Protein AF-A0A6P5AXP7-F1 (afdb_monomer)

pLDDT: mean 95.98, std 3.87, range [69.38, 98.94]

Nearest PDB structures (foldseek):
  4qwt-assembly1_A  TM=9.795E-01  e=2.209E-34  Plexaura homomalla
  3fg3-assembly1_A  TM=9.781E-01  e=2.470E-33  Plexaura homomalla
  4qwt-assembly2_B  TM=9.763E-01  e=3.264E-33  Plexaura homomalla
  3fg4-assembly5_A  TM=9.676E-01  e=2.975E-33  Plexaura homomalla
  3fg4-assembly5_D  TM=9.665E-01  e=1.658E-32  Plexaura homomalla

Solvent-accessible surface area (backbone atoms only — not comparable to full-atom values): 22171 Å² total; per-residue (Å²): 137,56,64,87,79,44,98,52,97,63,48,74,67,57,38,46,76,71,53,31,54,47,78,50,76,40,54,84,49,56,90,53,43,54,14,58,82,84,49,65,31,26,74,47,14,26,38,36,36,30,36,43,48,98,88,44,50,82,40,80,47,36,38,25,50,47,80,67,79,45,84,63,32,49,77,42,29,84,87,49,55,73,55,52,34,49,51,52,50,41,44,46,28,24,37,48,41,52,45,43,54,54,40,65,32,41,38,70,25,57,60,65,46,45,33,54,47,52,21,40,72,74,38,37,54,87,84,37,68,68,33,48,66,46,51,65,32,42,44,48,30,72,61,40,54,50,47,41,47,74,46,33,66,38,89,89,16,58,44,54,67,34,33,11,55,12,68,67,20,49,54,50,45,49,53,54,51,61,73,70,42,41,55,58,65,61,32,63,74,55,36,30,51,79,68,72,63,65,50,58,86,58,49,43,86,51,57,69,60,62,53,44,52,56,52,47,56,50,45,40,48,43,44,44,58,55,49,50,78,78,40,89,46,40,67,64,51,59,68,32,64,44,62,36,46,24,40,28,40,26,26,52,68,49,73,27,64,87,76,67,62,87,33,74,65,52,62,57,64,71,39,62,66,61,48,33,55,53,52,30,32,50,48,41,32,26,10,54,50,38,21,58,64,35,57,47,28,42,80,47,29,52,52,41,83,67,28,28,48,29,23,51,45,73,80,73,41,57,82,87,76,68,50,72,69,51,51,61,58,23,42,56,54,72,70,40,43,50,52,44,32,49,50,17,46,56,54,54,54,76,62,97,82,67,51,33,52,74,61,68,86,74,72,69,69,79,52,68,68,55,45,51,49,48,54,51,41,36,52,52,47,50,53,50,28,53,52,51,55,58,57,35,74,76,55,96,74,58,79,60,40,76,29,39,88,66,13,35,27,23,43,57,102

Structure (mmCIF, N/CA/C/O backbone):
data_AF-A0A6P5AXP7-F1
#
_entry.id   AF-A0A6P5AXP7-F1
#
loop_
_atom_site.group_PDB
_atom_site.id
_atom_site.type_symbol
_atom_site.label_atom_id
_atom_site.label_alt_id
_atom_site.label_comp_id
_atom_site.label_asym_id
_atom_site.label_entity_id
_atom_site.label_seq_id
_atom_site.pdbx_PDB_ins_code
_atom_site.Cartn_x
_atom_site.Cartn_y
_atom_site.Cartn_z
_atom_site.occupancy
_atom_site.B_iso_or_equiv
_atom_site.auth_seq_id
_atom_site.auth_comp_id
_atom_site.auth_asym_id
_atom_site.auth_atom_id
_atom_site.pdbx_PDB_model_num
ATOM 1 N N . MET A 1 1 ? 6.077 -14.816 -28.317 1.00 88.88 1 MET A N 1
ATOM 2 C CA . MET A 1 1 ? 6.860 -13.802 -27.579 1.00 88.88 1 MET A CA 1
ATOM 3 C C . MET A 1 1 ? 7.396 -14.375 -26.279 1.00 88.88 1 MET A C 1
ATOM 5 O O . MET A 1 1 ? 8.588 -14.282 -26.082 1.00 88.88 1 MET A O 1
ATOM 9 N N . VAL A 1 2 ? 6.566 -15.031 -25.459 1.00 92.12 2 VAL A N 1
ATOM 10 C CA . VAL A 1 2 ? 6.967 -15.541 -24.129 1.00 92.12 2 VAL A CA 1
ATOM 11 C C . VAL A 1 2 ? 7.060 -17.072 -24.021 1.00 92.12 2 VAL A C 1
ATOM 13 O O . VAL A 1 2 ? 7.139 -17.607 -22.929 1.00 92.12 2 VAL A O 1
ATOM 16 N N . GLN A 1 3 ? 7.053 -17.804 -25.143 1.00 89.19 3 GLN A N 1
ATOM 17 C CA . GLN A 1 3 ? 7.060 -19.279 -25.124 1.00 89.19 3 GLN A CA 1
ATOM 18 C C . GLN A 1 3 ? 8.307 -19.866 -24.442 1.00 89.19 3 GLN A C 1
ATOM 20 O O . GLN A 1 3 ? 8.223 -20.943 -23.865 1.00 89.19 3 GLN A O 1
ATOM 25 N N . GLY A 1 4 ? 9.448 -19.168 -24.510 1.00 86.12 4 GLY A N 1
ATOM 26 C CA . GLY A 1 4 ? 10.685 -19.574 -23.833 1.00 86.12 4 GLY A CA 1
ATOM 27 C C . GLY A 1 4 ? 10.617 -19.479 -22.305 1.00 86.12 4 GLY A C 1
ATOM 28 O O . GLY A 1 4 ? 11.467 -20.048 -21.632 1.00 86.12 4 GLY A O 1
ATOM 29 N N . CYS A 1 5 ? 9.600 -18.807 -21.754 1.00 86.25 5 CYS A N 1
ATOM 30 C CA . CYS A 1 5 ? 9.407 -18.634 -20.313 1.00 86.25 5 CYS A CA 1
ATOM 31 C C . CYS A 1 5 ? 8.592 -19.766 -19.656 1.00 86.25 5 CYS A C 1
ATOM 33 O O . CYS A 1 5 ? 8.348 -19.702 -18.451 1.00 86.25 5 CYS A O 1
ATOM 35 N N . PHE A 1 6 ? 8.128 -20.757 -20.427 1.00 88.50 6 PHE A N 1
ATOM 36 C CA . PHE A 1 6 ? 7.289 -21.854 -19.940 1.00 88.50 6 PHE A CA 1
ATOM 37 C C . PHE A 1 6 ? 8.064 -23.178 -19.937 1.00 88.50 6 PHE A C 1
ATOM 39 O O . PHE A 1 6 ? 8.685 -23.549 -20.934 1.00 88.50 6 PHE A O 1
ATOM 46 N N . ASP A 1 7 ? 8.017 -23.890 -18.808 1.00 73.31 7 ASP A N 1
ATOM 47 C CA . ASP A 1 7 ? 8.736 -25.159 -18.597 1.00 73.31 7 ASP A CA 1
ATOM 48 C C . ASP A 1 7 ? 8.114 -26.331 -19.379 1.00 73.31 7 ASP A C 1
ATOM 50 O O . ASP A 1 7 ? 8.777 -27.330 -19.672 1.00 73.31 7 ASP A O 1
ATOM 54 N N . ASP A 1 8 ? 6.832 -26.212 -19.720 1.00 69.38 8 ASP A N 1
ATOM 55 C CA . ASP A 1 8 ? 6.100 -27.132 -20.576 1.00 69.38 8 ASP A CA 1
ATOM 56 C C . ASP A 1 8 ? 5.851 -26.501 -21.935 1.00 69.38 8 ASP A C 1
ATOM 58 O O . ASP A 1 8 ? 5.846 -25.286 -22.097 1.00 69.38 8 ASP A O 1
ATOM 62 N N . LYS A 1 9 ? 5.519 -27.320 -22.932 1.00 74.50 9 LYS A N 1
ATOM 63 C CA . LYS A 1 9 ? 4.948 -26.820 -24.192 1.00 74.50 9 LYS A CA 1
ATOM 64 C C . LYS A 1 9 ? 3.533 -26.233 -24.006 1.00 74.50 9 LYS A C 1
ATOM 66 O O . LYS A 1 9 ? 2.737 -26.318 -24.938 1.00 74.50 9 LYS A O 1
ATOM 71 N N . THR A 1 10 ? 3.204 -25.713 -22.825 1.00 89.50 10 THR A N 1
ATOM 72 C CA . THR A 1 10 ? 1.992 -24.944 -22.578 1.00 89.50 10 THR A CA 1
ATOM 73 C C . THR A 1 10 ? 2.079 -23.623 -23.325 1.00 89.50 10 THR A C 1
ATOM 75 O O . THR A 1 10 ? 3.148 -23.076 -23.612 1.00 89.50 10 THR A O 1
ATOM 78 N N . THR A 1 11 ? 0.920 -23.133 -23.716 1.00 93.44 11 THR A N 1
ATOM 79 C CA . THR A 1 11 ? 0.740 -21.846 -24.366 1.00 93.44 11 THR A CA 1
ATOM 80 C C . THR A 1 11 ? 0.396 -20.788 -23.322 1.00 93.44 11 THR A C 1
ATOM 82 O O . THR A 1 11 ? -0.123 -21.094 -22.252 1.00 93.44 11 THR A O 1
ATOM 85 N N . LEU A 1 12 ? 0.610 -19.511 -23.657 1.00 95.25 12 LEU A N 1
ATOM 86 C CA . LEU A 1 12 ? 0.205 -18.402 -22.784 1.00 95.25 12 LEU A CA 1
ATOM 87 C C . LEU A 1 12 ? -1.290 -18.472 -22.423 1.00 95.25 12 LEU A C 1
ATOM 89 O O . LEU A 1 12 ? -1.658 -18.159 -21.300 1.00 95.25 12 LEU A O 1
ATOM 93 N N . SER A 1 13 ? -2.145 -18.888 -23.362 1.00 96.31 13 SER A N 1
ATOM 94 C CA . SER A 1 13 ? -3.582 -19.046 -23.114 1.00 96.31 13 SER A CA 1
ATOM 95 C C . SER A 1 13 ? -3.876 -20.124 -22.072 1.00 96.31 13 SER A C 1
ATOM 97 O O . SER A 1 13 ? -4.690 -19.885 -21.189 1.00 96.31 13 SER A O 1
ATOM 99 N N . GLU A 1 14 ? -3.184 -21.263 -22.133 1.00 95.81 14 GLU A N 1
ATOM 100 C CA . GLU A 1 14 ? -3.339 -22.338 -21.145 1.00 95.81 14 GLU A CA 1
ATOM 101 C C . GLU A 1 14 ? -2.863 -21.896 -19.751 1.00 95.81 14 GLU A C 1
ATOM 103 O O . GLU A 1 14 ? -3.548 -22.171 -18.771 1.00 95.81 14 GLU A O 1
ATOM 108 N N . GLU A 1 15 ? -1.755 -21.151 -19.645 1.00 96.12 15 GLU A N 1
ATOM 109 C CA . GLU A 1 15 ? -1.275 -20.631 -18.349 1.00 96.12 15 GLU A CA 1
ATOM 110 C C . GLU A 1 15 ? -2.182 -19.529 -17.768 1.00 96.12 15 GLU A C 1
ATOM 112 O O . GLU A 1 15 ? -2.338 -19.429 -16.548 1.00 96.12 15 GLU A O 1
ATOM 117 N N . ILE A 1 16 ? -2.816 -18.710 -18.620 1.00 96.81 16 ILE A N 1
ATOM 118 C CA . ILE A 1 16 ? -3.848 -17.749 -18.191 1.00 96.81 16 ILE A CA 1
ATOM 119 C C . ILE A 1 16 ? -5.065 -18.499 -17.643 1.00 96.81 16 ILE A C 1
ATOM 121 O O . ILE A 1 16 ? -5.538 -18.175 -16.556 1.00 96.81 16 ILE A O 1
ATOM 125 N N . GLU A 1 17 ? -5.566 -19.503 -18.369 1.00 96.75 17 GLU A N 1
ATOM 126 C CA . GLU A 1 17 ? -6.715 -20.312 -17.939 1.00 96.75 17 GLU A CA 1
ATOM 127 C C . GLU A 1 17 ? -6.425 -21.096 -16.651 1.00 96.75 17 GLU A C 1
ATOM 129 O O . GLU A 1 17 ? -7.320 -21.273 -15.825 1.00 96.75 17 GLU A O 1
ATOM 134 N N . ALA A 1 18 ? -5.175 -21.521 -16.453 1.00 95.44 18 ALA A N 1
ATOM 135 C CA . ALA A 1 18 ? -4.718 -22.190 -15.238 1.00 95.44 18 ALA A CA 1
ATOM 136 C C . ALA A 1 18 ? -4.515 -21.243 -14.038 1.00 95.44 18 ALA A C 1
ATOM 138 O O . ALA A 1 18 ? -4.397 -21.720 -12.910 1.00 95.44 18 ALA A O 1
ATOM 139 N N . GLY A 1 19 ? -4.499 -19.921 -14.248 1.00 96.50 19 GLY A N 1
ATOM 140 C CA . GLY A 1 19 ? -4.312 -18.930 -13.182 1.00 96.50 19 GLY A CA 1
ATOM 141 C C . GLY A 1 19 ? -2.854 -18.704 -12.763 1.00 96.50 19 GLY A C 1
ATOM 142 O O . GLY A 1 19 ? -2.606 -18.262 -11.643 1.00 96.50 19 GLY A O 1
ATOM 143 N N . HIS A 1 20 ? -1.883 -18.997 -13.634 1.00 96.44 20 HIS A N 1
ATOM 144 C CA . HIS A 1 20 ? -0.452 -18.796 -13.352 1.00 96.44 20 HIS A CA 1
ATOM 145 C C . HIS A 1 20 ? 0.113 -17.484 -13.917 1.00 96.44 20 HIS A C 1
ATOM 147 O O . HIS A 1 20 ? 1.284 -17.172 -13.690 1.00 96.44 20 HIS A O 1
ATOM 153 N N . ILE A 1 21 ? -0.695 -16.711 -14.651 1.00 97.94 21 ILE A N 1
ATOM 154 C CA . ILE A 1 21 ? -0.296 -15.431 -15.246 1.00 97.94 21 ILE A CA 1
ATOM 155 C C . ILE A 1 21 ? -0.911 -14.266 -14.475 1.00 97.94 21 ILE A C 1
ATOM 157 O O . ILE A 1 21 ? -2.122 -14.202 -14.282 1.00 97.94 21 ILE A O 1
ATOM 161 N N . TYR A 1 22 ? -0.064 -13.311 -14.101 1.00 98.56 22 TYR A N 1
ATOM 162 C CA . TYR A 1 22 ? -0.431 -12.110 -13.355 1.00 98.56 22 TYR A CA 1
ATOM 163 C C . TYR A 1 22 ? -0.030 -10.863 -14.137 1.00 98.56 22 TYR A C 1
ATOM 165 O O . TYR A 1 22 ? 0.878 -10.898 -14.970 1.00 98.56 22 TYR A O 1
ATOM 173 N N . ILE A 1 23 ? -0.699 -9.745 -13.860 1.00 98.50 23 ILE A N 1
ATOM 174 C CA . ILE A 1 23 ? -0.463 -8.475 -14.544 1.00 98.50 23 ILE A CA 1
ATOM 175 C C . ILE A 1 23 ? -0.340 -7.324 -13.549 1.00 98.50 23 ILE A C 1
ATOM 177 O O . ILE A 1 23 ? -1.087 -7.241 -12.576 1.00 98.50 23 ILE A O 1
ATOM 181 N N . VAL A 1 24 ? 0.588 -6.414 -13.837 1.00 98.50 24 VAL A N 1
ATOM 182 C CA . VAL A 1 24 ? 0.613 -5.060 -13.278 1.00 98.50 24 VAL A CA 1
ATOM 183 C C . VAL A 1 24 ? 0.359 -4.086 -14.421 1.00 98.50 24 VAL A C 1
ATOM 185 O O . VAL A 1 24 ? 1.079 -4.108 -15.420 1.00 98.50 24 VAL A O 1
ATOM 188 N N . ASP A 1 25 ? -0.662 -3.245 -14.271 1.00 98.56 25 ASP A N 1
ATOM 189 C CA . ASP A 1 25 ? -1.003 -2.183 -15.216 1.00 98.56 25 ASP A CA 1
ATOM 190 C C . ASP A 1 25 ? -0.856 -0.817 -14.536 1.00 98.56 25 ASP A C 1
ATOM 192 O O . ASP A 1 25 ? -1.640 -0.437 -13.665 1.00 98.56 25 ASP A O 1
ATOM 196 N N . CYS A 1 26 ? 0.169 -0.070 -14.941 1.00 98.56 26 CYS A N 1
ATOM 197 C CA . CYS A 1 26 ? 0.448 1.276 -14.455 1.00 98.56 26 CYS A CA 1
ATOM 198 C C . CYS A 1 26 ? -0.230 2.360 -15.313 1.00 98.56 26 CYS A C 1
ATOM 200 O O . CYS A 1 26 ? 0.212 3.510 -15.311 1.00 98.56 26 CYS A O 1
ATOM 202 N N . GLY A 1 27 ? -1.297 2.029 -16.049 1.00 98.19 27 GLY A N 1
ATOM 203 C CA . GLY A 1 27 ? -2.007 2.942 -16.950 1.00 98.19 27 GLY A CA 1
ATOM 204 C C . GLY A 1 27 ? -2.574 4.197 -16.291 1.00 98.19 27 GLY A C 1
ATOM 205 O O . GLY A 1 27 ? -2.758 5.206 -16.966 1.00 98.19 27 GLY A O 1
ATOM 206 N N . ILE A 1 28 ? -2.757 4.199 -14.966 1.00 98.25 28 ILE A N 1
ATOM 207 C CA . ILE A 1 28 ? -3.146 5.398 -14.206 1.00 98.25 28 ILE A CA 1
ATOM 208 C C . ILE A 1 28 ? -2.114 6.539 -14.307 1.00 98.25 28 ILE A C 1
ATOM 210 O O . ILE A 1 28 ? -2.463 7.703 -14.105 1.00 98.25 28 ILE A O 1
ATOM 214 N N . LEU A 1 29 ? -0.860 6.211 -14.647 1.00 98.56 29 LEU A N 1
ATOM 215 C CA . LEU A 1 29 ? 0.209 7.179 -14.884 1.00 98.56 29 LEU A CA 1
ATOM 216 C C . LEU A 1 29 ? 0.144 7.817 -16.281 1.00 98.56 29 LEU A C 1
ATOM 218 O O . LEU A 1 29 ? 0.789 8.840 -16.507 1.00 98.56 29 LEU A O 1
ATOM 222 N N . ASP A 1 30 ? -0.607 7.241 -17.225 1.00 98.00 30 ASP A N 1
ATOM 223 C CA . ASP A 1 30 ? -0.655 7.739 -18.600 1.00 98.00 30 ASP A CA 1
ATOM 224 C C . ASP A 1 30 ? -1.220 9.166 -18.661 1.00 98.00 30 ASP A C 1
ATOM 226 O O . ASP A 1 30 ? -2.230 9.507 -18.033 1.00 98.00 30 ASP A O 1
ATOM 230 N N . GLY A 1 31 ? -0.532 10.017 -19.419 1.00 97.00 31 GLY A N 1
ATOM 231 C CA . GLY A 1 31 ? -0.867 11.431 -19.574 1.00 97.00 31 GLY A CA 1
ATOM 232 C C . GLY A 1 31 ? -0.590 12.326 -18.360 1.00 97.00 31 GLY A C 1
ATOM 233 O O . GLY A 1 31 ? -0.911 13.510 -18.438 1.00 97.00 31 GLY A O 1
ATOM 234 N N . LEU A 1 32 ? -0.008 11.815 -17.268 1.00 98.19 32 LEU A N 1
ATOM 235 C CA . LEU A 1 32 ? 0.385 12.654 -16.131 1.00 98.19 32 LEU A CA 1
ATOM 236 C C . LEU A 1 32 ? 1.614 13.518 -16.448 1.00 98.19 32 LEU A C 1
ATOM 238 O O . LEU A 1 32 ? 2.430 13.196 -17.313 1.00 98.19 32 LEU A O 1
ATOM 242 N N . GLU A 1 33 ? 1.756 14.628 -15.724 1.00 97.44 33 GLU A N 1
ATOM 243 C CA . GLU A 1 33 ? 2.831 15.589 -15.965 1.00 97.44 33 GLU A CA 1
ATOM 244 C C . GLU A 1 33 ? 4.182 15.116 -15.381 1.00 97.44 33 GLU A C 1
ATOM 246 O O . GLU A 1 33 ? 4.273 14.841 -14.175 1.00 97.44 33 GLU A O 1
ATOM 251 N N . PRO A 1 34 ? 5.251 15.033 -16.200 1.00 97.44 34 PRO A N 1
ATOM 252 C CA . PRO A 1 34 ? 6.596 14.742 -15.719 1.00 97.44 34 PRO A CA 1
ATOM 253 C C . PRO A 1 34 ? 7.196 15.921 -14.963 1.00 97.44 34 PRO A C 1
ATOM 255 O O . PRO A 1 34 ? 6.826 17.077 -15.143 1.00 97.44 34 PRO A O 1
ATOM 258 N N . ASN A 1 35 ? 8.163 15.616 -14.112 1.00 96.81 35 ASN A N 1
ATOM 259 C CA . ASN A 1 35 ? 8.857 16.617 -13.334 1.00 96.81 35 ASN A CA 1
ATOM 260 C C . ASN A 1 35 ? 9.891 17.363 -14.189 1.00 96.81 35 ASN A C 1
ATOM 262 O O . ASN A 1 35 ? 10.757 16.749 -14.815 1.00 96.81 35 ASN A O 1
ATOM 266 N N . SER A 1 36 ? 9.803 18.694 -14.188 1.00 94.19 36 SER A N 1
ATOM 267 C CA . SER A 1 36 ? 10.740 19.592 -14.865 1.00 94.19 36 SER A CA 1
ATOM 268 C C . SER A 1 36 ? 11.423 20.598 -13.924 1.00 94.19 36 SER A C 1
ATOM 270 O O . SER A 1 36 ? 12.064 21.534 -14.404 1.00 94.19 36 SER A O 1
ATOM 272 N N . THR A 1 37 ? 11.284 20.461 -12.598 1.00 87.56 37 THR A N 1
ATOM 273 C CA . THR A 1 37 ? 11.777 21.447 -11.610 1.00 87.56 37 THR A CA 1
ATOM 274 C C . THR A 1 37 ? 13.308 21.515 -11.558 1.00 87.56 37 THR A C 1
ATOM 276 O O . THR A 1 37 ? 13.876 22.606 -11.507 1.00 87.56 37 THR A O 1
ATOM 279 N N . LYS A 1 38 ? 13.991 20.362 -11.633 1.00 78.88 38 LYS A N 1
ATOM 280 C CA . LYS A 1 38 ? 15.462 20.221 -11.643 1.00 78.88 38 LYS A CA 1
ATOM 281 C C . LYS A 1 38 ? 15.983 19.598 -12.943 1.00 78.88 38 LYS A C 1
ATOM 283 O O . LYS A 1 38 ? 16.925 18.804 -12.962 1.00 78.88 38 LYS A O 1
ATOM 288 N N . GLY A 1 39 ? 15.378 20.010 -14.055 1.00 85.38 39 GLY A N 1
ATOM 289 C CA . GLY A 1 39 ? 15.600 19.440 -15.383 1.00 85.38 39 GLY A CA 1
ATOM 290 C C . GLY A 1 39 ? 14.539 18.401 -15.734 1.00 85.38 39 GLY A C 1
ATOM 291 O O . GLY A 1 39 ? 13.652 18.125 -14.938 1.00 85.38 39 GLY A O 1
ATOM 292 N N . ASN A 1 40 ? 14.613 17.847 -16.943 1.00 93.62 40 ASN A N 1
ATOM 293 C CA . ASN A 1 40 ? 13.578 16.941 -17.435 1.00 93.62 40 ASN A CA 1
ATOM 294 C C . ASN A 1 40 ? 13.765 15.544 -16.841 1.00 93.62 40 ASN A C 1
ATOM 296 O O . ASN A 1 40 ? 14.712 14.837 -17.207 1.00 93.62 40 ASN A O 1
ATOM 300 N N . PHE A 1 41 ? 12.853 15.147 -15.960 1.00 97.56 41 PHE A N 1
ATOM 301 C CA . PHE A 1 41 ? 12.662 13.754 -15.596 1.00 97.56 41 PHE A CA 1
ATOM 302 C C . PHE A 1 41 ? 11.601 13.102 -16.483 1.00 97.56 41 PHE A C 1
ATOM 304 O O . PHE A 1 41 ? 10.795 13.762 -17.135 1.00 97.56 41 PHE A O 1
ATOM 311 N N . TYR A 1 42 ? 11.644 11.779 -16.535 1.00 98.31 42 TYR A N 1
ATOM 312 C CA . TYR A 1 42 ? 10.808 10.950 -17.385 1.00 98.31 42 TYR A CA 1
ATOM 313 C C . TYR A 1 42 ? 10.295 9.772 -16.569 1.00 98.31 42 TYR A C 1
ATOM 315 O O . TYR A 1 42 ? 10.980 9.258 -15.688 1.00 98.31 42 TYR A O 1
ATOM 323 N N . PHE A 1 43 ? 9.099 9.314 -16.887 1.00 98.06 43 PHE A N 1
ATOM 324 C CA . PHE A 1 43 ? 8.557 8.045 -16.420 1.00 98.06 43 PHE A CA 1
ATOM 325 C C . PHE A 1 43 ? 7.796 7.401 -17.581 1.00 98.06 43 PHE A C 1
ATOM 327 O O . PHE A 1 43 ? 7.733 7.960 -18.679 1.00 98.06 43 PHE A O 1
ATOM 334 N N . ALA A 1 44 ? 7.251 6.215 -17.345 1.00 98.25 44 ALA A N 1
ATOM 335 C CA . ALA A 1 44 ? 6.411 5.510 -18.299 1.00 98.25 44 ALA A CA 1
ATOM 336 C C . ALA A 1 44 ? 5.140 4.995 -17.603 1.00 98.25 44 ALA A C 1
ATOM 338 O O . ALA A 1 44 ? 5.065 4.997 -16.372 1.00 98.25 44 ALA A O 1
ATOM 339 N N . ALA A 1 45 ? 4.161 4.531 -18.380 1.00 98.56 45 ALA A N 1
ATOM 340 C CA . ALA A 1 45 ? 2.931 3.908 -17.880 1.00 98.56 45 ALA A CA 1
ATOM 341 C C . ALA A 1 45 ? 2.872 2.431 -18.321 1.00 98.56 45 ALA A C 1
ATOM 343 O O . ALA A 1 45 ? 2.105 2.092 -19.232 1.00 98.56 45 ALA A O 1
ATOM 344 N N . PRO A 1 46 ? 3.727 1.564 -17.746 1.00 98.62 46 PRO A N 1
ATOM 345 C CA . PRO A 1 46 ? 3.960 0.227 -18.268 1.00 98.62 46 PRO A CA 1
ATOM 346 C C . PRO A 1 46 ? 2.825 -0.760 -17.992 1.00 98.62 46 PRO A C 1
ATOM 348 O O . PRO A 1 46 ? 2.094 -0.633 -17.012 1.00 98.62 46 PRO A O 1
ATOM 351 N N . LEU A 1 47 ? 2.761 -1.799 -18.825 1.00 98.69 47 LEU A N 1
ATOM 352 C CA . LEU A 1 47 ? 2.105 -3.068 -18.516 1.00 98.69 47 LEU A CA 1
ATOM 353 C C . LEU A 1 47 ? 3.179 -4.146 -18.377 1.00 98.69 47 LEU A C 1
ATOM 355 O O . LEU A 1 47 ? 4.049 -4.266 -19.244 1.00 98.69 47 LEU A O 1
ATOM 359 N N . ALA A 1 48 ? 3.107 -4.945 -17.318 1.00 98.75 48 ALA A N 1
ATOM 360 C CA . ALA A 1 48 ? 4.029 -6.047 -17.080 1.00 98.75 48 ALA A CA 1
ATOM 361 C C . ALA A 1 48 ? 3.272 -7.346 -16.806 1.00 98.75 48 ALA A C 1
ATOM 363 O O . ALA A 1 48 ? 2.390 -7.383 -15.949 1.00 98.75 48 ALA A O 1
ATOM 364 N N . LEU A 1 49 ? 3.639 -8.406 -17.526 1.00 98.50 49 LEU A N 1
ATOM 365 C CA . LEU A 1 49 ? 3.146 -9.759 -17.286 1.00 98.50 49 LEU A CA 1
ATOM 366 C C . LEU A 1 49 ? 4.156 -10.552 -16.470 1.00 98.50 49 LEU A C 1
ATOM 368 O O . LEU A 1 49 ? 5.363 -10.501 -16.728 1.00 98.50 49 LEU A O 1
ATOM 372 N N . PHE A 1 50 ? 3.626 -11.339 -15.546 1.00 98.44 50 PHE A N 1
ATOM 373 C CA . PHE A 1 50 ? 4.375 -12.224 -14.672 1.00 98.44 50 PHE A CA 1
ATOM 374 C C . PHE A 1 50 ? 3.829 -13.644 -14.759 1.00 98.44 50 PHE A C 1
ATOM 376 O O . PHE A 1 50 ? 2.643 -13.843 -15.014 1.00 98.44 50 PHE A O 1
ATOM 383 N N . HIS A 1 51 ? 4.700 -14.618 -14.532 1.00 97.38 51 HIS A N 1
ATOM 384 C CA . HIS A 1 51 ? 4.380 -16.039 -14.524 1.00 97.38 51 HIS A CA 1
ATOM 385 C C . HIS A 1 51 ? 4.845 -16.663 -13.211 1.00 97.38 51 HIS A C 1
ATOM 387 O O . HIS A 1 51 ? 5.974 -16.411 -12.783 1.00 97.38 51 HIS A O 1
ATOM 393 N N . VAL A 1 52 ? 3.986 -17.474 -12.594 1.00 96.75 52 VAL A N 1
ATOM 394 C CA . VAL A 1 52 ? 4.369 -18.382 -11.510 1.00 96.75 52 VAL A CA 1
ATOM 395 C C . VAL A 1 52 ? 4.829 -19.693 -12.134 1.00 96.75 52 VAL A C 1
ATOM 397 O O . VAL A 1 52 ? 4.011 -20.449 -12.650 1.00 96.75 52 VAL A O 1
ATOM 400 N N . ASN A 1 53 ? 6.134 -19.962 -12.108 1.00 92.62 53 ASN A N 1
ATOM 401 C CA . ASN A 1 53 ? 6.669 -21.209 -12.659 1.00 92.62 53 ASN A CA 1
ATOM 402 C C . ASN A 1 53 ? 6.350 -22.417 -11.751 1.00 92.62 53 ASN A C 1
ATOM 404 O O . ASN A 1 53 ? 5.821 -22.289 -10.645 1.00 92.62 53 ASN A O 1
ATOM 408 N N . ARG A 1 54 ? 6.743 -23.620 -12.177 1.00 90.38 54 ARG A N 1
ATOM 409 C CA . ARG A 1 54 ? 6.509 -24.862 -11.414 1.00 90.38 54 ARG A CA 1
ATOM 410 C C . ARG A 1 54 ? 7.239 -24.946 -10.076 1.00 90.38 54 ARG A C 1
ATOM 412 O O . ARG A 1 54 ? 6.856 -25.748 -9.227 1.00 90.38 54 ARG A O 1
ATOM 419 N N . LEU A 1 55 ? 8.307 -24.171 -9.909 1.00 91.38 55 LEU A N 1
ATOM 420 C CA . LEU A 1 55 ? 9.032 -24.053 -8.645 1.00 91.38 55 LEU A CA 1
ATOM 421 C C . LEU A 1 55 ? 8.330 -23.083 -7.680 1.00 91.38 55 LEU A C 1
ATOM 423 O O . LEU A 1 55 ? 8.652 -23.070 -6.494 1.00 91.38 55 LEU A O 1
ATOM 427 N N . GLY A 1 56 ? 7.342 -22.328 -8.168 1.00 92.06 56 GLY A N 1
ATOM 428 C CA . GLY A 1 56 ? 6.636 -21.291 -7.427 1.00 92.06 56 GLY A CA 1
ATOM 429 C C . GLY A 1 56 ? 7.284 -19.909 -7.529 1.00 92.06 56 GLY A C 1
ATOM 430 O O . GLY A 1 56 ? 6.887 -19.013 -6.786 1.00 92.06 56 GLY A O 1
ATOM 431 N N . ASP A 1 57 ? 8.261 -19.713 -8.419 1.00 93.06 57 ASP A N 1
ATOM 432 C CA . ASP A 1 57 ? 8.905 -18.413 -8.618 1.00 93.06 57 ASP A CA 1
ATOM 433 C C . ASP A 1 57 ? 7.998 -17.476 -9.416 1.00 93.06 57 ASP A C 1
ATOM 435 O O . ASP A 1 57 ? 7.465 -17.853 -10.460 1.00 93.06 57 ASP A O 1
ATOM 439 N N . PHE A 1 58 ? 7.889 -16.227 -8.964 1.00 95.75 58 PHE A N 1
ATOM 440 C CA . PHE A 1 58 ? 7.139 -15.168 -9.636 1.00 95.75 58 PHE A CA 1
ATOM 441 C C . PHE A 1 58 ? 8.066 -14.339 -10.535 1.00 95.75 58 PHE A C 1
ATOM 443 O O . PHE A 1 58 ? 8.848 -13.517 -10.051 1.00 95.75 58 PHE A O 1
ATOM 450 N N . LEU A 1 59 ? 8.004 -14.562 -11.849 1.00 96.19 59 LEU A N 1
ATOM 451 C CA . LEU A 1 59 ? 8.985 -14.038 -12.804 1.00 96.19 59 LEU A CA 1
ATOM 452 C C . LEU A 1 59 ? 8.350 -13.083 -13.824 1.00 96.19 59 LEU A C 1
ATOM 454 O O . LEU A 1 59 ? 7.316 -13.425 -14.398 1.00 96.19 59 LEU A O 1
ATOM 458 N N . PRO A 1 60 ? 8.956 -11.913 -14.116 1.00 97.75 60 PRO A N 1
ATOM 459 C CA . PRO A 1 60 ? 8.501 -11.050 -15.203 1.00 97.75 60 PRO A CA 1
ATOM 460 C C . PRO A 1 60 ? 8.810 -11.699 -16.558 1.00 97.75 60 PRO A C 1
ATOM 462 O O . PRO A 1 60 ? 9.956 -12.061 -16.823 1.00 97.75 60 PRO A O 1
ATOM 465 N N . ILE A 1 61 ? 7.808 -11.798 -17.432 1.00 97.88 61 ILE A N 1
ATOM 466 C CA . ILE A 1 61 ? 7.936 -12.442 -18.752 1.00 97.88 61 ILE A CA 1
ATOM 467 C C . ILE A 1 61 ? 7.791 -11.461 -19.921 1.00 97.88 61 ILE A C 1
ATOM 469 O O . ILE A 1 61 ? 8.315 -11.710 -21.006 1.00 97.88 61 ILE A O 1
ATOM 473 N N . ALA A 1 62 ? 7.099 -10.337 -19.719 1.00 98.56 62 ALA A N 1
ATOM 474 C CA . ALA A 1 62 ? 6.931 -9.308 -20.739 1.00 98.56 62 ALA A CA 1
ATOM 475 C C . ALA A 1 62 ? 6.690 -7.933 -20.111 1.00 98.56 62 ALA A C 1
ATOM 477 O O . ALA A 1 62 ? 5.980 -7.831 -19.113 1.00 98.56 62 ALA A O 1
ATOM 478 N N . ILE A 1 63 ? 7.247 -6.883 -20.715 1.00 98.81 63 ILE A N 1
ATOM 479 C CA . ILE A 1 63 ? 7.045 -5.487 -20.309 1.00 98.81 63 ILE A CA 1
ATOM 480 C C . ILE A 1 63 ? 6.795 -4.636 -21.557 1.00 98.81 63 ILE A C 1
ATOM 482 O O . ILE A 1 63 ? 7.620 -4.613 -22.468 1.00 98.81 63 ILE A O 1
ATOM 486 N N . GLN A 1 64 ? 5.688 -3.900 -21.588 1.00 98.69 64 GLN A N 1
ATOM 487 C CA . GLN A 1 64 ? 5.431 -2.825 -22.550 1.00 98.69 64 GLN A CA 1
ATOM 488 C C . GLN A 1 64 ? 5.502 -1.497 -21.799 1.00 98.69 64 GLN A C 1
ATOM 490 O O . GLN A 1 64 ? 4.830 -1.354 -20.784 1.00 98.69 64 GLN A O 1
ATOM 495 N N . LEU A 1 65 ? 6.315 -0.538 -22.250 1.00 98.50 65 LEU A N 1
ATOM 496 C CA . LEU A 1 65 ? 6.625 0.647 -21.436 1.00 98.50 65 LEU A CA 1
ATOM 497 C C . LEU A 1 65 ? 5.508 1.689 -21.403 1.00 98.50 65 LEU A C 1
ATOM 499 O O . LEU A 1 65 ? 5.334 2.351 -20.386 1.00 98.50 65 LEU A O 1
ATOM 503 N N . ASN A 1 66 ? 4.729 1.813 -22.473 1.00 98.00 66 ASN A N 1
ATOM 504 C CA . ASN A 1 66 ? 3.569 2.704 -22.516 1.00 98.00 66 ASN A CA 1
ATOM 505 C C . ASN A 1 66 ? 2.287 1.947 -22.884 1.00 98.00 66 ASN A C 1
ATOM 507 O O . ASN A 1 66 ? 2.333 0.821 -23.379 1.00 98.00 66 ASN A O 1
ATOM 511 N N . GLN A 1 67 ? 1.134 2.582 -22.690 1.00 97.94 67 GLN A N 1
ATOM 512 C CA . GLN A 1 67 ? -0.178 1.943 -22.840 1.00 97.94 67 GLN A CA 1
ATOM 513 C C . GLN A 1 67 ? -0.529 1.556 -24.284 1.00 97.94 67 GLN A C 1
ATOM 515 O O . GLN A 1 67 ? -1.127 0.510 -24.532 1.00 97.94 67 GLN A O 1
ATOM 520 N N . ARG A 1 68 ? -0.152 2.382 -25.268 1.00 97.12 68 ARG A N 1
ATOM 521 C CA . ARG A 1 68 ? -0.518 2.162 -26.677 1.00 97.12 68 ARG A CA 1
ATOM 522 C C . ARG A 1 68 ? 0.528 1.298 -27.386 1.00 97.12 68 ARG A C 1
ATOM 524 O O . ARG A 1 68 ? 1.654 1.770 -27.534 1.00 97.12 68 ARG A O 1
ATOM 531 N N . PRO A 1 69 ? 0.198 0.081 -27.853 1.00 96.06 69 PRO A N 1
ATOM 532 C CA . PRO A 1 69 ? 1.152 -0.751 -28.579 1.00 96.06 69 PRO A CA 1
ATOM 533 C C . PRO A 1 69 ? 1.512 -0.111 -29.926 1.00 96.06 69 PRO A C 1
ATOM 535 O O . PRO A 1 69 ? 0.657 0.477 -30.593 1.00 96.06 69 PRO A O 1
ATOM 538 N N . GLY A 1 70 ? 2.765 -0.253 -30.351 1.00 92.44 70 GLY A N 1
ATOM 539 C CA . GLY A 1 70 ? 3.242 0.327 -31.604 1.00 92.44 70 GLY A CA 1
ATOM 540 C C . GLY A 1 70 ? 4.675 -0.074 -31.927 1.00 92.44 70 GLY A C 1
ATOM 541 O O . GLY A 1 70 ? 5.372 -0.657 -31.099 1.00 92.44 70 GLY A O 1
ATOM 542 N N . ASN A 1 71 ? 5.130 0.251 -33.140 1.00 89.88 71 ASN A N 1
ATOM 543 C CA . ASN A 1 71 ? 6.526 0.016 -33.530 1.00 89.88 71 ASN A CA 1
ATOM 544 C C . ASN A 1 71 ? 7.505 0.811 -32.651 1.00 89.88 71 ASN A C 1
ATOM 546 O O . ASN A 1 71 ? 8.625 0.361 -32.453 1.00 89.88 71 ASN A O 1
ATOM 550 N N . ASP A 1 72 ? 7.066 1.965 -32.145 1.00 94.25 72 ASP A N 1
ATOM 551 C CA . ASP A 1 72 ? 7.761 2.886 -31.241 1.00 94.25 72 ASP A CA 1
ATOM 552 C C . ASP A 1 72 ? 7.505 2.601 -29.745 1.00 94.25 72 ASP A C 1
ATOM 554 O O . ASP A 1 72 ? 7.947 3.354 -28.879 1.00 94.25 72 ASP A O 1
ATOM 558 N N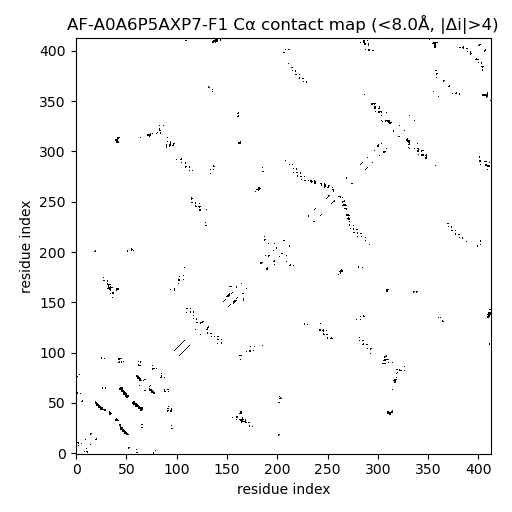 . ASN A 1 73 ? 6.787 1.519 -29.431 1.00 97.06 73 ASN A N 1
ATOM 559 C CA . ASN A 1 73 ? 6.549 1.035 -28.073 1.00 97.06 73 ASN A CA 1
ATOM 560 C C . ASN A 1 73 ? 6.486 -0.505 -28.076 1.00 97.06 73 ASN A C 1
ATOM 562 O O . ASN A 1 73 ? 5.400 -1.091 -27.975 1.00 97.06 73 ASN A O 1
ATOM 566 N N . PRO A 1 74 ? 7.635 -1.176 -28.270 1.00 96.88 74 PRO A N 1
ATOM 567 C CA . PRO A 1 74 ? 7.688 -2.624 -28.366 1.00 96.88 74 PRO A CA 1
ATOM 568 C C . PRO A 1 74 ? 7.458 -3.294 -27.005 1.00 96.88 74 PRO A C 1
ATOM 570 O O . PRO A 1 74 ? 7.678 -2.711 -25.944 1.00 96.88 74 PRO A O 1
ATOM 573 N N . VAL A 1 75 ? 7.084 -4.573 -27.042 1.00 98.19 75 VAL A N 1
ATOM 574 C CA . VAL A 1 75 ? 7.070 -5.437 -25.855 1.00 98.19 75 VAL A CA 1
ATOM 575 C C . VAL A 1 75 ? 8.457 -6.049 -25.672 1.00 98.19 75 VAL A C 1
ATOM 577 O O . VAL A 1 75 ? 8.931 -6.789 -26.540 1.00 98.19 75 VAL A O 1
ATOM 580 N N . PHE A 1 76 ? 9.093 -5.748 -24.548 1.00 98.06 76 PHE A N 1
ATOM 581 C CA . PHE A 1 76 ? 10.373 -6.299 -24.113 1.00 98.06 76 PHE A CA 1
ATOM 582 C C . PHE A 1 76 ? 10.164 -7.616 -23.359 1.00 98.06 76 PHE A C 1
ATOM 584 O O . PHE A 1 76 ? 9.173 -7.773 -22.647 1.00 98.06 76 PHE A O 1
ATOM 591 N N . THR A 1 77 ? 11.088 -8.559 -23.514 1.00 97.56 77 THR A N 1
ATOM 592 C CA . THR A 1 77 ? 11.072 -9.888 -22.880 1.00 97.56 77 THR A CA 1
ATOM 593 C C . THR A 1 77 ? 12.488 -10.300 -22.476 1.00 97.56 77 THR A C 1
ATOM 595 O O . THR A 1 77 ? 13.459 -9.683 -22.912 1.00 97.56 77 THR A O 1
ATOM 598 N N . SER A 1 78 ? 12.625 -11.378 -21.704 1.00 94.25 78 SER A N 1
ATOM 599 C CA . SER A 1 78 ? 13.932 -11.947 -21.343 1.00 94.25 78 SER A CA 1
ATOM 600 C C . SER A 1 78 ? 14.733 -12.517 -22.524 1.00 94.25 78 SER A C 1
ATOM 602 O O . SER A 1 78 ? 15.909 -12.804 -22.352 1.00 94.25 78 SER A O 1
ATOM 604 N N . GLU A 1 79 ? 14.117 -12.690 -23.698 1.00 93.50 79 GLU A N 1
ATOM 605 C CA . GLU A 1 79 ? 14.779 -13.150 -24.933 1.00 93.50 79 GLU A CA 1
ATOM 606 C C . GLU A 1 79 ? 15.444 -12.006 -25.723 1.00 93.50 79 GLU A C 1
ATOM 608 O O . GLU A 1 79 ? 16.135 -12.242 -26.715 1.00 93.50 79 GLU A O 1
ATOM 613 N N . ASP A 1 80 ? 15.201 -10.753 -25.327 1.00 95.88 80 ASP A N 1
ATOM 614 C CA . ASP A 1 80 ? 15.886 -9.595 -25.902 1.00 95.88 80 ASP A CA 1
ATOM 615 C C . ASP A 1 80 ? 17.309 -9.459 -25.335 1.00 95.88 80 ASP A C 1
ATOM 617 O O . ASP A 1 80 ? 17.744 -10.243 -24.494 1.00 95.88 80 ASP A O 1
ATOM 621 N N . SER A 1 81 ? 18.067 -8.451 -25.785 1.00 96.81 81 SER A N 1
ATOM 622 C CA . SER A 1 81 ? 19.389 -8.205 -25.202 1.00 96.81 81 SER A CA 1
ATOM 623 C C . SER A 1 81 ? 19.282 -7.913 -23.699 1.00 96.81 81 SER A C 1
ATOM 625 O O . SER A 1 81 ? 18.358 -7.220 -23.263 1.00 96.81 81 SER A O 1
ATOM 627 N N . ASP A 1 82 ? 20.265 -8.366 -22.912 1.00 97.44 82 ASP A N 1
ATOM 628 C CA . ASP A 1 82 ? 20.304 -8.131 -21.458 1.00 97.44 82 ASP A CA 1
ATOM 629 C C . ASP A 1 82 ? 20.128 -6.646 -21.099 1.00 97.44 82 ASP A C 1
ATOM 631 O O . ASP A 1 82 ? 19.524 -6.304 -20.083 1.00 97.44 82 ASP A O 1
ATOM 635 N N . ILE A 1 83 ? 20.638 -5.754 -21.953 1.00 98.12 83 ILE A N 1
ATOM 636 C CA . ILE A 1 83 ? 20.566 -4.301 -21.786 1.00 98.12 83 ILE A CA 1
ATOM 637 C C . ILE A 1 83 ? 19.154 -3.772 -22.059 1.00 98.12 83 ILE A C 1
ATOM 639 O O . ILE A 1 83 ? 18.654 -2.975 -21.264 1.00 98.12 83 ILE A O 1
ATOM 643 N N . ASP A 1 84 ? 18.493 -4.216 -23.133 1.00 98.06 84 ASP A N 1
ATOM 644 C CA . ASP A 1 84 ? 17.105 -3.831 -23.423 1.00 98.06 84 ASP A CA 1
ATOM 645 C C . ASP A 1 84 ? 16.169 -4.308 -22.305 1.00 98.06 84 ASP A C 1
ATOM 647 O O . ASP A 1 84 ? 15.342 -3.541 -21.805 1.00 98.06 84 ASP A O 1
ATOM 651 N N . TRP A 1 85 ? 16.332 -5.560 -21.864 1.00 98.12 85 TRP A N 1
ATOM 652 C CA . TRP A 1 85 ? 15.509 -6.132 -20.801 1.00 98.12 85 TRP A CA 1
ATOM 653 C C . TRP A 1 85 ? 15.743 -5.448 -19.451 1.00 98.12 85 TRP A C 1
ATOM 655 O O . TRP A 1 85 ? 14.794 -5.164 -18.715 1.00 98.12 85 TRP A O 1
ATOM 665 N N . LEU A 1 86 ? 16.997 -5.124 -19.123 1.00 98.50 86 LEU A N 1
ATOM 666 C CA . LEU A 1 86 ? 17.324 -4.351 -17.927 1.00 98.50 86 LEU A CA 1
ATOM 667 C C . LEU A 1 86 ? 16.713 -2.945 -17.976 1.00 98.50 86 LEU A C 1
ATOM 669 O O . LEU A 1 86 ? 16.109 -2.524 -16.992 1.00 98.50 86 LEU A O 1
ATOM 673 N N . MET A 1 87 ? 16.814 -2.245 -19.110 1.00 98.56 87 MET A N 1
ATOM 674 C CA . MET A 1 87 ? 16.196 -0.928 -19.287 1.00 98.56 87 MET A CA 1
ATOM 675 C C . MET A 1 87 ? 14.675 -0.997 -19.088 1.00 98.56 87 MET A C 1
ATOM 677 O O . MET A 1 87 ? 14.116 -0.179 -18.359 1.00 98.56 87 MET A O 1
ATOM 681 N N . ALA A 1 88 ? 14.005 -1.998 -19.668 1.00 98.62 88 ALA A N 1
ATOM 682 C CA . ALA A 1 88 ? 12.563 -2.166 -19.512 1.00 98.62 88 ALA A CA 1
ATOM 683 C C . ALA A 1 88 ? 12.154 -2.382 -18.044 1.00 98.62 88 ALA A C 1
ATOM 685 O O . ALA A 1 88 ? 11.221 -1.743 -17.552 1.00 98.62 88 ALA A O 1
ATOM 686 N N . LYS A 1 89 ? 12.903 -3.219 -17.311 1.00 98.81 89 LYS A N 1
ATOM 687 C CA . LYS A 1 89 ? 12.703 -3.418 -15.868 1.00 98.81 89 LYS A CA 1
ATOM 688 C C . LYS A 1 89 ? 12.942 -2.140 -15.063 1.00 98.81 89 LYS A C 1
ATOM 690 O O . LYS A 1 89 ? 12.183 -1.884 -14.138 1.00 98.81 89 LYS A O 1
ATOM 695 N N . ILE A 1 90 ? 13.937 -1.322 -15.410 1.00 98.81 90 ILE A N 1
ATOM 696 C CA . ILE A 1 90 ? 14.198 -0.037 -14.735 1.00 98.81 90 ILE A CA 1
ATOM 697 C C . ILE A 1 90 ? 12.997 0.910 -14.864 1.00 98.81 90 ILE A C 1
ATOM 699 O O . ILE A 1 90 ? 12.580 1.496 -13.867 1.00 98.81 90 ILE A O 1
ATOM 703 N N . PHE A 1 91 ? 12.398 1.026 -16.053 1.00 98.81 91 PHE A N 1
ATOM 704 C CA . PHE A 1 91 ? 11.186 1.834 -16.237 1.00 98.81 91 PHE A CA 1
ATOM 705 C C . PHE A 1 91 ? 9.980 1.266 -15.480 1.00 98.81 91 PHE A C 1
ATOM 707 O O . PHE A 1 91 ? 9.238 2.036 -14.871 1.00 98.81 91 PHE A O 1
ATOM 714 N N . LEU A 1 92 ? 9.809 -0.061 -15.455 1.00 98.88 92 LEU A N 1
ATOM 715 C CA . LEU A 1 92 ? 8.777 -0.704 -14.637 1.00 98.88 92 LEU A CA 1
ATOM 716 C C . LEU A 1 92 ? 8.961 -0.398 -13.145 1.00 98.88 92 LEU A C 1
ATOM 718 O O . LEU A 1 92 ? 8.011 -0.006 -12.475 1.00 98.88 92 LEU A O 1
ATOM 722 N N . ARG A 1 93 ? 10.187 -0.532 -12.631 1.00 98.75 93 ARG A N 1
ATOM 723 C CA . ARG A 1 93 ? 10.514 -0.241 -11.230 1.00 98.75 93 ARG A CA 1
ATOM 724 C C . ARG A 1 93 ? 10.378 1.243 -10.888 1.00 98.75 93 ARG A C 1
ATOM 726 O O . ARG A 1 93 ? 9.978 1.558 -9.774 1.00 98.75 93 ARG A O 1
ATOM 733 N N . ASN A 1 94 ? 10.661 2.151 -11.824 1.00 98.81 94 ASN A N 1
ATOM 734 C CA . ASN A 1 94 ? 10.394 3.579 -11.641 1.00 98.81 94 ASN A CA 1
ATOM 735 C C . ASN A 1 94 ? 8.892 3.861 -11.521 1.00 98.81 94 ASN A C 1
ATOM 737 O O . ASN A 1 94 ? 8.494 4.560 -10.593 1.00 98.81 94 ASN A O 1
ATOM 741 N N . ALA A 1 95 ? 8.070 3.307 -12.418 1.00 98.81 95 ALA A N 1
ATOM 742 C CA . ALA A 1 95 ? 6.616 3.462 -12.380 1.00 98.81 95 ALA A CA 1
ATOM 743 C C . ALA A 1 95 ? 6.012 2.902 -11.081 1.00 98.81 95 ALA A C 1
ATOM 745 O O . ALA A 1 95 ? 5.229 3.590 -10.426 1.00 98.81 95 ALA A O 1
ATOM 746 N N . ASP A 1 96 ? 6.442 1.703 -10.673 1.00 98.62 96 ASP A N 1
ATOM 747 C CA . ASP A 1 96 ? 6.085 1.099 -9.385 1.00 98.62 96 ASP A CA 1
ATOM 748 C C . ASP A 1 96 ? 6.453 2.022 -8.218 1.00 98.62 96 ASP A C 1
ATOM 750 O O . ASP A 1 96 ? 5.605 2.319 -7.388 1.00 98.62 96 ASP A O 1
ATOM 754 N N . ALA A 1 97 ? 7.666 2.585 -8.203 1.00 98.38 97 ALA A N 1
ATOM 755 C CA . ALA A 1 97 ? 8.088 3.520 -7.163 1.00 98.38 97 ALA A CA 1
ATOM 756 C C . ALA A 1 97 ? 7.231 4.800 -7.101 1.00 98.38 97 ALA A C 1
ATOM 758 O O . ALA A 1 97 ? 6.982 5.321 -6.012 1.00 98.38 97 ALA A O 1
ATOM 759 N N . GLN A 1 98 ? 6.750 5.309 -8.245 1.00 98.44 98 GLN A N 1
ATOM 760 C CA . GLN A 1 98 ? 5.845 6.464 -8.243 1.00 98.44 98 GLN A CA 1
ATOM 761 C C . GLN A 1 98 ? 4.505 6.120 -7.583 1.00 98.44 98 GLN A C 1
ATOM 763 O O . GLN A 1 98 ? 4.011 6.882 -6.751 1.00 98.44 98 GLN A O 1
ATOM 768 N N . LEU A 1 99 ? 3.921 4.976 -7.953 1.00 98.50 99 LEU A N 1
ATOM 769 C CA . LEU A 1 99 ? 2.647 4.506 -7.406 1.00 98.50 99 LEU A CA 1
ATOM 770 C C . LEU A 1 99 ? 2.777 4.121 -5.935 1.00 98.50 99 LEU A C 1
ATOM 772 O O . LEU A 1 99 ? 1.917 4.474 -5.134 1.00 98.50 99 LEU A O 1
ATOM 776 N N . GLN A 1 100 ? 3.865 3.453 -5.568 1.00 97.44 100 GLN A N 1
ATOM 777 C CA . GLN A 1 100 ? 4.117 3.014 -4.206 1.00 97.44 100 GLN A CA 1
ATOM 778 C C . GLN A 1 100 ? 4.184 4.213 -3.259 1.00 97.44 100 GLN A C 1
ATOM 780 O O . GLN A 1 100 ? 3.450 4.234 -2.276 1.00 97.44 100 GLN A O 1
ATOM 785 N N . LEU A 1 101 ? 4.992 5.234 -3.570 1.00 96.31 101 LEU A N 1
ATOM 786 C CA . LEU A 1 101 ? 5.141 6.391 -2.685 1.00 96.31 101 LEU A CA 1
ATOM 787 C C . LEU A 1 101 ? 3.885 7.267 -2.641 1.00 96.31 101 LEU A C 1
ATOM 789 O O . LEU A 1 101 ? 3.474 7.689 -1.562 1.00 96.31 101 LEU A O 1
ATOM 793 N N . VAL A 1 102 ? 3.280 7.566 -3.796 1.00 97.81 102 VAL A N 1
ATOM 794 C CA . VAL A 1 102 ? 2.171 8.536 -3.874 1.00 97.81 102 VAL A CA 1
ATOM 795 C C . VAL A 1 102 ? 0.825 7.905 -3.526 1.00 97.81 102 VAL A C 1
ATOM 797 O O . VAL A 1 102 ? -0.020 8.567 -2.930 1.00 97.81 102 VAL A O 1
ATOM 800 N N . VAL A 1 103 ? 0.607 6.644 -3.898 1.00 98.06 103 VAL A N 1
ATOM 801 C CA . VAL A 1 103 ? -0.687 5.971 -3.739 1.00 98.06 103 VAL A CA 1
ATOM 802 C C . VAL A 1 103 ? -0.628 5.000 -2.568 1.00 98.06 103 VAL A C 1
ATOM 804 O O . VAL A 1 103 ? -1.196 5.298 -1.525 1.00 98.06 103 VAL A O 1
ATOM 807 N N . SER A 1 104 ? 0.108 3.894 -2.692 1.00 97.81 104 SER A N 1
ATOM 808 C CA . SER A 1 104 ? 0.060 2.802 -1.706 1.00 97.81 104 SER A CA 1
ATOM 809 C C . SER A 1 104 ? 0.575 3.185 -0.319 1.00 97.81 104 SER A C 1
ATOM 811 O O . SER A 1 104 ? 0.164 2.583 0.670 1.00 97.81 104 SER A O 1
ATOM 813 N N . HIS A 1 105 ? 1.488 4.154 -0.247 1.00 97.69 105 HIS A N 1
ATOM 814 C CA . HIS A 1 105 ? 1.987 4.720 0.996 1.00 97.69 105 HIS A CA 1
ATOM 815 C C . HIS A 1 105 ? 1.196 5.975 1.372 1.00 97.69 105 HIS A C 1
ATOM 817 O O . HIS A 1 105 ? 0.378 5.946 2.280 1.00 97.69 105 HIS A O 1
ATOM 823 N N . LEU A 1 106 ? 1.384 7.083 0.655 1.00 97.56 106 LEU A N 1
ATOM 824 C CA . LEU A 1 106 ? 0.802 8.358 1.063 1.00 97.56 106 LEU A CA 1
ATOM 825 C C . LEU A 1 106 ? -0.738 8.357 1.068 1.00 97.56 106 LEU A C 1
ATOM 827 O O . LEU A 1 106 ? -1.341 8.715 2.079 1.00 97.56 106 LEU A O 1
ATOM 831 N N . LEU A 1 107 ? -1.392 8.009 -0.045 1.00 98.00 107 LEU A N 1
ATOM 832 C CA . LEU A 1 107 ? -2.854 8.062 -0.112 1.00 98.00 107 LEU A CA 1
ATOM 833 C C . LEU A 1 107 ? -3.486 6.981 0.765 1.00 98.00 107 LEU A C 1
ATOM 835 O O . LEU A 1 107 ? -4.249 7.318 1.666 1.00 98.00 107 LEU A O 1
ATOM 839 N N . ASP A 1 108 ? -3.147 5.718 0.507 1.00 98.25 108 ASP A N 1
ATOM 840 C CA . ASP A 1 108 ? -3.832 4.535 1.037 1.00 98.25 108 ASP A CA 1
ATOM 841 C C . ASP A 1 108 ? -3.516 4.248 2.514 1.00 98.25 108 ASP A C 1
ATOM 843 O O . ASP A 1 108 ? -4.172 3.401 3.120 1.00 98.25 108 ASP A O 1
ATOM 847 N N . THR A 1 109 ? -2.558 4.962 3.122 1.00 98.50 109 THR A N 1
ATOM 848 C CA . THR A 1 109 ? -2.352 4.940 4.578 1.00 98.50 109 THR A CA 1
ATOM 849 C C . THR A 1 109 ? -2.548 6.323 5.196 1.00 98.50 109 THR A C 1
ATOM 851 O O . THR A 1 109 ? -3.561 6.552 5.855 1.00 98.50 109 THR A O 1
ATOM 854 N N . HIS A 1 110 ? -1.636 7.272 4.969 1.00 98.19 110 HIS A N 1
ATOM 855 C CA . HIS A 1 110 ? -1.633 8.559 5.670 1.00 98.19 110 HIS A CA 1
ATOM 856 C C . HIS A 1 110 ? -2.922 9.351 5.444 1.00 98.19 110 HIS A C 1
ATOM 858 O O . HIS A 1 110 ? -3.578 9.756 6.406 1.00 98.19 110 HIS A O 1
ATOM 864 N N . LEU A 1 111 ? -3.267 9.614 4.181 1.00 97.19 111 LEU A N 1
ATOM 865 C CA . LEU A 1 111 ? -4.308 10.587 3.850 1.00 97.19 111 LEU A CA 1
ATOM 866 C C . LEU A 1 111 ? -5.718 10.036 4.062 1.00 97.19 111 LEU A C 1
ATOM 868 O O . LEU A 1 111 ? -6.591 10.786 4.488 1.00 97.19 111 LEU A O 1
ATOM 872 N N . VAL A 1 112 ? -5.955 8.748 3.804 1.00 97.44 112 VAL A N 1
ATOM 873 C CA . VAL A 1 112 ? -7.269 8.126 4.046 1.00 97.44 112 VAL A CA 1
ATOM 874 C C . VAL A 1 112 ? -7.527 7.840 5.526 1.00 97.44 112 VAL A C 1
ATOM 876 O O . VAL A 1 112 ? -8.686 7.802 5.935 1.00 97.44 112 VAL A O 1
ATOM 879 N N . MET A 1 113 ? -6.491 7.683 6.358 1.00 98.62 113 MET A N 1
ATOM 880 C CA . MET A 1 113 ? -6.675 7.488 7.803 1.00 98.62 113 MET A CA 1
ATOM 881 C C . MET A 1 113 ? -6.805 8.802 8.586 1.00 98.62 113 MET A C 1
ATOM 883 O O . MET A 1 113 ? -7.474 8.831 9.622 1.00 98.62 113 MET A O 1
ATOM 887 N N . GLU A 1 114 ? -6.246 9.911 8.088 1.00 98.50 114 GLU A N 1
ATOM 888 C CA . GLU A 1 114 ? -6.315 11.220 8.758 1.00 98.50 114 GLU A CA 1
ATOM 889 C C . GLU A 1 114 ? -7.755 11.691 9.060 1.00 98.50 114 GLU A C 1
ATOM 891 O O . GLU A 1 114 ? -7.994 12.138 10.186 1.00 98.50 114 GLU A O 1
ATOM 896 N N . PRO A 1 115 ? -8.754 11.544 8.160 1.00 98.31 115 PRO A N 1
ATOM 897 C CA . PRO A 1 115 ? -10.144 11.872 8.472 1.00 98.31 115 PRO A CA 1
ATOM 898 C C . PRO A 1 115 ? -10.716 11.099 9.664 1.00 98.31 115 PRO A C 1
ATOM 900 O O . PRO A 1 115 ? -11.427 11.684 10.483 1.00 98.31 115 PRO A O 1
ATOM 903 N N . PHE A 1 116 ? -10.384 9.811 9.807 1.00 98.81 116 PHE A N 1
ATOM 904 C CA . PHE A 1 116 ? -10.815 9.012 10.956 1.00 98.81 116 PHE A CA 1
ATOM 905 C C . PHE A 1 116 ? -10.170 9.508 12.252 1.00 98.81 116 PHE A C 1
ATOM 907 O O . PHE A 1 116 ? -10.855 9.616 13.273 1.00 98.81 116 PHE A O 1
ATOM 914 N N . ALA A 1 117 ? -8.884 9.869 12.218 1.00 98.69 117 ALA A N 1
ATOM 915 C CA . ALA A 1 117 ? -8.197 10.457 13.365 1.00 98.69 117 ALA A CA 1
ATOM 916 C C . ALA A 1 117 ? -8.838 11.792 13.779 1.00 98.69 117 ALA A C 1
ATOM 918 O O . ALA A 1 117 ? -9.185 11.990 14.945 1.00 98.69 117 ALA A O 1
ATOM 919 N N . VAL A 1 118 ? -9.066 12.688 12.816 1.00 98.75 118 VAL A N 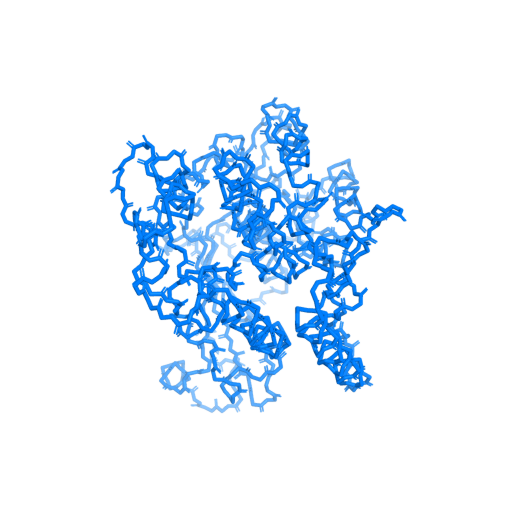1
ATOM 920 C CA . VAL A 1 118 ? -9.695 13.996 13.046 1.00 98.75 118 VAL A CA 1
ATOM 921 C C . VAL A 1 118 ? -11.108 13.842 13.618 1.00 98.75 118 VAL A C 1
ATOM 923 O O . VAL A 1 118 ? -11.420 14.469 14.633 1.00 98.75 118 VAL A O 1
ATOM 926 N N . ALA A 1 119 ? -11.948 12.983 13.035 1.00 98.75 119 ALA A N 1
ATOM 927 C CA . ALA A 1 119 ? -13.298 12.723 13.536 1.00 98.75 119 ALA A CA 1
ATOM 928 C C . ALA A 1 119 ? -13.287 12.112 14.946 1.00 98.75 119 ALA A C 1
ATOM 930 O O . ALA A 1 119 ? -14.116 12.475 15.782 1.00 98.75 119 ALA A O 1
ATOM 931 N N . THR A 1 120 ? -12.325 11.233 15.246 1.00 98.81 120 THR A N 1
ATOM 932 C 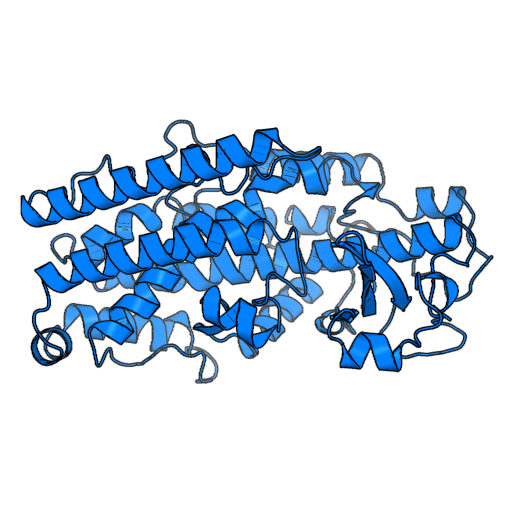CA . THR A 1 120 ? -12.156 10.635 16.583 1.00 98.81 120 THR A CA 1
ATOM 933 C C . THR A 1 120 ? -11.936 11.713 17.639 1.00 98.81 120 THR A C 1
ATOM 935 O O . THR A 1 120 ? -12.647 11.731 18.640 1.00 98.81 120 THR A O 1
ATOM 938 N N . TYR A 1 121 ? -11.035 12.669 17.389 1.00 98.56 121 TYR A N 1
ATOM 939 C CA . TYR A 1 121 ? -10.803 13.788 18.310 1.00 98.56 121 TYR A CA 1
ATOM 940 C C . TYR A 1 121 ? -11.964 14.788 18.384 1.00 98.56 121 TYR A C 1
ATOM 942 O O . TYR A 1 121 ? -12.130 15.453 19.406 1.00 98.56 121 TYR A O 1
ATOM 950 N N . ARG A 1 122 ? -12.753 14.935 17.314 1.00 98.62 122 ARG A N 1
ATOM 951 C CA . ARG A 1 122 ? -13.866 15.896 17.257 1.00 98.62 122 ARG A CA 1
ATOM 952 C C . ARG A 1 122 ? -15.142 15.387 17.916 1.00 98.62 122 ARG A C 1
ATOM 954 O O . ARG A 1 122 ? -15.863 16.191 18.502 1.00 98.62 122 ARG A O 1
ATOM 961 N N . GLN A 1 123 ? -15.435 14.094 17.776 1.00 98.81 123 GLN A N 1
ATOM 962 C CA . GLN A 1 123 ? -16.763 13.544 18.066 1.00 98.81 123 GLN A CA 1
ATOM 963 C C . GLN A 1 123 ? -16.797 12.575 19.248 1.00 98.81 123 GLN A C 1
ATOM 965 O O . GLN A 1 123 ? -17.857 12.424 19.851 1.00 98.81 123 GLN A O 1
ATOM 970 N N . LEU A 1 124 ? -15.675 11.936 19.599 1.00 98.81 124 LEU A N 1
ATOM 971 C CA . LEU A 1 124 ? -15.638 10.938 20.668 1.00 98.81 124 LEU A CA 1
ATOM 972 C C . LEU A 1 124 ? -14.930 11.504 21.911 1.00 98.81 124 LEU A C 1
ATOM 974 O O . LEU A 1 124 ? -13.750 11.854 21.837 1.00 98.81 124 LEU A O 1
ATOM 978 N N . PRO A 1 125 ? -15.599 11.601 23.074 1.00 98.31 125 PRO A N 1
ATOM 979 C CA . PRO A 1 125 ? -14.946 12.032 24.304 1.00 98.31 125 PRO A CA 1
ATOM 980 C C . PRO A 1 125 ? -13.958 10.972 24.803 1.00 98.31 125 PRO A C 1
ATOM 982 O O . PRO A 1 125 ? -14.121 9.780 24.559 1.00 98.31 125 PRO A O 1
ATOM 985 N N . GLY A 1 126 ? -12.978 11.387 25.613 1.00 97.75 126 GLY A N 1
ATOM 986 C CA . GLY A 1 126 ? -11.923 10.495 26.119 1.00 97.75 126 GLY A CA 1
ATOM 987 C C . GLY A 1 126 ? -12.400 9.286 26.942 1.00 97.75 126 GLY A C 1
ATOM 988 O O . GLY A 1 126 ? -11.637 8.348 27.163 1.00 97.75 126 GLY A O 1
ATOM 989 N N . VAL A 1 127 ? -13.654 9.302 27.406 1.00 97.88 127 VAL A N 1
ATOM 990 C CA . VAL A 1 127 ? -14.291 8.185 28.121 1.00 97.88 127 VAL A CA 1
ATOM 991 C C . VAL A 1 127 ? -14.916 7.149 27.177 1.00 97.88 127 VAL A C 1
ATOM 993 O O . VAL A 1 127 ? -15.116 6.009 27.592 1.00 97.88 127 VAL A O 1
ATOM 996 N N . HIS A 1 128 ? -15.202 7.517 25.925 1.00 98.62 128 HIS A N 1
ATOM 997 C CA . HIS A 1 128 ? -15.885 6.661 24.961 1.00 98.62 128 HIS A CA 1
ATOM 998 C C . HIS A 1 128 ? -15.017 5.441 24.603 1.00 98.62 128 HIS A C 1
ATOM 1000 O O . HIS A 1 128 ? -13.833 5.608 24.296 1.00 98.62 128 HIS A O 1
ATOM 1006 N N . PRO A 1 129 ? -15.564 4.211 24.586 1.00 98.19 129 PRO A N 1
ATOM 1007 C CA . PRO A 1 129 ? -14.773 3.003 24.340 1.00 98.19 129 PRO A CA 1
ATOM 1008 C C . PRO A 1 129 ? -14.071 3.017 22.977 1.00 98.19 129 PRO A C 1
ATOM 1010 O O . PRO A 1 129 ? -12.896 2.675 22.893 1.00 98.19 129 PRO A O 1
ATOM 1013 N N . LEU A 1 130 ? -14.737 3.503 21.924 1.00 98.69 130 LEU A N 1
ATOM 1014 C CA . LEU A 1 130 ? -14.108 3.643 20.606 1.00 98.69 130 LEU A CA 1
ATOM 1015 C C . LEU A 1 130 ? -12.953 4.664 20.590 1.00 98.69 130 LEU A C 1
ATOM 1017 O O . LEU A 1 130 ? -11.957 4.428 19.914 1.00 98.69 130 LEU A O 1
ATOM 1021 N N . TYR A 1 131 ? -13.026 5.751 21.373 1.00 98.75 131 TYR A N 1
ATOM 1022 C CA . TYR A 1 131 ? -11.896 6.678 21.518 1.00 98.75 131 TYR A CA 1
ATOM 1023 C C . TYR A 1 131 ? -10.703 5.963 22.155 1.00 98.75 131 TYR A C 1
ATOM 1025 O O . TYR A 1 131 ? -9.595 6.009 21.627 1.00 98.75 131 TYR A O 1
ATOM 1033 N N . LYS A 1 132 ? -10.943 5.267 23.275 1.00 98.62 132 LYS A N 1
ATOM 1034 C CA . LYS A 1 132 ? -9.913 4.511 24.001 1.00 98.62 132 LYS A CA 1
ATOM 1035 C C . LYS A 1 132 ? -9.250 3.450 23.115 1.00 98.62 132 LYS A C 1
ATOM 1037 O O . LYS A 1 132 ? -8.049 3.238 23.238 1.00 98.62 132 LYS A O 1
ATOM 1042 N N . LEU A 1 133 ? -10.031 2.806 22.243 1.00 98.69 133 LEU A N 1
ATOM 1043 C CA . LEU A 1 133 ? -9.563 1.785 21.307 1.00 98.69 133 LEU A CA 1
ATOM 1044 C C . LEU A 1 133 ? -8.729 2.377 20.163 1.00 98.69 133 LEU A C 1
ATOM 1046 O O . LEU A 1 133 ? -7.693 1.820 19.827 1.00 98.69 133 LEU A O 1
ATOM 1050 N N . LEU A 1 134 ? -9.157 3.496 19.570 1.00 98.75 134 LEU A N 1
ATOM 1051 C CA . LEU A 1 134 ? -8.522 4.050 18.370 1.00 98.75 134 LEU A CA 1
ATOM 1052 C C . LEU A 1 134 ? -7.351 4.995 18.652 1.00 98.75 134 LEU A C 1
ATOM 1054 O O . LEU A 1 134 ? -6.437 5.083 17.836 1.00 98.75 134 LEU A O 1
ATOM 1058 N N . VAL A 1 135 ? -7.353 5.716 19.777 1.00 98.31 135 VAL A N 1
ATOM 1059 C CA . VAL A 1 135 ? -6.347 6.761 20.028 1.00 98.31 135 VAL A CA 1
ATOM 1060 C C . VAL A 1 135 ? -4.888 6.261 20.005 1.00 98.31 135 VAL A C 1
ATOM 1062 O O . VAL A 1 135 ? -4.052 6.997 19.472 1.00 98.31 135 VAL A O 1
ATOM 1065 N N . PRO A 1 136 ? -4.542 5.026 20.445 1.00 98.06 136 PRO A N 1
ATOM 1066 C CA . PRO A 1 136 ? -3.179 4.509 20.297 1.00 98.06 136 PRO A CA 1
ATOM 1067 C C . PRO A 1 136 ? -2.747 4.357 18.831 1.00 98.06 136 PRO A C 1
ATOM 1069 O O . PRO A 1 136 ? -1.565 4.480 18.528 1.00 98.06 136 PRO A O 1
ATOM 1072 N N . HIS A 1 137 ? -3.698 4.145 17.916 1.00 98.56 137 HIS A N 1
ATOM 1073 C CA . HIS A 1 137 ? -3.454 3.939 16.484 1.00 98.56 137 HIS A CA 1
ATOM 1074 C C . HIS A 1 137 ? -3.389 5.242 15.673 1.00 98.56 137 HIS A C 1
ATOM 1076 O O . HIS A 1 137 ? -3.047 5.225 14.492 1.00 98.56 137 HIS A O 1
ATOM 1082 N N . PHE A 1 138 ? -3.652 6.389 16.305 1.00 98.31 138 PHE A N 1
ATOM 1083 C CA . PHE A 1 138 ? -3.535 7.716 15.689 1.00 98.31 138 PHE A CA 1
ATOM 1084 C C . PHE A 1 138 ? -2.381 8.555 16.249 1.00 98.31 138 PHE A C 1
ATOM 1086 O O . PHE A 1 138 ? -2.210 9.716 15.863 1.00 98.31 138 PHE A O 1
ATOM 1093 N N . ARG A 1 139 ? -1.566 7.990 17.148 1.00 96.06 139 ARG A N 1
ATOM 1094 C CA . ARG A 1 139 ? -0.426 8.687 17.749 1.00 96.06 139 ARG A CA 1
ATOM 1095 C C . ARG A 1 139 ? 0.565 9.139 16.666 1.00 96.06 139 ARG A C 1
ATOM 1097 O O . ARG A 1 139 ? 1.026 8.353 15.849 1.00 96.06 139 ARG A O 1
ATOM 1104 N N . GLY A 1 140 ? 0.883 10.433 16.648 1.00 94.44 140 GLY A N 1
ATOM 1105 C CA . GLY A 1 140 ? 1.822 11.035 15.690 1.00 94.44 140 GLY A CA 1
ATOM 1106 C C . GLY A 1 140 ? 1.238 11.374 14.310 1.00 94.44 140 GLY A C 1
ATOM 1107 O O . GLY A 1 140 ? 1.701 12.342 13.708 1.00 94.44 140 GLY A O 1
ATOM 1108 N N . MET A 1 141 ? 0.178 10.689 13.864 1.00 96.62 141 MET A N 1
ATOM 1109 C CA . MET A 1 141 ? -0.386 10.792 12.505 1.00 96.62 141 MET A CA 1
ATOM 1110 C C . MET A 1 141 ? -0.643 12.228 12.036 1.00 96.62 141 MET A C 1
ATOM 1112 O O . MET A 1 141 ? -0.181 12.633 10.973 1.00 96.62 141 MET A O 1
ATOM 1116 N N . LEU A 1 142 ? -1.352 13.033 12.833 1.00 97.31 142 LEU A N 1
ATOM 1117 C CA . LEU A 1 142 ? -1.669 14.411 12.437 1.00 97.31 142 LEU A CA 1
ATOM 1118 C C . LEU A 1 142 ? -0.401 15.267 12.283 1.00 97.31 142 LEU A C 1
ATOM 1120 O O . LEU A 1 142 ? -0.320 16.110 11.393 1.00 97.31 142 LEU A O 1
ATOM 1124 N N . GLY A 1 143 ? 0.596 15.044 13.142 1.00 96.56 143 GLY A N 1
ATOM 1125 C CA . GLY A 1 143 ? 1.867 15.762 13.098 1.00 96.56 143 GLY A CA 1
ATOM 1126 C C . GLY A 1 143 ? 2.681 15.403 11.859 1.00 96.56 143 GLY A C 1
ATOM 1127 O O . GLY A 1 143 ? 3.122 16.302 11.139 1.00 96.56 143 GLY A O 1
ATOM 1128 N N . ILE A 1 144 ? 2.832 14.105 11.577 1.00 95.81 144 ILE A N 1
ATOM 1129 C CA . ILE A 1 144 ? 3.579 13.651 10.402 1.00 95.81 144 ILE A CA 1
ATOM 1130 C C . ILE A 1 144 ? 2.877 14.059 9.105 1.00 95.81 144 ILE A C 1
ATOM 1132 O O . ILE A 1 144 ? 3.534 14.562 8.201 1.00 95.81 144 ILE A O 1
ATOM 1136 N N . ASN A 1 145 ? 1.546 13.991 9.022 1.00 97.69 145 ASN A N 1
ATOM 1137 C CA . ASN A 1 145 ? 0.832 14.406 7.814 1.00 97.69 145 ASN A CA 1
ATOM 1138 C C . ASN A 1 145 ? 0.961 15.914 7.541 1.00 97.69 145 ASN A C 1
ATOM 1140 O O . ASN A 1 145 ? 1.073 16.324 6.383 1.00 97.69 145 ASN A O 1
ATOM 1144 N N . VAL A 1 146 ? 1.006 16.754 8.584 1.00 97.19 146 VAL A N 1
ATOM 1145 C CA . VAL A 1 146 ? 1.349 18.178 8.429 1.00 97.19 146 VAL A CA 1
ATOM 1146 C C . VAL A 1 146 ? 2.776 18.335 7.903 1.00 97.19 146 VAL A C 1
ATOM 1148 O O . VAL A 1 146 ? 2.981 19.079 6.947 1.00 97.19 146 VAL A O 1
ATOM 1151 N N . PHE A 1 147 ? 3.751 17.616 8.466 1.00 95.00 147 PHE A N 1
ATOM 1152 C CA . PHE A 1 147 ? 5.133 17.648 7.977 1.00 95.00 147 PHE A CA 1
ATOM 1153 C C . PHE A 1 147 ? 5.235 17.220 6.506 1.00 95.00 147 PHE A C 1
ATOM 1155 O O . PHE A 1 147 ? 5.859 17.916 5.709 1.00 95.00 147 PHE A O 1
ATOM 1162 N N . VAL A 1 148 ? 4.574 16.129 6.117 1.00 94.19 148 VAL A N 1
ATOM 1163 C CA . VAL A 1 148 ? 4.550 15.631 4.737 1.00 94.19 148 VAL A CA 1
ATOM 1164 C C . VAL A 1 148 ? 4.007 16.697 3.782 1.00 94.19 148 VAL A C 1
ATOM 1166 O O . VAL A 1 148 ? 4.630 16.969 2.754 1.00 94.19 148 VAL A O 1
ATOM 1169 N N . ARG A 1 149 ? 2.896 17.362 4.127 1.00 95.12 149 ARG A N 1
ATOM 1170 C CA . ARG A 1 149 ? 2.351 18.468 3.321 1.00 95.12 149 ARG A CA 1
ATOM 1171 C C . ARG A 1 149 ? 3.341 19.626 3.191 1.00 95.12 149 ARG A C 1
ATOM 1173 O O . ARG A 1 149 ? 3.593 20.093 2.084 1.00 95.12 149 ARG A O 1
ATOM 1180 N N . GLU A 1 150 ? 3.928 20.052 4.305 1.00 94.88 150 GLU A N 1
ATOM 1181 C CA . GLU A 1 150 ? 4.737 21.272 4.384 1.00 94.88 150 GLU A CA 1
ATOM 1182 C C . GLU A 1 150 ? 6.201 21.103 3.963 1.00 94.88 150 GLU A C 1
ATOM 1184 O O . GLU A 1 150 ? 6.863 22.097 3.669 1.00 94.88 150 GLU A O 1
ATOM 1189 N N . ALA A 1 151 ? 6.745 19.889 3.948 1.00 91.94 151 ALA A N 1
ATOM 1190 C CA . ALA A 1 151 ? 8.153 19.637 3.633 1.00 91.94 151 ALA A CA 1
ATOM 1191 C C . ALA A 1 151 ? 8.341 18.775 2.380 1.00 91.94 151 ALA A C 1
ATOM 1193 O O . ALA A 1 151 ? 9.273 19.019 1.610 1.00 91.94 151 ALA A O 1
ATOM 1194 N N . LEU A 1 152 ? 7.468 17.787 2.158 1.00 92.12 152 LEU A N 1
ATOM 1195 C CA . LEU A 1 152 ? 7.645 16.801 1.091 1.00 92.12 152 LEU A CA 1
ATOM 1196 C C . LEU A 1 152 ? 6.809 17.130 -0.150 1.00 92.12 152 LEU A C 1
ATOM 1198 O O . LEU A 1 152 ? 7.359 17.171 -1.248 1.00 92.12 152 LEU A O 1
ATOM 1202 N N . LEU A 1 153 ? 5.503 17.364 0.018 1.00 91.50 153 LEU A N 1
ATOM 1203 C CA . LEU A 1 153 ? 4.545 17.462 -1.091 1.00 91.50 153 LEU A CA 1
ATOM 1204 C C . LEU A 1 153 ? 4.386 18.851 -1.694 1.00 91.50 153 LEU A C 1
ATOM 1206 O O . LEU A 1 153 ? 4.063 18.934 -2.883 1.00 91.50 153 LEU A O 1
ATOM 1210 N N . LYS A 1 154 ? 4.541 19.915 -0.893 1.00 92.12 154 LYS A N 1
ATOM 1211 C CA . LYS A 1 154 ? 4.393 21.287 -1.390 1.00 92.12 154 LY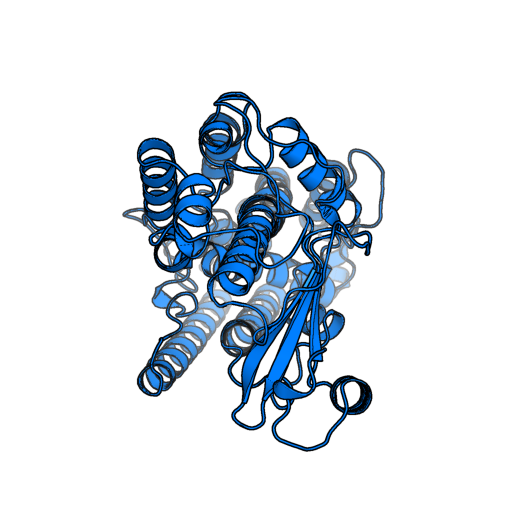S A CA 1
ATOM 1212 C C . LYS A 1 154 ? 5.304 21.538 -2.590 1.00 92.12 154 LYS A C 1
ATOM 1214 O O . LYS A 1 154 ? 6.355 20.917 -2.719 1.00 92.12 154 LYS A O 1
ATOM 1219 N N . GLU A 1 155 ? 4.925 22.494 -3.427 1.00 89.69 155 GLU A N 1
ATOM 1220 C CA . GLU A 1 155 ? 5.768 22.936 -4.536 1.00 89.69 155 GLU A CA 1
ATOM 1221 C C . GLU A 1 155 ? 7.133 23.430 -4.021 1.00 89.69 155 GLU A C 1
ATOM 1223 O O . GLU A 1 155 ? 7.212 24.220 -3.074 1.00 89.69 155 GLU A O 1
ATOM 1228 N N . GLY A 1 156 ? 8.212 22.916 -4.615 1.00 90.19 156 GLY A N 1
ATOM 1229 C CA . GLY A 1 156 ? 9.586 23.117 -4.148 1.00 90.19 156 GLY A CA 1
ATOM 1230 C C . GLY A 1 156 ? 9.960 22.289 -2.912 1.00 90.19 156 GLY A C 1
ATOM 1231 O O . GLY A 1 156 ? 10.994 22.547 -2.295 1.00 90.19 156 GLY A O 1
ATOM 1232 N N . GLY A 1 157 ? 9.114 21.336 -2.515 1.00 92.56 157 GLY A N 1
ATOM 1233 C CA . GLY A 1 157 ? 9.384 20.353 -1.471 1.00 92.56 157 GLY A CA 1
ATOM 1234 C C . GLY A 1 157 ? 10.321 19.241 -1.941 1.00 92.56 157 GLY A C 1
ATOM 1235 O O . GLY A 1 157 ? 10.669 19.135 -3.115 1.00 92.56 157 GLY A O 1
ATOM 1236 N N . VAL A 1 158 ? 10.719 18.371 -1.012 1.00 93.00 158 VAL A N 1
ATOM 1237 C CA . VAL A 1 158 ? 11.747 17.343 -1.265 1.00 93.00 158 VAL A CA 1
ATOM 1238 C C . VAL A 1 158 ? 11.364 16.381 -2.400 1.00 93.00 158 VAL A C 1
ATOM 1240 O O . VAL A 1 158 ? 12.237 15.953 -3.150 1.00 93.00 158 VAL A O 1
ATOM 1243 N N . LEU A 1 159 ? 10.077 16.054 -2.581 1.00 94.25 159 LEU A N 1
ATOM 1244 C CA . LEU A 1 159 ? 9.664 15.122 -3.640 1.00 94.25 159 LEU A CA 1
ATOM 1245 C C . LEU A 1 159 ? 9.854 15.694 -5.051 1.00 94.25 159 LEU A C 1
ATOM 1247 O O . LEU A 1 159 ? 10.079 14.926 -5.987 1.00 94.25 159 LEU A O 1
ATOM 1251 N N . ASP A 1 160 ? 9.841 17.021 -5.204 1.00 94.75 160 ASP A N 1
ATOM 1252 C CA . ASP A 1 160 ? 10.163 17.672 -6.479 1.00 94.75 160 ASP A CA 1
ATOM 1253 C C . ASP A 1 160 ? 11.623 17.486 -6.882 1.00 94.75 160 ASP A C 1
ATOM 1255 O O . ASP A 1 160 ? 11.944 17.617 -8.060 1.00 94.75 160 ASP A O 1
ATOM 1259 N N . ASP A 1 161 ? 12.502 17.149 -5.944 1.00 94.19 161 ASP A N 1
ATOM 1260 C CA . ASP A 1 161 ? 13.920 16.966 -6.226 1.00 94.19 161 ASP A CA 1
ATOM 1261 C C . ASP A 1 161 ? 14.266 15.541 -6.664 1.00 94.19 161 ASP A C 1
ATOM 1263 O O . ASP A 1 161 ? 15.324 15.332 -7.257 1.00 94.19 161 ASP A O 1
ATOM 1267 N N . VAL A 1 162 ? 13.398 14.562 -6.381 1.00 95.12 162 VAL A N 1
ATOM 1268 C CA . VAL A 1 162 ? 13.735 13.135 -6.519 1.00 95.12 162 VAL A CA 1
ATOM 1269 C C . VAL A 1 162 ? 12.754 12.314 -7.349 1.00 95.12 162 VAL A C 1
ATOM 1271 O O . VAL A 1 162 ? 13.135 11.236 -7.791 1.00 95.12 162 VAL A O 1
ATOM 1274 N N . MET A 1 163 ? 11.516 12.767 -7.574 1.00 97.25 163 MET A N 1
ATOM 1275 C CA . MET A 1 163 ? 10.493 11.966 -8.264 1.00 97.25 163 MET A CA 1
ATOM 1276 C C . MET A 1 163 ? 10.330 12.339 -9.738 1.00 97.25 163 MET A C 1
ATOM 1278 O O . MET A 1 163 ? 10.303 13.520 -10.080 1.00 97.25 163 MET A O 1
ATOM 1282 N N . SER A 1 164 ? 10.137 11.338 -10.605 1.00 98.19 164 SER A N 1
ATOM 1283 C CA . SER A 1 164 ? 9.808 11.544 -12.021 1.00 98.19 164 SER A CA 1
ATOM 1284 C C . SER A 1 164 ? 8.452 12.205 -12.245 1.00 98.19 164 SER A C 1
ATOM 1286 O O . SER A 1 164 ? 8.319 12.961 -13.206 1.00 98.19 164 SER A O 1
ATOM 1288 N N . LEU A 1 165 ? 7.442 11.921 -11.414 1.00 97.00 165 LEU A N 1
ATOM 1289 C CA . LEU A 1 165 ? 6.174 12.646 -11.472 1.00 97.00 165 LEU A CA 1
ATOM 1290 C C . LEU A 1 165 ? 6.367 14.062 -10.929 1.00 97.00 165 LEU A C 1
ATOM 1292 O O . LEU A 1 165 ? 6.825 14.245 -9.798 1.00 97.00 165 LEU A O 1
ATOM 1296 N N . GLY A 1 166 ? 5.971 15.059 -11.720 1.00 96.12 166 GLY A N 1
ATOM 1297 C CA . GLY A 1 166 ? 6.026 16.462 -11.318 1.00 96.12 166 GLY A CA 1
ATOM 1298 C C . GLY A 1 166 ? 4.982 16.807 -10.255 1.00 96.12 166 GLY A C 1
ATOM 1299 O O . GLY A 1 166 ? 4.072 16.009 -10.008 1.00 96.12 166 GLY A O 1
ATOM 1300 N N . PRO A 1 167 ? 5.064 18.005 -9.647 1.00 95.31 167 PRO A N 1
ATOM 1301 C CA . PRO A 1 167 ? 4.112 18.437 -8.629 1.00 95.31 167 PRO A CA 1
ATOM 1302 C C . PRO A 1 167 ? 2.663 18.264 -9.086 1.00 95.31 167 PRO A C 1
ATOM 1304 O O . PRO A 1 167 ? 1.876 17.613 -8.400 1.00 95.31 167 PRO A O 1
ATOM 1307 N N . GLN A 1 168 ? 2.315 18.763 -10.274 1.00 95.81 168 GLN A N 1
ATOM 1308 C CA . GLN A 1 168 ? 0.956 18.648 -10.811 1.00 95.81 168 GLN A CA 1
ATOM 1309 C C . GLN A 1 168 ? 0.575 17.202 -11.139 1.00 95.81 168 GLN A C 1
ATOM 1311 O O . GLN A 1 168 ? -0.525 16.773 -10.793 1.00 95.81 168 GLN A O 1
ATOM 1316 N N . GLY A 1 169 ? 1.501 16.419 -11.704 1.00 97.00 169 GLY A N 1
ATOM 1317 C CA . GLY A 1 169 ? 1.295 14.994 -11.965 1.00 97.00 169 GLY A CA 1
ATOM 1318 C C . GLY A 1 169 ? 0.944 14.215 -10.696 1.00 97.00 169 GLY A C 1
ATOM 1319 O O . GLY A 1 169 ? -0.000 13.427 -10.705 1.00 97.00 169 GLY A O 1
ATOM 1320 N N . ARG A 1 170 ? 1.639 14.467 -9.574 1.00 96.81 170 ARG A N 1
ATOM 1321 C CA . ARG A 1 170 ? 1.339 13.818 -8.282 1.00 96.81 170 ARG A CA 1
ATOM 1322 C C . ARG A 1 170 ? -0.029 14.232 -7.739 1.00 96.81 170 ARG A C 1
ATOM 1324 O O . ARG A 1 170 ? -0.779 13.375 -7.280 1.00 96.81 170 ARG A O 1
ATOM 1331 N N . HIS A 1 171 ? -0.389 15.514 -7.831 1.00 95.88 171 HIS A N 1
ATOM 1332 C CA . HIS A 1 171 ? -1.718 15.986 -7.422 1.00 95.88 171 HIS A CA 1
ATOM 1333 C C . HIS A 1 171 ? -2.837 15.381 -8.282 1.00 95.88 171 HIS A C 1
ATOM 1335 O O . HIS A 1 171 ? -3.893 15.018 -7.762 1.00 95.88 171 HIS A O 1
ATOM 1341 N N . GLU A 1 172 ? -2.625 15.254 -9.593 1.00 97.75 172 GLU A N 1
ATOM 1342 C CA . GLU A 1 172 ? -3.582 14.610 -10.489 1.00 97.75 172 GLU A CA 1
ATOM 1343 C C . GLU A 1 172 ? -3.704 13.108 -10.204 1.00 97.75 172 GLU A C 1
ATOM 1345 O O . GLU A 1 172 ? -4.828 12.609 -10.150 1.00 97.75 172 GLU A O 1
ATOM 1350 N N . LEU A 1 173 ? -2.593 12.407 -9.950 1.00 98.31 173 LEU A N 1
ATOM 1351 C CA . LEU A 1 173 ? -2.596 10.999 -9.542 1.00 98.31 173 LEU A CA 1
ATOM 1352 C C . LEU A 1 173 ? -3.402 10.795 -8.255 1.00 98.31 173 LEU A C 1
ATOM 1354 O O . LEU A 1 173 ? -4.332 9.990 -8.242 1.00 98.31 173 LEU A O 1
ATOM 1358 N N . LEU A 1 174 ? -3.106 11.575 -7.208 1.00 97.25 174 LEU A N 1
ATOM 1359 C CA . LEU A 1 174 ? -3.847 11.545 -5.944 1.00 97.25 174 LEU A CA 1
ATOM 1360 C C . LEU A 1 174 ? -5.342 11.781 -6.173 1.00 97.25 174 LEU A C 1
ATOM 1362 O O . LEU A 1 174 ? -6.170 11.022 -5.676 1.00 97.25 174 LEU A O 1
ATOM 1366 N N . ARG A 1 175 ? -5.702 12.788 -6.978 1.00 95.38 175 ARG A N 1
ATOM 1367 C CA . ARG A 1 175 ? -7.103 13.089 -7.301 1.00 95.38 175 ARG A CA 1
ATOM 1368 C C . ARG A 1 175 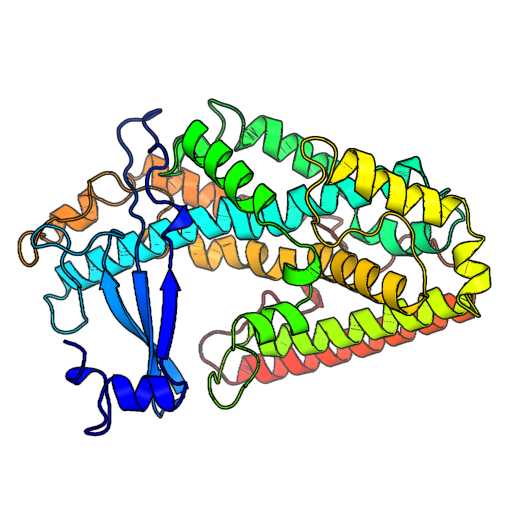? -7.778 11.942 -8.059 1.00 95.38 175 ARG A C 1
ATOM 1370 O O . ARG A 1 175 ? -8.925 11.623 -7.754 1.00 95.38 175 ARG A O 1
ATOM 1377 N N . LYS A 1 176 ? -7.110 11.339 -9.049 1.00 96.50 176 LYS A N 1
ATOM 1378 C CA . LYS A 1 176 ? -7.646 10.202 -9.817 1.00 96.50 176 LYS A CA 1
ATOM 1379 C C . LYS A 1 176 ? -7.881 8.995 -8.909 1.00 96.50 176 LYS A C 1
ATOM 1381 O O . LYS A 1 176 ? -8.990 8.465 -8.906 1.00 96.50 176 LYS A O 1
ATOM 1386 N N . CYS A 1 177 ? -6.887 8.611 -8.107 1.00 96.94 177 CYS A N 1
ATOM 1387 C CA . CYS A 1 177 ? -7.005 7.480 -7.187 1.00 96.94 177 CYS A CA 1
ATOM 1388 C C . CYS A 1 177 ? -8.066 7.734 -6.110 1.00 96.94 177 CYS A C 1
ATOM 1390 O O . CYS A 1 177 ? -8.913 6.878 -5.883 1.00 96.94 177 CYS A O 1
ATOM 1392 N N . TYR A 1 178 ? -8.117 8.933 -5.525 1.00 95.69 178 TYR A N 1
ATOM 1393 C CA . TYR A 1 178 ? -9.131 9.292 -4.528 1.00 95.69 178 TYR A CA 1
ATOM 1394 C C . TYR A 1 178 ? -10.570 9.252 -5.070 1.00 95.69 178 TYR A C 1
ATOM 1396 O O . TYR A 1 178 ? -11.509 8.900 -4.355 1.00 95.69 178 TYR A O 1
ATOM 1404 N N . LYS A 1 179 ? -10.774 9.599 -6.346 1.00 93.75 179 LYS A N 1
ATOM 1405 C CA . LYS A 1 179 ? -12.090 9.488 -6.997 1.00 93.75 179 LYS A CA 1
ATOM 1406 C C . LYS A 1 179 ? -12.528 8.043 -7.229 1.00 93.75 179 LYS A C 1
ATOM 1408 O O . LYS A 1 179 ? -13.726 7.792 -7.270 1.00 93.75 179 LYS A O 1
ATOM 1413 N N . ALA A 1 180 ? -11.581 7.122 -7.385 1.00 93.25 180 ALA A N 1
ATOM 1414 C CA . ALA A 1 180 ? -11.846 5.690 -7.526 1.00 93.25 180 ALA A CA 1
ATOM 1415 C C . ALA A 1 180 ? -11.788 4.929 -6.186 1.00 93.25 180 ALA A C 1
ATOM 1417 O O . ALA A 1 180 ? -12.074 3.734 -6.152 1.00 93.25 180 ALA A O 1
ATOM 1418 N N . PHE A 1 181 ? -11.401 5.601 -5.099 1.00 95.69 181 PHE A N 1
ATOM 1419 C CA . PHE A 1 181 ? -11.189 4.982 -3.798 1.00 95.69 181 PHE A CA 1
ATOM 1420 C C . PHE A 1 181 ? -12.488 4.424 -3.212 1.00 95.69 181 PHE A C 1
ATOM 1422 O O . PHE A 1 181 ? -13.542 5.062 -3.244 1.00 95.69 181 PHE A O 1
ATOM 1429 N N . ASN A 1 182 ? -12.376 3.256 -2.588 1.00 96.44 182 ASN A N 1
ATOM 1430 C CA . ASN A 1 182 ? -13.408 2.684 -1.743 1.00 96.44 182 ASN A CA 1
ATOM 1431 C C . ASN A 1 182 ? -12.748 2.042 -0.519 1.00 96.44 182 ASN A C 1
ATOM 1433 O O . ASN A 1 182 ? -11.742 1.351 -0.668 1.00 96.44 182 ASN A O 1
ATOM 1437 N N . LEU A 1 183 ? -13.328 2.221 0.672 1.00 97.62 183 LEU A N 1
ATOM 1438 C CA . LEU A 1 183 ? -12.789 1.691 1.929 1.00 97.62 183 LEU A CA 1
ATOM 1439 C C . LEU A 1 183 ? -12.541 0.177 1.871 1.00 97.62 183 LEU A C 1
ATOM 1441 O O . LEU A 1 183 ? -11.573 -0.307 2.450 1.00 97.62 183 LEU A O 1
ATOM 1445 N N . ARG A 1 184 ? -13.360 -0.563 1.111 1.00 97.00 184 ARG A N 1
ATOM 1446 C CA . ARG A 1 184 ? -13.188 -2.004 0.887 1.00 97.00 184 ARG A CA 1
ATOM 1447 C C . ARG A 1 184 ? -11.817 -2.367 0.302 1.00 97.00 184 ARG A C 1
ATOM 1449 O O . ARG A 1 184 ? -11.346 -3.471 0.536 1.00 97.00 184 ARG A O 1
ATOM 1456 N N . ALA A 1 185 ? -11.153 -1.467 -0.423 1.00 96.50 185 ALA A N 1
ATOM 1457 C CA . ALA A 1 185 ? -9.810 -1.721 -0.950 1.00 96.50 185 ALA A CA 1
ATOM 1458 C C . ALA A 1 185 ? -8.745 -1.869 0.156 1.00 96.50 185 ALA A C 1
ATOM 1460 O O . ALA A 1 185 ? -7.697 -2.470 -0.091 1.00 96.50 185 ALA A O 1
ATOM 1461 N N . LEU A 1 186 ? -9.022 -1.349 1.359 1.00 98.25 186 LEU A N 1
ATOM 1462 C CA . LEU A 1 186 ? -8.166 -1.454 2.546 1.00 98.25 186 LEU A CA 1
ATOM 1463 C C . LEU A 1 186 ? -8.522 -2.653 3.443 1.00 98.25 186 LEU A C 1
ATOM 1465 O O . LEU A 1 186 ? -7.794 -2.950 4.389 1.00 98.25 186 LEU A O 1
ATOM 1469 N N . ASP A 1 187 ? -9.620 -3.352 3.150 1.00 98.62 187 ASP A N 1
ATOM 1470 C CA . ASP A 1 187 ? -9.921 -4.654 3.742 1.00 98.62 187 ASP A CA 1
ATOM 1471 C C . ASP A 1 187 ? -9.013 -5.697 3.084 1.00 98.62 187 ASP A C 1
ATOM 1473 O O . ASP A 1 187 ? -9.142 -5.976 1.891 1.00 98.62 187 ASP A O 1
ATOM 1477 N N . LEU A 1 188 ? -8.042 -6.231 3.834 1.00 98.56 188 LEU A N 1
ATOM 1478 C CA . LEU A 1 188 ? -7.023 -7.122 3.277 1.00 98.56 188 LEU A CA 1
ATOM 1479 C C . LEU A 1 188 ? -7.643 -8.384 2.640 1.00 98.56 188 LEU A C 1
ATOM 1481 O O . LEU A 1 188 ? -7.348 -8.632 1.465 1.00 98.56 188 LEU A O 1
ATOM 1485 N N . PRO A 1 189 ? -8.488 -9.177 3.337 1.00 98.62 189 PRO A N 1
ATOM 1486 C CA . PRO A 1 189 ? -9.159 -10.326 2.730 1.00 98.62 189 PRO A CA 1
ATOM 1487 C C . PRO A 1 189 ? -9.936 -9.975 1.457 1.00 98.62 189 PRO A C 1
ATOM 1489 O O . PRO A 1 189 ? -9.804 -10.664 0.441 1.00 98.62 189 PRO A O 1
ATOM 1492 N N . ALA A 1 190 ? -10.730 -8.902 1.488 1.00 98.44 190 ALA A N 1
ATOM 1493 C CA . ALA A 1 190 ? -11.496 -8.448 0.335 1.00 98.44 190 ALA A CA 1
ATOM 1494 C C . ALA A 1 190 ? -10.584 -8.042 -0.826 1.00 98.44 190 ALA A C 1
ATOM 1496 O O . ALA A 1 190 ? -10.780 -8.503 -1.944 1.00 98.44 190 ALA A O 1
ATOM 1497 N N . SER A 1 191 ? -9.558 -7.239 -0.553 1.00 98.06 191 SER A N 1
ATOM 1498 C CA . SER A 1 191 ? -8.601 -6.728 -1.535 1.00 98.06 191 SER A CA 1
ATOM 1499 C C . SER A 1 191 ? -7.774 -7.833 -2.189 1.00 98.06 191 SER A C 1
ATOM 1501 O O . SER A 1 191 ? -7.487 -7.775 -3.385 1.00 98.06 191 SER A O 1
ATOM 1503 N N . LEU A 1 192 ? -7.379 -8.863 -1.434 1.00 98.50 192 LEU A N 1
ATOM 1504 C CA . LEU A 1 192 ? -6.693 -10.033 -1.986 1.00 98.50 192 LEU A CA 1
ATOM 1505 C C . LEU A 1 192 ? -7.610 -10.811 -2.927 1.00 98.50 192 LEU A C 1
ATOM 1507 O O . LEU A 1 192 ? -7.197 -11.147 -4.034 1.00 98.50 192 LEU A O 1
ATOM 1511 N N . LYS A 1 193 ? -8.856 -11.047 -2.512 1.00 98.25 193 LYS A N 1
ATOM 1512 C CA . LYS A 1 193 ? -9.848 -11.763 -3.316 1.00 98.25 193 LYS A CA 1
ATOM 1513 C C . LYS A 1 193 ? -10.239 -10.996 -4.577 1.00 98.25 193 LYS A C 1
ATOM 1515 O O . LYS A 1 193 ? -10.261 -11.572 -5.660 1.00 98.25 193 LYS A O 1
ATOM 1520 N N . ASP A 1 194 ? -10.505 -9.699 -4.452 1.00 97.69 194 ASP A N 1
ATOM 1521 C CA . ASP A 1 194 ? -10.908 -8.833 -5.564 1.00 97.69 194 ASP A CA 1
ATOM 1522 C C . ASP A 1 194 ? -9.779 -8.722 -6.619 1.00 97.69 194 ASP A C 1
ATOM 1524 O O . ASP A 1 194 ? -10.054 -8.514 -7.800 1.00 97.69 194 ASP A O 1
ATOM 1528 N N . ARG A 1 195 ? -8.514 -8.945 -6.219 1.00 97.31 195 ARG A N 1
ATOM 1529 C CA . ARG A 1 195 ? -7.338 -9.028 -7.109 1.00 97.31 195 ARG A CA 1
ATOM 1530 C C . ARG A 1 195 ? -6.955 -10.452 -7.541 1.00 97.31 195 ARG A C 1
ATOM 1532 O O . ARG A 1 195 ? -5.999 -10.601 -8.296 1.00 97.31 195 ARG A O 1
ATOM 1539 N N . GLY A 1 196 ? -7.653 -11.486 -7.067 1.00 97.69 196 GLY A N 1
ATOM 1540 C CA . GLY A 1 196 ? -7.336 -12.890 -7.363 1.00 97.69 196 GLY A CA 1
ATOM 1541 C C . GLY A 1 196 ? -6.007 -13.381 -6.772 1.00 97.69 196 GLY A C 1
ATOM 1542 O O . GLY A 1 196 ? -5.344 -14.224 -7.369 1.00 97.69 196 GLY A O 1
ATOM 1543 N N . LEU A 1 197 ? -5.585 -12.832 -5.629 1.00 97.75 197 LEU A N 1
ATOM 1544 C CA . LEU A 1 197 ? -4.308 -13.138 -4.965 1.00 97.75 197 LEU A CA 1
ATOM 1545 C C . LEU A 1 197 ? -4.471 -14.003 -3.700 1.00 97.75 197 LEU A C 1
ATOM 1547 O O . LEU A 1 197 ? -3.482 -14.298 -3.023 1.00 97.75 197 LEU A O 1
ATOM 1551 N N . ASP A 1 198 ? -5.697 -14.393 -3.351 1.00 96.75 198 ASP A N 1
ATOM 1552 C CA . ASP A 1 198 ? -6.041 -15.106 -2.117 1.00 96.75 198 ASP A CA 1
ATOM 1553 C C . ASP A 1 198 ? -5.730 -16.616 -2.150 1.00 96.75 198 ASP A C 1
ATOM 1555 O O . ASP A 1 198 ? -5.569 -17.224 -1.089 1.00 96.75 198 ASP A O 1
ATOM 1559 N N . ASP A 1 199 ? -5.557 -17.229 -3.328 1.00 96.56 199 ASP A N 1
ATOM 1560 C CA . ASP A 1 199 ? -5.187 -18.649 -3.432 1.00 96.56 199 ASP A CA 1
ATOM 1561 C C . ASP A 1 199 ? -3.668 -18.869 -3.300 1.00 96.56 199 ASP A C 1
ATOM 1563 O O . ASP A 1 199 ? -2.880 -18.661 -4.228 1.00 96.56 199 ASP A O 1
ATOM 1567 N N . PHE A 1 200 ? -3.242 -19.363 -2.135 1.00 94.81 200 PHE A N 1
ATOM 1568 C CA . PHE A 1 200 ? -1.835 -19.661 -1.848 1.00 94.81 200 PHE A CA 1
ATOM 1569 C C . PHE A 1 200 ? -1.226 -20.784 -2.689 1.00 94.81 200 PHE A C 1
ATOM 1571 O O . PHE A 1 200 ? -0.004 -20.926 -2.709 1.00 94.81 200 PHE A O 1
ATOM 1578 N N . ARG A 1 201 ? -2.052 -21.590 -3.365 1.00 95.12 201 ARG A N 1
ATOM 1579 C CA . ARG A 1 201 ? -1.583 -22.667 -4.244 1.00 95.12 201 ARG A CA 1
ATOM 1580 C C . ARG A 1 201 ? -1.209 -22.133 -5.622 1.00 95.12 201 ARG A C 1
ATOM 1582 O O . ARG A 1 201 ? -0.279 -22.661 -6.217 1.00 95.12 201 ARG A O 1
ATOM 1589 N N . LEU A 1 202 ? -1.916 -21.104 -6.098 1.00 96.12 202 LEU A N 1
ATOM 1590 C CA . LEU A 1 202 ? -1.653 -20.449 -7.386 1.00 96.12 202 LEU A CA 1
ATOM 1591 C C . LEU A 1 202 ? -0.555 -19.386 -7.286 1.00 96.12 202 LEU A C 1
ATOM 1593 O O . LEU A 1 202 ? 0.191 -19.190 -8.241 1.00 96.12 202 LEU A O 1
ATOM 1597 N N . LEU A 1 203 ? -0.440 -18.719 -6.132 1.00 96.69 203 LEU A N 1
ATOM 1598 C CA . LEU A 1 203 ? 0.640 -17.776 -5.832 1.00 96.69 203 LEU A CA 1
ATOM 1599 C C . LEU A 1 203 ? 1.340 -18.169 -4.520 1.00 96.69 203 LEU A C 1
ATOM 1601 O O . LEU A 1 203 ? 1.036 -17.607 -3.453 1.00 96.69 203 LEU A O 1
ATOM 1605 N N . PRO A 1 204 ? 2.239 -19.169 -4.560 1.00 95.19 204 PRO A N 1
ATOM 1606 C CA . PRO A 1 204 ? 3.025 -19.563 -3.401 1.00 95.19 204 PRO A CA 1
ATOM 1607 C C . PRO A 1 204 ? 4.053 -18.481 -3.041 1.00 95.19 204 PRO A C 1
ATOM 1609 O O . PRO A 1 204 ? 4.410 -17.626 -3.845 1.00 95.19 204 PRO A O 1
ATOM 1612 N N . GLY A 1 205 ? 4.528 -18.492 -1.794 1.00 92.50 205 GLY A N 1
ATOM 1613 C CA . GLY A 1 205 ? 5.607 -17.599 -1.353 1.00 92.50 205 GLY A CA 1
ATOM 1614 C C . GLY A 1 205 ? 5.212 -16.135 -1.114 1.00 92.50 205 GLY A C 1
ATOM 1615 O O . GLY A 1 205 ? 6.070 -15.346 -0.718 1.00 92.50 205 GLY A O 1
ATOM 1616 N N . TYR A 1 206 ? 3.937 -15.759 -1.274 1.00 96.00 206 TYR A N 1
ATOM 1617 C CA . TYR A 1 206 ? 3.477 -14.383 -1.071 1.00 96.00 206 TYR A CA 1
ATOM 1618 C C . TYR A 1 206 ? 3.376 -14.004 0.420 1.00 96.00 206 TYR A C 1
ATOM 1620 O O . TYR A 1 206 ? 2.304 -13.998 1.023 1.00 96.00 206 TYR A O 1
ATOM 1628 N N . ARG A 1 207 ? 4.521 -13.659 1.024 1.00 94.44 207 ARG A N 1
ATOM 1629 C CA . ARG A 1 207 ? 4.653 -13.421 2.476 1.00 94.44 207 ARG A CA 1
ATOM 1630 C C . ARG A 1 207 ? 3.755 -12.309 3.016 1.00 94.44 207 ARG A C 1
ATOM 1632 O O . ARG A 1 207 ? 3.217 -12.470 4.102 1.00 94.44 207 ARG A O 1
ATOM 1639 N N . TYR A 1 208 ? 3.557 -11.223 2.263 1.00 97.25 208 TYR A N 1
ATOM 1640 C CA . TYR A 1 208 ? 2.651 -10.139 2.663 1.00 97.25 208 TYR A CA 1
ATOM 1641 C C . TYR A 1 208 ? 1.223 -10.649 2.905 1.00 97.25 208 TYR A C 1
ATOM 1643 O O . TYR A 1 208 ? 0.634 -10.337 3.936 1.00 97.25 208 TYR A O 1
ATOM 1651 N N . ARG A 1 209 ? 0.694 -11.485 1.997 1.00 97.88 209 ARG A N 1
ATOM 1652 C CA . ARG A 1 209 ? -0.626 -12.108 2.158 1.00 97.88 209 ARG A CA 1
ATOM 1653 C C . ARG A 1 209 ? -0.650 -13.000 3.389 1.00 97.88 209 ARG A C 1
ATOM 1655 O O . ARG A 1 209 ? -1.521 -12.843 4.234 1.00 97.88 209 ARG A O 1
ATOM 1662 N N . ASP A 1 210 ? 0.271 -13.955 3.456 1.00 97.12 210 ASP A N 1
ATOM 1663 C CA . ASP A 1 210 ? 0.213 -15.014 4.463 1.00 97.12 210 ASP A CA 1
ATOM 1664 C C . ASP A 1 210 ? 0.337 -14.430 5.882 1.00 97.12 210 ASP A C 1
ATOM 1666 O O . ASP A 1 210 ? -0.440 -14.772 6.773 1.00 97.12 210 ASP A O 1
ATOM 1670 N N . ASP A 1 211 ? 1.273 -13.496 6.068 1.00 97.69 211 ASP A N 1
ATOM 1671 C CA . ASP A 1 211 ? 1.539 -12.829 7.347 1.00 97.69 211 ASP A CA 1
ATOM 1672 C C . ASP A 1 211 ? 0.422 -11.858 7.696 1.00 97.69 211 ASP A C 1
ATOM 1674 O O . ASP A 1 211 ? -0.095 -11.863 8.815 1.00 97.69 211 ASP A O 1
ATOM 1678 N N . GLY A 1 212 ? 0.000 -11.072 6.706 1.00 98.19 212 GLY A N 1
ATOM 1679 C CA . GLY A 1 212 ? -1.072 -10.113 6.865 1.00 98.19 212 GLY A CA 1
ATOM 1680 C C . GLY A 1 212 ? -2.393 -10.762 7.251 1.00 98.19 212 GLY A C 1
ATOM 1681 O O . GLY A 1 212 ? -3.044 -10.281 8.167 1.00 98.19 212 GLY A O 1
ATOM 1682 N N . MET A 1 213 ? -2.765 -11.889 6.641 1.00 98.50 213 MET A N 1
ATOM 1683 C CA . MET A 1 213 ? -4.017 -12.589 6.953 1.00 98.50 213 MET A CA 1
ATOM 1684 C C . MET A 1 213 ? -4.049 -13.137 8.386 1.00 98.50 213 MET A C 1
ATOM 1686 O O . MET A 1 213 ? -5.099 -13.099 9.029 1.00 98.50 213 MET A O 1
ATOM 1690 N N . MET A 1 214 ? -2.911 -13.609 8.914 1.00 98.25 214 MET A N 1
ATOM 1691 C CA . MET A 1 214 ? -2.818 -14.038 10.317 1.00 98.25 214 MET A CA 1
ATOM 1692 C C . MET A 1 214 ? -3.030 -12.862 11.275 1.00 98.25 214 MET A C 1
ATOM 1694 O O . MET A 1 214 ? -3.799 -12.969 12.231 1.00 98.25 214 MET A O 1
ATOM 1698 N N . ILE A 1 215 ? -2.367 -11.733 11.010 1.00 98.75 215 ILE A N 1
ATOM 1699 C CA . ILE A 1 215 ? -2.466 -10.542 11.858 1.00 98.75 215 ILE A CA 1
ATOM 1700 C C . ILE A 1 215 ? -3.856 -9.899 11.727 1.00 98.75 215 ILE A C 1
ATOM 1702 O O . ILE A 1 215 ? -4.443 -9.526 12.739 1.00 98.75 215 ILE A O 1
ATOM 1706 N N . TRP A 1 216 ? -4.417 -9.838 10.515 1.00 98.88 216 TRP A N 1
ATOM 1707 C CA . TRP A 1 216 ? -5.765 -9.336 10.240 1.00 98.88 216 TRP A CA 1
ATOM 1708 C C . TRP A 1 216 ? -6.812 -10.052 11.089 1.00 98.88 216 TRP A C 1
ATOM 1710 O O . TRP A 1 216 ? -7.536 -9.398 11.833 1.00 98.88 216 TRP A O 1
ATOM 1720 N N . GLY A 1 217 ? -6.850 -11.391 11.050 1.00 98.69 217 GLY A N 1
ATOM 1721 C CA . GLY A 1 217 ? -7.809 -12.162 11.849 1.00 98.69 217 GLY A CA 1
ATOM 1722 C C . GLY A 1 217 ? -7.633 -11.954 13.358 1.00 98.69 217 GLY A C 1
ATOM 1723 O O . GLY A 1 217 ? -8.605 -11.962 14.112 1.00 98.69 217 GLY A O 1
ATOM 1724 N N . CYS A 1 218 ? -6.400 -11.708 13.813 1.00 98.62 218 CYS A N 1
ATOM 1725 C CA . CYS A 1 218 ? -6.124 -11.379 15.210 1.00 98.62 218 CYS A CA 1
ATOM 1726 C C . CYS A 1 218 ? -6.648 -9.985 15.599 1.00 98.62 218 CYS A C 1
ATOM 1728 O O . CYS A 1 218 ? -7.202 -9.828 16.688 1.00 98.62 218 CYS A O 1
ATOM 1730 N N . ILE A 1 219 ? -6.489 -8.984 14.725 1.00 98.94 219 ILE A N 1
ATOM 1731 C CA . ILE A 1 219 ? -7.027 -7.629 14.923 1.00 98.94 219 ILE A CA 1
ATOM 1732 C C . ILE A 1 219 ? -8.557 -7.667 14.903 1.00 98.94 219 ILE A C 1
ATOM 1734 O O . ILE A 1 219 ? -9.182 -7.125 15.808 1.00 98.94 219 ILE A O 1
ATOM 1738 N N . GLU A 1 220 ? -9.161 -8.347 13.928 1.00 98.88 220 GLU A N 1
ATOM 1739 C CA . GLU A 1 220 ? -10.616 -8.478 13.806 1.00 98.88 220 GLU A CA 1
ATOM 1740 C C . GLU A 1 220 ? -11.232 -9.098 15.066 1.00 98.88 220 GLU A C 1
ATOM 1742 O O . GLU A 1 220 ? -12.202 -8.568 15.617 1.00 98.88 220 GLU A O 1
ATOM 1747 N N . LYS A 1 221 ? -10.625 -10.176 15.584 1.00 98.81 221 LYS A N 1
ATOM 1748 C CA . LYS A 1 221 ? -11.041 -10.788 16.851 1.00 98.81 221 LYS A CA 1
ATOM 1749 C C . LYS A 1 221 ? -10.920 -9.803 18.015 1.00 98.81 221 LYS A C 1
ATOM 1751 O O . LYS A 1 221 ? -11.882 -9.631 18.757 1.00 98.81 221 LYS A O 1
ATOM 1756 N N . PHE A 1 222 ? -9.774 -9.133 18.158 1.00 98.81 222 PHE A N 1
ATOM 1757 C CA . PHE A 1 222 ? -9.549 -8.146 19.220 1.00 98.81 222 PHE A CA 1
ATOM 1758 C C . PHE A 1 222 ? -10.596 -7.026 19.199 1.00 98.81 222 PHE A C 1
ATOM 1760 O O . PHE A 1 222 ? -11.184 -6.703 20.230 1.00 98.81 222 PHE A O 1
ATOM 1767 N N . VAL A 1 223 ? -10.874 -6.468 18.020 1.00 98.88 223 VAL A N 1
ATOM 1768 C CA . VAL A 1 223 ? -11.885 -5.424 17.826 1.00 98.88 223 VAL A CA 1
ATOM 1769 C C . VAL A 1 223 ? -13.280 -5.943 18.172 1.00 98.88 223 VAL A C 1
ATOM 1771 O O . VAL A 1 223 ? -14.019 -5.270 18.891 1.00 98.88 223 VAL A O 1
ATOM 1774 N N . THR A 1 224 ? -13.625 -7.145 17.705 1.00 98.75 224 THR A N 1
ATOM 1775 C CA . THR A 1 224 ? -14.907 -7.800 18.001 1.00 98.75 224 THR A CA 1
ATOM 1776 C C . THR A 1 224 ? -15.107 -7.963 19.500 1.00 98.75 224 THR A C 1
ATOM 1778 O O . THR A 1 224 ? -16.129 -7.526 20.035 1.00 98.75 224 THR A O 1
ATOM 1781 N N . ASP A 1 225 ? -14.126 -8.545 20.188 1.00 98.62 225 ASP A N 1
ATOM 1782 C CA . ASP A 1 225 ? -14.199 -8.810 21.621 1.00 98.62 225 ASP A CA 1
ATOM 1783 C C . ASP A 1 225 ? -14.297 -7.505 22.415 1.00 98.62 225 ASP A C 1
ATOM 1785 O O . ASP A 1 225 ? -15.166 -7.381 23.276 1.00 98.62 225 ASP A O 1
ATOM 1789 N N . MET A 1 226 ? -13.473 -6.501 22.084 1.00 98.44 226 MET A N 1
ATOM 1790 C CA . MET A 1 226 ? -13.481 -5.196 22.754 1.00 98.44 226 MET A CA 1
ATOM 1791 C C . MET A 1 226 ? -14.814 -4.467 22.596 1.00 98.44 226 MET A C 1
ATOM 1793 O O . MET A 1 226 ? -15.376 -3.986 23.581 1.00 98.44 226 MET A O 1
ATOM 1797 N N . LEU A 1 227 ? -15.344 -4.371 21.374 1.00 98.44 227 LEU A N 1
ATOM 1798 C CA . LEU A 1 227 ? -16.600 -3.659 21.129 1.00 98.44 227 LEU A CA 1
ATOM 1799 C C . LEU A 1 227 ? -17.804 -4.401 21.725 1.00 98.44 227 LEU A C 1
ATOM 1801 O O . LEU A 1 227 ? -18.726 -3.753 22.224 1.00 98.44 227 LEU A O 1
ATOM 1805 N N . SER A 1 228 ? -17.767 -5.735 21.767 1.00 98.06 228 SER A N 1
ATOM 1806 C CA . SER A 1 228 ? -18.817 -6.560 22.384 1.00 98.06 228 SER A CA 1
ATOM 1807 C C . SER A 1 228 ? -18.930 -6.366 23.903 1.00 98.06 228 SER A C 1
ATOM 1809 O O . SER A 1 228 ? -19.979 -6.656 24.477 1.00 98.06 228 SER A O 1
ATOM 1811 N N . LEU A 1 229 ? -17.898 -5.834 24.576 1.00 97.56 229 LEU A N 1
ATOM 1812 C CA . LEU A 1 229 ? -17.989 -5.451 25.995 1.00 97.56 229 LEU A CA 1
ATOM 1813 C C . LEU A 1 229 ? -18.910 -4.245 26.230 1.00 97.56 229 LEU A C 1
ATOM 1815 O O . LEU A 1 229 ? -19.376 -4.043 27.352 1.00 97.56 229 LEU A O 1
ATOM 1819 N N . HIS A 1 230 ? -19.136 -3.430 25.196 1.00 96.50 230 HIS A N 1
ATOM 1820 C CA . HIS A 1 230 ? -19.843 -2.151 25.288 1.00 96.50 230 HIS A CA 1
ATOM 1821 C C . HIS A 1 230 ? -21.151 -2.122 24.489 1.00 96.50 230 HIS A C 1
ATOM 1823 O O . HIS A 1 230 ? -22.074 -1.406 24.875 1.00 96.50 230 HIS A O 1
ATOM 1829 N N . TYR A 1 231 ? -21.253 -2.913 23.419 1.00 96.88 231 TYR A N 1
ATOM 1830 C CA . TYR A 1 231 ? -22.445 -3.020 22.584 1.00 96.88 231 TYR A CA 1
ATOM 1831 C C . TYR A 1 231 ? -22.941 -4.469 22.564 1.00 96.88 231 TYR A C 1
ATOM 1833 O O . TYR A 1 231 ? -22.382 -5.328 21.892 1.00 96.88 231 TYR A O 1
ATOM 1841 N N . ASP A 1 232 ? -24.021 -4.734 23.295 1.00 91.31 232 ASP A N 1
ATOM 1842 C CA . ASP A 1 232 ? -24.640 -6.058 23.427 1.00 91.31 232 ASP A CA 1
ATOM 1843 C C . ASP A 1 232 ? -25.544 -6.432 22.239 1.00 91.31 232 ASP A C 1
ATOM 1845 O O . ASP A 1 232 ? -25.820 -7.606 21.990 1.00 91.31 232 ASP A O 1
ATOM 1849 N N . ARG A 1 233 ? -26.040 -5.424 21.514 1.00 90.56 233 ARG A N 1
ATOM 1850 C CA . ARG A 1 233 ? -26.919 -5.563 20.348 1.00 90.56 233 ARG A CA 1
ATOM 1851 C C . ARG A 1 233 ? -26.871 -4.311 19.476 1.00 90.56 233 ARG A C 1
ATOM 1853 O O . ARG A 1 233 ? -26.640 -3.209 19.972 1.00 90.56 233 ARG A O 1
ATOM 1860 N N . ASP A 1 234 ? -27.227 -4.464 18.203 1.00 93.88 234 ASP A N 1
ATOM 1861 C CA . ASP A 1 234 ? -27.221 -3.372 17.216 1.00 93.88 234 ASP A CA 1
ATOM 1862 C C . ASP A 1 234 ? -28.033 -2.139 17.650 1.00 93.88 234 ASP A C 1
ATOM 1864 O O . ASP A 1 234 ? -27.655 -1.013 17.345 1.00 93.88 234 ASP A O 1
ATOM 1868 N N . ALA A 1 235 ? -29.127 -2.325 18.397 1.00 92.31 235 ALA A N 1
ATOM 1869 C CA . ALA A 1 235 ? -29.952 -1.211 18.871 1.00 92.31 235 ALA A CA 1
ATOM 1870 C C . ALA A 1 235 ? -29.182 -0.259 19.806 1.00 92.31 235 ALA A C 1
ATOM 1872 O O . ALA A 1 235 ? -29.271 0.952 19.641 1.00 92.31 235 ALA A O 1
ATOM 1873 N N . THR A 1 236 ? -28.387 -0.797 20.738 1.00 91.94 236 THR A N 1
ATOM 1874 C CA . THR A 1 236 ? -27.583 0.002 21.680 1.00 91.94 236 THR A CA 1
ATOM 1875 C C . THR A 1 236 ? -26.564 0.863 20.928 1.00 91.94 236 THR A C 1
ATOM 1877 O O . THR A 1 236 ? -26.339 2.019 21.270 1.00 91.94 236 THR A O 1
ATOM 1880 N N . LEU A 1 237 ? -26.002 0.315 19.851 1.00 94.81 237 LEU A N 1
ATOM 1881 C CA . LEU A 1 237 ? -25.067 1.001 18.968 1.00 94.81 237 LEU A CA 1
ATOM 1882 C C . LEU A 1 237 ? -25.747 2.087 18.111 1.00 94.81 237 LEU A C 1
ATOM 1884 O O . LEU A 1 237 ? -25.175 3.147 17.858 1.00 94.81 237 LEU A O 1
ATOM 1888 N N . GLN A 1 238 ? -26.967 1.838 17.630 1.00 95.62 238 GLN A N 1
ATOM 1889 C CA . GLN A 1 238 ? -27.710 2.803 16.808 1.00 95.62 238 GLN A CA 1
ATOM 1890 C C . GLN A 1 238 ? -28.167 4.036 17.604 1.00 95.62 238 GLN A C 1
ATOM 1892 O O . GLN A 1 238 ? -28.318 5.111 17.011 1.00 95.62 238 GLN A O 1
ATOM 1897 N N . ASP A 1 239 ? -28.355 3.876 18.917 1.00 96.50 239 ASP A N 1
ATOM 1898 C CA . ASP A 1 239 ? -28.716 4.937 19.865 1.00 96.50 239 ASP A CA 1
ATOM 1899 C C . ASP A 1 239 ? -27.502 5.768 20.339 1.00 96.50 239 ASP A C 1
ATOM 1901 O O . ASP A 1 239 ? -27.673 6.832 20.940 1.00 96.50 239 ASP A O 1
ATOM 1905 N N . ASP A 1 240 ? -26.275 5.328 20.042 1.00 98.25 240 ASP A N 1
ATOM 1906 C CA . ASP A 1 240 ? -25.037 6.019 20.406 1.00 98.25 240 ASP A CA 1
ATOM 1907 C C . ASP A 1 240 ? -24.798 7.259 19.529 1.00 98.25 240 ASP A C 1
ATOM 1909 O O . ASP A 1 240 ? -24.219 7.204 18.444 1.00 98.25 240 ASP A O 1
ATOM 1913 N N . LEU A 1 241 ? -25.249 8.420 20.002 1.00 98.25 241 LEU A N 1
ATOM 1914 C CA . LEU A 1 241 ? -25.141 9.673 19.253 1.00 98.25 241 LEU A CA 1
ATOM 1915 C C . LEU A 1 241 ? -23.692 10.113 18.990 1.00 98.25 241 LEU A C 1
ATOM 1917 O O . LEU A 1 241 ? -23.464 10.827 18.014 1.00 98.25 241 LEU A O 1
ATOM 1921 N N . GLU A 1 242 ? -22.734 9.732 19.836 1.00 98.69 242 GLU A N 1
ATOM 1922 C CA . GLU A 1 242 ? -21.319 10.094 19.676 1.00 98.69 242 GLU A CA 1
ATOM 1923 C C . GLU A 1 242 ? -20.701 9.269 18.543 1.00 98.69 242 GLU A C 1
ATOM 1925 O O . GLU A 1 242 ? -20.126 9.838 17.613 1.00 98.69 242 GLU A O 1
ATOM 1930 N N . LEU A 1 243 ? -20.945 7.955 18.532 1.00 98.69 243 LEU A N 1
ATOM 1931 C CA . LEU A 1 243 ? -20.560 7.067 17.435 1.00 98.69 243 LEU A CA 1
ATOM 1932 C C . LEU A 1 243 ? -21.189 7.475 16.095 1.00 98.69 243 LEU A C 1
ATOM 1934 O O . LEU A 1 243 ? -20.515 7.495 15.062 1.00 98.69 243 LEU A O 1
ATOM 1938 N N . GLN A 1 244 ? -22.485 7.798 16.087 1.00 98.62 244 GLN A N 1
ATOM 1939 C CA . GLN A 1 244 ? -23.170 8.183 14.850 1.00 98.62 244 GLN A CA 1
ATOM 1940 C C . GLN A 1 244 ? -22.633 9.518 14.311 1.00 98.62 244 GLN A C 1
ATOM 1942 O O . GLN A 1 244 ? -22.460 9.663 13.102 1.00 98.62 244 GLN A O 1
ATOM 1947 N N . ARG A 1 245 ? -22.307 10.480 15.188 1.00 98.75 245 ARG A N 1
ATOM 1948 C CA . ARG A 1 245 ? -21.643 11.731 14.785 1.00 98.75 245 ARG A CA 1
ATOM 1949 C C . ARG A 1 245 ? -20.231 11.492 14.277 1.00 98.75 245 ARG A C 1
ATOM 1951 O O . ARG A 1 245 ? -19.852 12.119 13.296 1.00 98.75 245 ARG A O 1
ATOM 1958 N N . TRP A 1 246 ? -19.479 10.592 14.908 1.00 98.81 246 TRP A N 1
ATOM 1959 C CA . TRP A 1 246 ? -18.132 10.223 14.481 1.00 98.81 246 TRP A CA 1
ATOM 1960 C C . TRP A 1 246 ? -18.110 9.750 13.029 1.00 98.81 246 TRP A C 1
ATOM 1962 O O . TRP A 1 246 ? -17.411 10.346 12.212 1.00 98.81 246 TRP A O 1
ATOM 1972 N N . ILE A 1 247 ? -18.923 8.751 12.676 1.00 98.69 247 ILE A N 1
ATOM 1973 C CA . ILE A 1 247 ? -18.920 8.250 11.298 1.00 98.69 247 ILE A CA 1
ATOM 1974 C C . ILE A 1 247 ? -19.526 9.259 10.311 1.00 98.69 247 ILE A C 1
ATOM 1976 O O . ILE A 1 247 ? -19.060 9.366 9.180 1.00 98.69 247 ILE A O 1
ATOM 1980 N N . SER A 1 248 ? -20.515 10.051 10.743 1.00 98.19 248 SER A N 1
ATOM 1981 C CA . SER A 1 248 ? -21.092 11.118 9.920 1.00 98.19 248 SER A CA 1
ATOM 1982 C C . SER A 1 248 ? -20.061 12.204 9.597 1.00 98.19 248 SER A C 1
ATOM 1984 O O . SER A 1 248 ? -20.036 12.682 8.470 1.00 98.19 248 SER A O 1
ATOM 1986 N N . ASP A 1 249 ? -19.183 12.571 10.537 1.00 98.56 249 ASP A N 1
ATOM 1987 C CA . ASP A 1 249 ? -18.093 13.538 10.316 1.00 98.56 249 ASP A CA 1
ATOM 1988 C C . ASP A 1 249 ? -17.071 12.980 9.306 1.00 98.56 249 ASP A C 1
ATOM 1990 O O . ASP A 1 249 ? -16.697 13.665 8.353 1.00 98.56 249 ASP A O 1
ATOM 1994 N N . VAL A 1 250 ? -16.701 11.696 9.427 1.00 98.38 250 VAL A N 1
ATOM 1995 C CA . VAL A 1 250 ? -15.853 11.008 8.432 1.00 98.38 250 VAL A CA 1
ATOM 1996 C C . VAL A 1 250 ? -16.509 11.012 7.049 1.00 98.38 250 VAL A C 1
ATOM 1998 O O . VAL A 1 250 ? -15.853 11.330 6.055 1.00 98.38 250 VAL A O 1
ATOM 2001 N N . TYR A 1 251 ? -17.799 10.687 6.970 1.00 97.44 251 TYR A N 1
ATOM 2002 C CA . TYR A 1 251 ? -18.548 10.681 5.718 1.00 97.44 251 TYR A CA 1
ATOM 2003 C C . TYR A 1 251 ? -18.610 12.082 5.099 1.00 97.44 251 TYR A C 1
ATOM 2005 O O . TYR A 1 251 ? -18.141 12.277 3.983 1.00 97.44 251 TYR A O 1
ATOM 2013 N N . GLU A 1 252 ? -19.181 13.057 5.809 1.00 95.81 252 GLU A N 1
ATOM 2014 C CA . GLU A 1 252 ? -19.541 14.373 5.267 1.00 95.81 252 GLU A CA 1
ATOM 2015 C C . GLU A 1 252 ? -18.323 15.272 5.049 1.00 95.81 252 GLU A C 1
ATOM 2017 O O . GLU A 1 252 ? -18.248 15.982 4.047 1.00 95.81 252 GLU A O 1
ATOM 2022 N N . HIS A 1 253 ? -17.369 15.246 5.979 1.00 96.00 253 HIS A N 1
ATOM 2023 C CA . HIS A 1 253 ? -16.247 16.182 6.002 1.00 96.00 253 HIS A CA 1
ATOM 2024 C C . HIS A 1 253 ? -14.908 15.531 5.650 1.00 96.00 253 HIS A C 1
ATOM 2026 O O . HIS A 1 253 ? -13.992 16.233 5.226 1.00 96.00 253 HIS A O 1
ATOM 2032 N N . GLY A 1 254 ? -14.794 14.208 5.786 1.00 96.12 254 GLY A N 1
ATOM 2033 C CA . GLY A 1 254 ? -13.613 13.451 5.384 1.00 96.12 254 GLY A CA 1
ATOM 2034 C C . GLY A 1 254 ? -13.636 13.052 3.913 1.00 96.12 254 GLY A C 1
ATOM 2035 O O . GLY A 1 254 ? -12.802 13.499 3.132 1.00 96.12 254 GLY A O 1
ATOM 2036 N N . PHE A 1 255 ? -14.602 12.211 3.535 1.00 95.62 255 PHE A N 1
ATOM 2037 C CA . PHE A 1 255 ? -14.580 11.508 2.248 1.00 95.62 255 PHE A CA 1
ATOM 2038 C C . PHE A 1 255 ? -15.530 12.077 1.184 1.00 95.62 255 PHE A C 1
ATOM 2040 O O . PHE A 1 255 ? -15.258 11.948 -0.007 1.00 95.62 255 PHE A O 1
ATOM 2047 N N . ASN A 1 256 ? -16.629 12.729 1.567 1.00 90.38 256 ASN A N 1
ATOM 2048 C CA . ASN A 1 256 ? -17.671 13.146 0.615 1.00 90.38 256 ASN A CA 1
ATOM 2049 C C . ASN A 1 256 ? -17.877 14.659 0.513 1.00 90.38 256 ASN A C 1
ATOM 2051 O O . ASN A 1 256 ? -18.866 15.103 -0.064 1.00 90.38 256 ASN A O 1
ATOM 2055 N N . TRP A 1 257 ? -16.918 15.451 0.992 1.00 85.31 257 TRP A N 1
ATOM 2056 C CA . TRP A 1 257 ? -17.012 16.912 1.009 1.00 85.31 257 TRP A CA 1
ATOM 2057 C C . TRP A 1 257 ? -17.084 17.560 -0.391 1.00 85.31 257 TRP A C 1
ATOM 2059 O O . TRP A 1 257 ? -17.629 18.656 -0.515 1.00 85.31 257 TRP A O 1
ATOM 2069 N N . GLU A 1 258 ? -16.536 16.918 -1.436 1.00 86.81 258 GLU A N 1
ATOM 2070 C CA . GLU A 1 258 ? -16.438 17.494 -2.792 1.00 86.81 258 GLU A CA 1
ATOM 2071 C C . GLU A 1 258 ? -17.545 17.011 -3.747 1.00 86.81 258 GLU A C 1
ATOM 2073 O O . GLU A 1 258 ? -18.150 17.822 -4.448 1.00 86.81 258 GLU A O 1
ATOM 2078 N N . ASP A 1 259 ? -17.799 15.698 -3.818 1.00 87.31 259 ASP A N 1
ATOM 2079 C CA . ASP A 1 259 ? -18.523 15.092 -4.948 1.00 87.31 259 ASP A CA 1
ATOM 2080 C C . ASP A 1 259 ? -19.580 14.035 -4.575 1.00 87.31 259 ASP A C 1
ATOM 2082 O O . ASP A 1 259 ? -20.226 13.496 -5.475 1.00 87.31 259 ASP A O 1
ATOM 2086 N N . ASN A 1 260 ? -19.795 13.758 -3.280 1.00 83.38 260 ASN A N 1
ATOM 2087 C CA . ASN A 1 260 ? -20.762 12.768 -2.777 1.00 83.38 260 ASN A CA 1
ATOM 2088 C C . ASN A 1 260 ? -20.672 11.363 -3.424 1.00 83.38 260 ASN A C 1
ATOM 2090 O O . ASN A 1 260 ? -21.682 10.659 -3.492 1.00 83.38 260 ASN A O 1
ATOM 2094 N N . GLN A 1 261 ? -19.502 10.943 -3.920 1.00 88.19 261 GLN A N 1
ATOM 2095 C CA . GLN A 1 261 ? -19.318 9.587 -4.460 1.00 88.19 261 GLN A CA 1
ATOM 2096 C C . GLN A 1 261 ? -19.365 8.527 -3.350 1.00 88.19 261 GLN A C 1
ATOM 2098 O O . GLN A 1 261 ? -18.907 8.759 -2.235 1.00 88.19 261 GLN A O 1
ATOM 2103 N N . ASP A 1 262 ? -19.880 7.334 -3.650 1.00 90.69 262 ASP A N 1
ATOM 2104 C CA . ASP A 1 262 ? -19.869 6.235 -2.681 1.00 90.69 262 ASP A CA 1
ATOM 2105 C C . ASP A 1 262 ? -18.462 5.634 -2.547 1.00 90.69 262 ASP A C 1
ATOM 2107 O O . ASP A 1 262 ? -18.006 4.845 -3.377 1.00 90.69 262 ASP A O 1
ATOM 2111 N N . ARG A 1 263 ? -17.781 6.008 -1.463 1.00 94.69 263 ARG A N 1
ATOM 2112 C CA . ARG A 1 263 ? -16.451 5.504 -1.094 1.00 94.69 263 ARG A CA 1
ATOM 2113 C C . ARG A 1 263 ? -16.509 4.362 -0.076 1.00 94.69 263 ARG A C 1
ATOM 2115 O O . ARG A 1 263 ? -15.503 4.058 0.558 1.00 94.69 263 ARG A O 1
ATOM 2122 N N . GLY A 1 264 ? -17.675 3.744 0.126 1.00 95.62 264 GLY A N 1
ATOM 2123 C CA . GLY A 1 264 ? -17.862 2.660 1.095 1.00 95.62 264 GLY A CA 1
ATOM 2124 C C . GLY A 1 264 ? -17.892 3.121 2.556 1.00 95.62 264 GLY A C 1
ATOM 2125 O O . GLY A 1 264 ? -17.924 2.288 3.459 1.00 95.62 264 GLY A O 1
ATOM 2126 N N . ILE A 1 265 ? -17.903 4.435 2.806 1.00 96.75 265 ILE A N 1
ATOM 2127 C CA . ILE A 1 265 ? -18.089 5.007 4.142 1.00 96.75 265 ILE A CA 1
ATOM 2128 C C . ILE A 1 265 ? -19.593 5.126 4.403 1.00 96.75 265 ILE A C 1
ATOM 2130 O O . ILE A 1 265 ? -20.290 5.780 3.625 1.00 96.75 265 ILE A O 1
ATOM 2134 N N . PRO A 1 266 ? -20.141 4.531 5.472 1.00 96.62 266 PRO A N 1
ATOM 2135 C CA . PRO A 1 266 ? -21.552 4.696 5.785 1.00 96.62 266 PRO A CA 1
ATOM 2136 C C . PRO A 1 266 ? -21.813 6.042 6.473 1.00 96.62 266 PRO A C 1
ATOM 2138 O O . PRO A 1 266 ? -21.029 6.489 7.295 1.00 96.62 266 PRO A O 1
ATOM 2141 N N . HIS A 1 267 ? -22.967 6.662 6.217 1.00 95.69 267 HIS A N 1
ATOM 2142 C CA . HIS A 1 267 ? -23.402 7.855 6.970 1.00 95.69 267 HIS A CA 1
ATOM 2143 C C . HIS A 1 267 ? -23.763 7.535 8.433 1.00 95.69 267 HIS A C 1
ATOM 2145 O O . HIS A 1 267 ? -23.681 8.384 9.313 1.00 95.69 267 HIS A O 1
ATOM 2151 N N . ARG A 1 268 ? -24.168 6.286 8.696 1.00 97.81 268 ARG A N 1
ATOM 2152 C CA . ARG A 1 268 ? -24.570 5.776 10.012 1.00 97.81 268 ARG A CA 1
ATOM 2153 C C . ARG A 1 268 ? -24.122 4.336 10.184 1.00 97.81 268 ARG A C 1
ATOM 2155 O O . ARG A 1 268 ? -24.296 3.540 9.260 1.00 97.81 268 ARG A O 1
ATOM 2162 N N . ILE A 1 269 ? -23.641 3.990 11.375 1.00 98.12 269 ILE A N 1
ATOM 2163 C CA . ILE A 1 269 ? -23.346 2.599 11.723 1.00 98.12 269 ILE A CA 1
ATOM 2164 C C . ILE A 1 269 ? -24.650 1.899 12.108 1.00 98.12 269 ILE A C 1
ATOM 2166 O O . ILE A 1 269 ? -25.387 2.379 12.974 1.00 98.12 269 ILE A O 1
ATOM 2170 N N . LYS A 1 270 ? -24.941 0.774 11.451 1.00 97.06 270 LYS A N 1
ATOM 2171 C CA . LYS A 1 270 ? -26.198 0.027 11.612 1.00 97.06 270 LYS A CA 1
ATOM 2172 C C . LYS A 1 270 ? -26.056 -1.246 12.435 1.00 97.06 270 LYS A C 1
ATOM 2174 O O . LYS A 1 270 ? -27.050 -1.685 13.004 1.00 97.06 270 LYS A O 1
ATOM 2179 N N . SER A 1 271 ? -24.869 -1.837 12.486 1.00 98.12 271 SER A N 1
ATOM 2180 C CA . SER A 1 271 ? -24.626 -3.079 13.216 1.00 98.12 271 SER A CA 1
ATOM 2181 C C . SER A 1 271 ? -23.250 -3.100 13.858 1.00 98.12 271 SER A C 1
ATOM 2183 O O . SER A 1 271 ? -22.344 -2.381 13.427 1.00 98.12 271 SER A O 1
ATOM 2185 N N . LEU A 1 272 ? -23.091 -3.958 14.866 1.00 97.88 272 LEU A N 1
ATOM 2186 C CA . LEU A 1 272 ? -21.793 -4.201 15.491 1.00 97.88 272 LEU A CA 1
ATOM 2187 C C . LEU A 1 272 ? -20.772 -4.711 14.470 1.00 97.88 272 LEU A C 1
ATOM 2189 O O . LEU A 1 272 ? -19.658 -4.202 14.439 1.00 97.88 272 LEU A O 1
ATOM 2193 N N . GLN A 1 273 ? -21.167 -5.628 13.580 1.00 97.81 273 GLN A N 1
ATOM 2194 C CA . GLN A 1 273 ? -20.269 -6.136 12.539 1.00 97.81 273 GLN A CA 1
ATOM 2195 C C . GLN A 1 273 ? -19.753 -5.011 11.632 1.00 97.81 273 GLN A C 1
ATOM 2197 O O . GLN A 1 273 ? -18.560 -4.934 11.386 1.00 97.81 273 GLN A O 1
ATOM 2202 N N . GLN A 1 274 ? -20.614 -4.076 11.212 1.00 98.19 274 GLN A N 1
ATOM 2203 C CA . GLN A 1 274 ? -20.172 -2.947 10.388 1.00 98.19 274 GLN A CA 1
ATOM 2204 C C . GLN A 1 274 ? -19.150 -2.061 11.120 1.00 98.19 274 GLN A C 1
ATOM 2206 O O . GLN A 1 274 ? -18.233 -1.534 10.491 1.00 98.19 274 GLN A O 1
ATOM 2211 N N . LEU A 1 275 ? -19.302 -1.880 12.438 1.00 98.69 275 LEU A N 1
ATOM 2212 C CA . LEU A 1 275 ? -18.308 -1.162 13.236 1.00 98.69 275 LEU A CA 1
ATOM 2213 C C . LEU A 1 275 ? -16.995 -1.943 13.327 1.00 98.69 275 LEU A C 1
ATOM 2215 O O . LEU A 1 275 ? -15.933 -1.349 13.164 1.00 98.69 275 LEU A O 1
ATOM 2219 N N . VAL A 1 276 ? -17.073 -3.254 13.566 1.00 98.81 276 VAL A N 1
ATOM 2220 C CA . VAL A 1 276 ? -15.911 -4.148 13.624 1.00 98.81 276 VAL A CA 1
ATOM 2221 C C . VAL A 1 276 ? -15.126 -4.095 12.319 1.00 98.81 276 VAL A C 1
ATOM 2223 O O . VAL A 1 276 ? -13.915 -3.895 12.369 1.00 98.81 276 VAL A O 1
ATOM 2226 N N . ASP A 1 277 ? -15.796 -4.192 11.171 1.00 98.69 277 ASP A N 1
ATOM 2227 C CA . ASP A 1 277 ? -15.157 -4.161 9.851 1.00 98.69 277 ASP A CA 1
ATOM 2228 C C . ASP A 1 277 ? -14.368 -2.853 9.660 1.00 98.69 277 ASP A C 1
ATOM 2230 O O . ASP A 1 277 ? -13.176 -2.863 9.351 1.00 98.69 277 ASP A O 1
ATOM 2234 N N . ILE A 1 278 ? -15.003 -1.705 9.931 1.00 98.88 278 ILE A N 1
ATOM 2235 C CA . ILE A 1 278 ? -14.376 -0.382 9.781 1.00 98.88 278 ILE A CA 1
ATOM 2236 C C . ILE A 1 278 ? -13.208 -0.206 10.757 1.00 98.88 278 ILE A C 1
ATOM 2238 O O . ILE A 1 278 ? -12.147 0.277 10.370 1.00 98.88 278 ILE A O 1
ATOM 2242 N N . VAL A 1 279 ? -13.377 -0.591 12.023 1.00 98.94 279 VAL A N 1
ATOM 2243 C CA . VAL A 1 279 ? -12.332 -0.424 13.045 1.00 98.94 279 VAL A CA 1
ATOM 2244 C C . VAL A 1 279 ? -11.157 -1.364 12.786 1.00 98.94 279 VAL A C 1
ATOM 2246 O O . VAL A 1 279 ? -10.011 -0.964 12.981 1.00 98.94 279 VAL A O 1
ATOM 2249 N N . THR A 1 280 ? -11.414 -2.566 12.270 1.00 98.94 280 THR A N 1
ATOM 2250 C CA . THR A 1 280 ? -10.368 -3.500 11.840 1.00 98.94 280 THR A CA 1
ATOM 2251 C C . THR A 1 280 ? -9.562 -2.901 10.693 1.00 98.94 280 THR A C 1
ATOM 2253 O O . THR A 1 280 ? -8.337 -2.875 10.788 1.00 98.94 280 THR A O 1
ATOM 2256 N N . ILE A 1 281 ? -10.217 -2.326 9.672 1.00 98.94 281 ILE A N 1
ATOM 2257 C CA . ILE A 1 281 ? -9.544 -1.608 8.576 1.00 98.94 281 ILE A CA 1
ATOM 2258 C C . ILE A 1 281 ? -8.678 -0.469 9.118 1.00 98.94 281 ILE A C 1
ATOM 2260 O O . ILE A 1 281 ? -7.531 -0.333 8.698 1.00 98.94 281 ILE A O 1
ATOM 2264 N N . ILE A 1 282 ? -9.189 0.334 10.057 1.00 98.94 282 ILE A N 1
ATOM 2265 C CA . ILE A 1 282 ? -8.433 1.450 10.643 1.00 98.94 282 ILE A CA 1
ATOM 2266 C C . ILE A 1 282 ? -7.180 0.933 11.355 1.00 98.94 282 ILE A C 1
ATOM 2268 O O . ILE A 1 282 ? -6.076 1.376 11.045 1.00 98.94 282 ILE A O 1
ATOM 2272 N N . ILE A 1 283 ? -7.326 -0.018 12.282 1.00 98.94 283 ILE A N 1
ATOM 2273 C CA . ILE A 1 283 ? -6.193 -0.542 13.056 1.00 98.94 283 ILE A CA 1
ATOM 2274 C C . ILE A 1 283 ? -5.181 -1.215 12.127 1.00 98.94 283 ILE A C 1
ATOM 2276 O O . ILE A 1 283 ? -3.988 -0.926 12.224 1.00 98.94 283 ILE A O 1
ATOM 2280 N N . TRP A 1 284 ? -5.641 -2.050 11.192 1.00 98.88 284 TRP A N 1
ATOM 2281 C CA . TRP A 1 284 ? -4.803 -2.682 10.173 1.00 98.88 284 TRP A CA 1
ATOM 2282 C C . TRP A 1 284 ? -4.027 -1.651 9.351 1.00 98.88 284 TRP A C 1
ATOM 2284 O O . TRP A 1 284 ? -2.813 -1.775 9.191 1.00 98.88 284 TRP A O 1
ATOM 2294 N N . THR A 1 285 ? -4.712 -0.620 8.854 1.00 98.88 285 THR A N 1
ATOM 2295 C CA . THR A 1 285 ? -4.109 0.369 7.957 1.00 98.88 285 THR A CA 1
ATOM 2296 C C . THR A 1 285 ? -3.070 1.214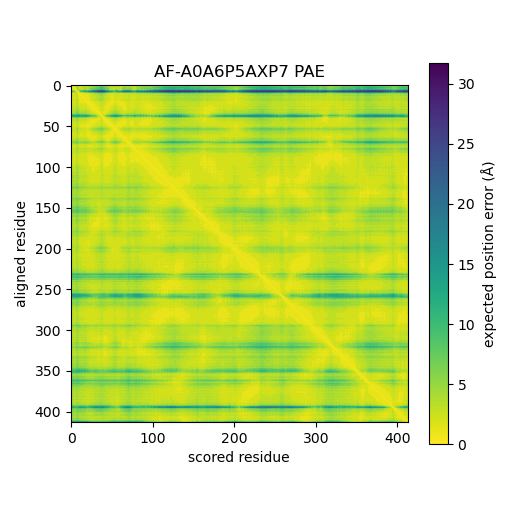 8.687 1.00 98.88 285 THR A C 1
ATOM 2298 O O . THR A 1 285 ? -1.959 1.404 8.190 1.00 98.88 285 THR A O 1
ATOM 2301 N N . CYS A 1 286 ? -3.408 1.675 9.894 1.00 98.75 286 CYS A N 1
ATOM 2302 C CA . CYS A 1 286 ? -2.537 2.511 10.713 1.00 98.75 286 CYS A CA 1
ATOM 2303 C C . CYS A 1 286 ? -1.284 1.791 11.219 1.00 98.75 286 CYS A C 1
ATOM 2305 O O . CYS A 1 286 ? -0.283 2.451 11.491 1.00 98.75 286 CYS A O 1
ATOM 2307 N N . SER A 1 287 ? -1.345 0.466 11.366 1.00 98.62 287 SER A N 1
ATOM 2308 C CA . SER A 1 287 ? -0.243 -0.341 11.888 1.00 98.62 287 SER A CA 1
ATOM 2309 C C . SER A 1 287 ? 0.398 -1.185 10.788 1.00 98.62 287 SER A C 1
ATOM 2311 O O . SER A 1 287 ? 1.415 -0.810 10.205 1.00 98.62 287 SER A O 1
ATOM 2313 N N . VAL A 1 288 ? -0.213 -2.323 10.477 1.00 98.50 288 VAL A N 1
ATOM 2314 C CA . VAL A 1 288 ? 0.363 -3.390 9.660 1.00 98.50 288 VAL A CA 1
ATOM 2315 C C . VAL A 1 288 ? 0.561 -2.973 8.207 1.00 98.50 288 VAL A C 1
ATOM 2317 O O . VAL A 1 288 ? 1.642 -3.186 7.662 1.00 98.50 288 VAL A O 1
ATOM 2320 N N . GLN A 1 289 ? -0.446 -2.358 7.578 1.00 98.69 289 GLN A N 1
ATOM 2321 C CA . GLN A 1 289 ? -0.334 -1.927 6.183 1.00 98.69 289 GLN A CA 1
ATOM 2322 C C . GLN A 1 289 ? 0.748 -0.866 6.028 1.00 98.69 289 GLN A C 1
ATOM 2324 O O . GLN A 1 289 ? 1.608 -1.001 5.161 1.00 98.69 289 GLN A O 1
ATOM 2329 N N . HIS A 1 290 ? 0.721 0.163 6.880 1.00 98.38 290 HIS A N 1
ATOM 2330 C CA . HIS A 1 290 ? 1.735 1.207 6.885 1.00 98.38 290 HIS A CA 1
ATOM 2331 C C . HIS A 1 290 ? 3.137 0.620 7.094 1.00 98.38 290 HIS A C 1
ATOM 2333 O O . HIS A 1 290 ? 4.031 0.896 6.299 1.00 98.38 290 HIS A O 1
ATOM 2339 N N . ALA A 1 291 ? 3.325 -0.271 8.073 1.00 97.44 291 ALA A N 1
ATOM 2340 C CA . ALA A 1 291 ? 4.601 -0.954 8.278 1.00 97.44 291 ALA A CA 1
ATOM 2341 C C . ALA A 1 291 ? 5.047 -1.761 7.044 1.00 97.44 291 ALA A C 1
ATOM 2343 O O . ALA A 1 291 ? 6.222 -1.714 6.681 1.00 97.44 291 ALA A O 1
ATOM 2344 N N . ALA A 1 292 ? 4.124 -2.442 6.356 1.00 97.00 292 ALA A N 1
ATOM 2345 C CA . ALA A 1 292 ? 4.427 -3.223 5.157 1.00 97.00 292 ALA A CA 1
ATOM 2346 C C . ALA A 1 292 ? 4.929 -2.365 3.986 1.00 97.00 292 ALA A C 1
ATOM 2348 O O . ALA A 1 292 ? 5.809 -2.800 3.246 1.00 97.00 292 ALA A O 1
ATOM 2349 N N . VAL A 1 293 ? 4.369 -1.164 3.807 1.00 96.25 293 VAL A N 1
ATOM 2350 C CA . VAL A 1 293 ? 4.720 -0.267 2.691 1.00 96.25 293 VAL A CA 1
ATOM 2351 C C . VAL A 1 293 ? 5.792 0.767 3.049 1.00 96.25 293 VAL A C 1
ATOM 2353 O O . VAL A 1 293 ? 6.366 1.366 2.146 1.00 96.25 293 VAL A O 1
ATOM 2356 N N . ASN A 1 294 ? 6.097 0.961 4.333 1.00 95.25 294 ASN A N 1
ATOM 2357 C CA . ASN A 1 294 ? 7.104 1.918 4.794 1.00 95.25 294 ASN A CA 1
ATOM 2358 C C . ASN A 1 294 ? 8.386 1.239 5.316 1.00 95.25 294 ASN A C 1
ATOM 2360 O O . ASN A 1 294 ? 9.495 1.643 4.973 1.00 95.25 294 ASN A O 1
ATOM 2364 N N . GLY A 1 295 ? 8.263 0.159 6.096 1.00 91.38 295 GLY A N 1
ATOM 2365 C CA . GLY A 1 295 ? 9.383 -0.468 6.815 1.00 91.38 295 GLY A CA 1
ATOM 2366 C C . GLY A 1 295 ? 10.478 -1.072 5.926 1.00 91.38 295 GLY A C 1
ATOM 2367 O O . GLY A 1 295 ? 11.604 -1.255 6.382 1.00 91.38 295 GLY A O 1
ATOM 2368 N N . GLY A 1 296 ? 10.168 -1.349 4.657 1.00 93.00 296 GLY A N 1
ATOM 2369 C CA . GLY A 1 296 ? 11.116 -1.841 3.652 1.00 93.00 296 GLY A CA 1
ATOM 2370 C C . GLY A 1 296 ? 11.754 -0.754 2.783 1.00 93.00 296 GLY A C 1
ATOM 2371 O O . GLY A 1 296 ? 12.372 -1.088 1.768 1.00 93.00 296 GLY A O 1
ATOM 2372 N N . ALA A 1 297 ? 11.601 0.536 3.116 1.00 94.81 297 ALA A N 1
ATOM 2373 C CA . ALA A 1 297 ? 12.082 1.616 2.253 1.00 94.81 297 ALA A CA 1
ATOM 2374 C C . ALA A 1 297 ? 13.607 1.572 2.053 1.00 94.81 297 ALA A C 1
ATOM 2376 O O . ALA A 1 297 ? 14.062 1.722 0.920 1.00 94.81 297 ALA A O 1
ATOM 2377 N N . ARG A 1 298 ? 14.403 1.273 3.094 1.00 94.62 298 ARG A N 1
ATOM 2378 C CA . ARG A 1 298 ? 15.864 1.082 2.962 1.00 94.62 298 ARG A CA 1
ATOM 2379 C C . ARG A 1 298 ? 16.217 -0.037 1.982 1.00 94.62 298 ARG A C 1
ATOM 2381 O O . ARG A 1 298 ? 17.032 0.173 1.087 1.00 94.62 298 ARG A O 1
ATOM 2388 N N . ASP A 1 299 ? 15.579 -1.194 2.119 1.00 95.19 299 ASP A N 1
ATOM 2389 C CA . ASP A 1 299 ? 15.875 -2.367 1.290 1.00 95.19 299 ASP A CA 1
ATOM 2390 C C . ASP A 1 299 ? 15.419 -2.168 -0.164 1.00 95.19 299 ASP A C 1
ATOM 2392 O O . ASP A 1 299 ? 16.065 -2.634 -1.103 1.00 95.19 299 ASP A O 1
ATOM 2396 N N . THR A 1 300 ? 14.332 -1.419 -0.364 1.00 95.00 300 THR A N 1
ATOM 2397 C CA . THR A 1 300 ? 13.754 -1.167 -1.690 1.00 95.00 300 THR A CA 1
ATOM 2398 C C . THR A 1 300 ? 14.472 -0.038 -2.429 1.00 95.00 300 THR A C 1
ATOM 2400 O O . THR A 1 300 ? 14.823 -0.195 -3.602 1.00 95.00 300 THR A O 1
ATOM 2403 N N . TYR A 1 301 ? 14.698 1.092 -1.755 1.00 96.75 301 TYR A N 1
ATOM 2404 C CA . TYR A 1 301 ? 15.166 2.348 -2.351 1.00 96.75 301 TYR A CA 1
ATOM 2405 C C . TYR A 1 301 ? 16.647 2.650 -2.097 1.00 96.75 301 TYR A C 1
ATOM 2407 O O . TYR A 1 301 ? 17.190 3.547 -2.746 1.00 96.75 301 TYR A O 1
ATOM 2415 N N . GLY A 1 302 ? 17.310 1.913 -1.197 1.00 95.56 302 GLY A N 1
ATOM 2416 C CA . GLY A 1 302 ? 18.721 2.112 -0.850 1.00 95.56 302 GLY A CA 1
ATOM 2417 C C . GLY A 1 302 ? 19.684 1.765 -1.988 1.00 95.56 302 GLY A C 1
ATOM 2418 O O . GLY A 1 302 ? 20.673 2.466 -2.202 1.00 95.56 302 GLY A O 1
ATOM 2419 N N . PHE A 1 303 ? 19.374 0.733 -2.780 1.00 97.25 303 PHE A N 1
ATOM 2420 C CA . PHE A 1 303 ? 20.063 0.473 -4.045 1.00 97.25 303 PHE A CA 1
ATOM 2421 C C . PHE A 1 303 ? 19.280 1.102 -5.200 1.00 97.25 303 PHE A C 1
ATOM 2423 O O . PHE A 1 303 ? 18.409 0.473 -5.794 1.00 97.25 303 PHE A O 1
ATOM 2430 N N . VAL A 1 304 ? 19.605 2.355 -5.525 1.00 98.12 304 VAL A N 1
ATOM 2431 C CA . VAL A 1 304 ? 18.852 3.197 -6.474 1.00 98.12 304 VAL A CA 1
ATOM 2432 C C . VAL A 1 304 ? 18.465 2.503 -7.792 1.00 98.12 304 VAL A C 1
ATOM 2434 O O . VAL A 1 304 ? 17.311 2.644 -8.190 1.00 98.12 304 VAL A O 1
ATOM 2437 N N . PRO A 1 305 ? 19.322 1.706 -8.468 1.00 97.44 305 PRO A N 1
ATOM 2438 C CA . PRO A 1 305 ? 18.919 1.021 -9.700 1.00 97.44 305 PRO A CA 1
ATOM 2439 C C . PRO A 1 305 ? 17.760 0.017 -9.543 1.00 97.44 305 PRO A C 1
ATOM 2441 O O . PRO A 1 305 ? 17.114 -0.301 -10.538 1.00 97.44 305 PRO A O 1
ATOM 2444 N N . ASN A 1 306 ? 17.485 -0.483 -8.330 1.00 97.69 306 ASN A N 1
ATOM 2445 C CA . ASN A 1 306 ? 16.352 -1.375 -8.052 1.00 97.69 306 ASN A CA 1
ATOM 2446 C C . ASN A 1 306 ? 15.001 -0.650 -8.067 1.00 97.69 306 ASN A C 1
ATOM 2448 O O . ASN A 1 306 ? 13.998 -1.243 -8.457 1.00 97.69 306 ASN A O 1
ATOM 2452 N N . ALA A 1 307 ? 14.957 0.601 -7.613 1.00 97.81 307 ALA A N 1
ATOM 2453 C CA . ALA A 1 307 ? 13.737 1.399 -7.524 1.00 97.81 307 ALA A CA 1
ATOM 2454 C C . ALA A 1 307 ? 14.082 2.891 -7.668 1.00 97.81 307 ALA A C 1
ATOM 2456 O O . ALA A 1 307 ? 14.072 3.635 -6.685 1.00 97.81 307 ALA A O 1
ATOM 2457 N N . PRO A 1 308 ? 14.473 3.344 -8.869 1.00 98.31 308 PRO A N 1
ATOM 2458 C CA . PRO A 1 308 ? 14.860 4.733 -9.064 1.00 98.31 308 PRO A CA 1
ATOM 2459 C C . PRO A 1 308 ? 13.622 5.627 -8.988 1.00 98.31 308 PRO A C 1
ATOM 2461 O O . PRO A 1 308 ? 12.648 5.405 -9.710 1.00 98.31 308 PRO A O 1
ATOM 2464 N N . LEU A 1 309 ? 13.657 6.657 -8.141 1.00 97.94 309 LEU A N 1
ATOM 2465 C CA . LEU A 1 309 ? 12.550 7.607 -8.011 1.00 97.94 309 LEU A CA 1
ATOM 2466 C C . LEU A 1 309 ? 12.461 8.560 -9.204 1.00 97.94 309 LEU A C 1
ATOM 2468 O O . LEU A 1 309 ? 11.352 8.977 -9.544 1.00 97.94 309 LEU A O 1
ATOM 2472 N N . CYS A 1 310 ? 13.577 8.832 -9.887 1.00 97.94 310 CYS A N 1
ATOM 2473 C CA . CYS A 1 310 ? 13.579 9.553 -11.154 1.00 97.94 310 CYS A CA 1
ATOM 2474 C C . CYS A 1 310 ? 14.319 8.819 -12.277 1.00 97.94 310 CYS A C 1
ATOM 2476 O O . CYS A 1 310 ? 15.222 8.018 -12.036 1.00 97.94 310 CYS A O 1
ATOM 2478 N N . LEU A 1 311 ? 13.966 9.141 -13.523 1.00 98.56 311 LEU A N 1
ATOM 2479 C CA . LEU A 1 311 ? 14.739 8.796 -14.717 1.00 98.56 311 LEU A CA 1
ATOM 2480 C C . LEU A 1 311 ? 14.979 10.056 -15.553 1.00 98.56 311 LEU A C 1
ATOM 2482 O O . LEU A 1 311 ? 14.131 10.938 -15.614 1.00 98.56 311 LEU A O 1
ATOM 2486 N N . ARG A 1 312 ? 16.133 10.154 -16.213 1.00 97.88 312 ARG A N 1
ATOM 2487 C CA . ARG A 1 312 ? 16.620 11.377 -16.886 1.00 97.88 312 ARG A CA 1
ATOM 2488 C C . ARG A 1 312 ? 16.599 11.310 -18.410 1.00 97.88 312 ARG A C 1
ATOM 2490 O O . ARG A 1 312 ? 17.059 12.233 -19.085 1.00 97.88 312 ARG A O 1
ATOM 2497 N N . ARG A 1 313 ? 16.100 10.208 -18.965 1.00 97.38 313 ARG A N 1
ATOM 2498 C CA . ARG A 1 313 ? 15.938 9.999 -20.406 1.00 97.38 313 ARG A CA 1
ATOM 2499 C C . ARG A 1 313 ? 14.591 9.345 -20.701 1.00 97.38 313 ARG A C 1
ATOM 2501 O O . ARG A 1 313 ? 14.098 8.604 -19.853 1.00 97.38 313 ARG A O 1
ATOM 2508 N N . PRO A 1 314 ? 14.011 9.599 -21.886 1.00 97.31 314 PRO A N 1
ATOM 2509 C CA . PRO A 1 314 ? 12.754 8.979 -22.273 1.00 97.31 314 PRO A CA 1
ATOM 2510 C C . PRO A 1 314 ? 12.906 7.459 -22.462 1.00 97.31 314 PRO A C 1
ATOM 2512 O O . PRO A 1 314 ? 14.021 6.984 -22.714 1.00 97.31 314 PRO A O 1
ATOM 2515 N N . PRO A 1 315 ? 11.794 6.704 -22.398 1.00 96.94 315 PRO A N 1
ATOM 2516 C CA . PRO A 1 315 ? 11.764 5.291 -22.765 1.00 96.94 315 PRO A CA 1
ATOM 2517 C C . PRO A 1 315 ? 12.356 5.046 -24.163 1.00 96.94 315 PRO A C 1
ATOM 2519 O O . PRO A 1 315 ? 12.129 5.858 -25.067 1.00 96.94 315 PRO A O 1
ATOM 2522 N N . PRO A 1 316 ? 13.101 3.946 -24.379 1.00 96.25 316 PRO A N 1
ATOM 2523 C CA . PRO A 1 316 ? 13.617 3.617 -25.701 1.00 96.25 316 PRO A CA 1
ATOM 2524 C C . PRO A 1 316 ? 12.466 3.272 -26.666 1.00 96.25 316 PRO A C 1
ATOM 2526 O O . PRO A 1 316 ? 11.659 2.398 -26.350 1.00 96.25 316 PRO A O 1
ATOM 2529 N N . PRO A 1 317 ? 12.397 3.901 -27.855 1.00 94.75 317 PRO A N 1
ATOM 2530 C CA . PRO A 1 317 ? 11.327 3.633 -28.819 1.00 94.75 317 PRO A CA 1
ATOM 2531 C C . PRO A 1 317 ? 11.501 2.307 -29.576 1.00 94.75 317 PRO A C 1
ATOM 2533 O O . PRO A 1 317 ? 10.547 1.781 -30.134 1.00 94.75 317 PRO A O 1
ATOM 2536 N N . TRP A 1 318 ? 12.710 1.743 -29.615 1.00 94.38 318 TRP A N 1
ATOM 2537 C CA . TRP A 1 318 ? 13.015 0.500 -30.330 1.00 94.38 318 TRP A CA 1
ATOM 2538 C C . TRP A 1 318 ? 13.960 -0.370 -29.497 1.00 94.38 318 TRP A C 1
ATOM 2540 O O . TRP A 1 318 ? 14.635 0.128 -28.597 1.00 94.38 318 TRP A O 1
ATOM 2550 N N . LYS A 1 319 ? 14.046 -1.661 -29.824 1.00 96.00 319 LYS A N 1
ATOM 2551 C CA . LYS A 1 319 ? 15.019 -2.590 -29.224 1.00 96.00 319 LYS A CA 1
ATOM 2552 C C . LYS A 1 319 ? 16.399 -2.454 -29.872 1.00 96.00 319 LYS A C 1
ATOM 2554 O O . LYS A 1 319 ? 16.496 -2.053 -31.032 1.00 96.00 319 LYS A O 1
ATOM 2559 N N . GLY A 1 320 ? 17.457 -2.831 -29.158 1.00 95.44 320 GLY A N 1
ATOM 2560 C CA . GLY A 1 320 ? 18.819 -2.931 -29.691 1.00 95.44 320 GLY A CA 1
ATOM 2561 C C . GLY A 1 320 ? 19.517 -1.592 -29.944 1.00 95.44 320 GLY A C 1
ATOM 2562 O O . GLY A 1 320 ? 20.569 -1.566 -30.581 1.00 95.44 320 GLY A O 1
ATOM 2563 N N . ILE A 1 321 ? 18.942 -0.480 -29.472 1.00 93.50 321 ILE A N 1
ATOM 2564 C CA . ILE A 1 321 ? 19.511 0.871 -29.631 1.00 93.50 321 ILE A CA 1
ATOM 2565 C C . ILE A 1 321 ? 20.140 1.423 -28.350 1.00 93.50 321 ILE A C 1
ATOM 2567 O O . ILE A 1 321 ? 20.785 2.468 -28.401 1.00 93.50 321 ILE A O 1
ATOM 2571 N N . VAL A 1 322 ? 19.919 0.768 -27.207 1.00 94.69 322 VAL A N 1
ATOM 2572 C CA . VAL A 1 322 ? 20.461 1.192 -25.913 1.00 94.69 322 VAL A CA 1
ATOM 2573 C C . VAL A 1 322 ? 21.733 0.418 -25.585 1.00 94.69 322 VAL A C 1
ATOM 2575 O O . VAL A 1 322 ? 21.809 -0.795 -25.765 1.00 94.69 322 VAL A O 1
ATOM 2578 N N . GLY A 1 323 ? 22.746 1.124 -25.084 1.00 96.94 323 GLY A N 1
ATOM 2579 C CA . GLY A 1 323 ? 23.931 0.529 -24.472 1.00 96.94 323 GLY A CA 1
ATOM 2580 C C . GLY A 1 323 ? 23.951 0.712 -22.953 1.00 96.94 323 GLY A C 1
ATOM 2581 O O . GLY A 1 323 ? 23.176 1.480 -22.384 1.00 96.94 323 GLY A O 1
ATOM 2582 N N . MET A 1 324 ? 24.913 0.076 -22.277 1.00 97.25 324 MET A N 1
ATOM 2583 C CA . MET A 1 324 ? 25.109 0.247 -20.826 1.00 97.25 324 MET A CA 1
ATOM 2584 C C . MET A 1 324 ? 25.312 1.723 -20.429 1.00 97.25 324 MET A C 1
ATOM 2586 O O . MET A 1 324 ? 24.822 2.178 -19.399 1.00 97.25 324 MET A O 1
ATOM 2590 N N . THR A 1 325 ? 25.984 2.514 -21.270 1.00 97.69 325 THR A N 1
ATOM 2591 C CA . THR A 1 325 ? 26.130 3.961 -21.046 1.00 97.69 325 THR A CA 1
ATOM 2592 C C . THR A 1 325 ? 24.787 4.694 -21.053 1.00 97.69 325 THR A C 1
ATOM 2594 O O . THR A 1 325 ? 24.633 5.675 -20.328 1.00 97.69 325 THR A O 1
ATOM 2597 N N . ASP A 1 326 ? 23.807 4.243 -21.837 1.00 97.75 326 ASP A N 1
ATOM 2598 C CA . ASP A 1 326 ? 22.477 4.849 -21.854 1.00 97.75 326 ASP A CA 1
ATOM 2599 C C . ASP A 1 326 ? 21.692 4.511 -20.588 1.00 97.75 326 ASP A C 1
ATOM 2601 O O . ASP A 1 326 ? 21.029 5.402 -20.066 1.00 97.75 326 ASP A O 1
ATOM 2605 N N . ILE A 1 327 ? 21.838 3.300 -20.033 1.00 97.94 327 ILE A N 1
ATOM 2606 C CA . ILE A 1 327 ? 21.290 2.946 -18.710 1.00 97.94 327 ILE A CA 1
ATOM 2607 C C . ILE A 1 327 ? 21.828 3.900 -17.641 1.00 97.94 327 ILE A C 1
ATOM 2609 O O . ILE A 1 327 ? 21.049 4.568 -16.965 1.00 97.94 327 ILE A O 1
ATOM 2613 N N . VAL A 1 328 ? 23.155 4.036 -17.538 1.00 97.88 328 VAL A N 1
ATOM 2614 C CA . VAL A 1 328 ? 23.794 4.913 -16.539 1.00 97.88 328 VAL A CA 1
ATOM 2615 C C . VAL A 1 328 ? 23.333 6.366 -16.683 1.00 97.88 328 VAL A C 1
ATOM 2617 O O . VAL A 1 328 ? 23.133 7.049 -15.687 1.00 97.88 328 VAL A O 1
ATOM 2620 N N . ARG A 1 329 ? 23.126 6.845 -17.914 1.00 97.44 329 ARG A N 1
ATOM 2621 C CA . ARG A 1 329 ? 22.622 8.204 -18.175 1.00 97.44 329 ARG A CA 1
ATOM 2622 C C . ARG A 1 329 ? 21.115 8.365 -17.963 1.00 97.44 329 ARG A C 1
ATOM 2624 O O . ARG A 1 329 ? 20.647 9.499 -17.922 1.00 97.44 329 ARG A O 1
ATOM 2631 N N . THR A 1 330 ? 20.365 7.268 -17.919 1.00 98.44 330 THR A N 1
ATOM 2632 C CA . THR A 1 330 ? 18.917 7.263 -17.666 1.00 98.44 330 THR A CA 1
ATOM 2633 C C . THR A 1 330 ? 18.630 7.256 -16.169 1.00 98.44 330 THR A C 1
ATOM 2635 O O . THR A 1 330 ? 17.666 7.881 -15.747 1.00 98.44 330 THR A O 1
ATOM 2638 N N . LEU A 1 331 ? 19.474 6.605 -15.367 1.00 98.44 331 LEU A N 1
ATOM 2639 C CA . LEU A 1 331 ? 19.381 6.607 -13.906 1.00 98.44 331 LEU A CA 1
ATOM 2640 C C . LEU A 1 331 ? 19.609 8.012 -13.293 1.00 98.44 331 LEU A C 1
ATOM 2642 O O . LEU A 1 331 ? 20.140 8.905 -13.968 1.00 98.44 331 LEU A O 1
ATOM 2646 N N . PRO A 1 332 ? 19.217 8.219 -12.018 1.00 97.69 332 PRO A N 1
ATOM 2647 C CA . PRO A 1 332 ? 19.501 9.454 -11.285 1.00 97.69 332 PRO A CA 1
ATOM 2648 C C . PRO A 1 332 ? 21.000 9.796 -11.267 1.00 97.69 332 PRO A C 1
ATOM 2650 O O . PRO A 1 332 ? 21.847 8.900 -11.276 1.00 97.69 332 PRO A O 1
ATOM 2653 N N . ASP A 1 333 ? 21.348 11.089 -11.209 1.00 96.19 333 ASP A N 1
ATOM 2654 C CA . ASP A 1 333 ? 22.725 11.465 -10.852 1.00 96.19 333 ASP A CA 1
ATOM 2655 C C . ASP A 1 333 ? 23.007 11.237 -9.369 1.00 96.19 333 ASP A C 1
ATOM 2657 O O . ASP A 1 333 ? 22.116 10.920 -8.586 1.00 96.19 333 ASP A O 1
ATOM 2661 N N . MET A 1 334 ? 24.274 11.403 -8.991 1.00 95.62 334 MET A N 1
ATOM 2662 C CA . MET A 1 334 ? 24.739 11.183 -7.626 1.00 95.62 334 MET A CA 1
ATOM 2663 C C . MET A 1 334 ? 24.012 12.046 -6.592 1.00 95.62 334 MET A C 1
ATOM 2665 O O . MET A 1 334 ? 23.706 11.536 -5.520 1.00 95.62 334 MET A O 1
ATOM 2669 N N . ASP A 1 335 ? 23.709 13.308 -6.903 1.00 95.00 335 ASP A N 1
ATOM 2670 C CA . ASP A 1 335 ? 23.022 14.202 -5.963 1.00 95.00 335 ASP A CA 1
ATOM 2671 C C . ASP A 1 335 ? 21.573 13.746 -5.740 1.00 95.00 335 ASP A C 1
ATOM 2673 O O . ASP A 1 335 ? 21.119 13.634 -4.600 1.00 95.00 335 ASP A O 1
ATOM 2677 N N . THR A 1 336 ? 20.865 13.399 -6.819 1.00 95.94 336 THR A N 1
ATOM 2678 C CA . THR A 1 336 ? 19.488 12.891 -6.738 1.00 95.94 336 THR A CA 1
ATOM 2679 C C . THR A 1 336 ? 19.434 11.511 -6.078 1.00 95.94 336 THR A C 1
ATOM 2681 O O . THR A 1 336 ? 18.562 11.247 -5.251 1.00 95.94 336 THR A O 1
ATOM 2684 N N . ALA A 1 337 ? 20.395 10.638 -6.391 1.00 96.88 337 ALA A N 1
ATOM 2685 C CA . ALA A 1 337 ? 20.547 9.328 -5.768 1.00 96.88 337 ALA A CA 1
ATOM 2686 C C . ALA A 1 337 ? 20.803 9.448 -4.258 1.00 96.88 337 ALA A C 1
ATOM 2688 O O . ALA A 1 337 ? 20.171 8.740 -3.477 1.00 96.88 337 ALA A O 1
ATOM 2689 N N . LEU A 1 338 ? 21.676 10.371 -3.836 1.00 96.62 338 LEU A N 1
ATOM 2690 C CA . LEU A 1 338 ? 21.952 10.624 -2.422 1.00 96.62 338 LEU A CA 1
ATOM 2691 C C . LEU A 1 338 ? 20.687 11.082 -1.688 1.00 96.62 338 LEU A C 1
ATOM 2693 O O . LEU A 1 338 ? 20.365 10.533 -0.634 1.00 96.62 338 LEU A O 1
ATOM 2697 N N . LEU A 1 339 ? 19.938 12.029 -2.264 1.00 95.75 339 LEU A N 1
ATOM 2698 C CA . LEU A 1 339 ? 18.665 12.484 -1.701 1.00 95.75 339 LEU A CA 1
ATOM 2699 C C . LEU A 1 339 ? 17.643 11.346 -1.595 1.00 95.75 339 LEU A C 1
ATOM 2701 O O . LEU A 1 339 ? 17.052 11.175 -0.532 1.00 95.75 339 LEU A O 1
ATOM 2705 N N . GLN A 1 340 ? 17.482 10.525 -2.640 1.00 96.75 340 GLN A N 1
ATOM 2706 C CA . GLN A 1 340 ? 16.620 9.338 -2.597 1.00 96.75 340 GLN A CA 1
ATOM 2707 C C . GLN A 1 340 ? 17.007 8.406 -1.440 1.00 96.75 340 GLN A C 1
ATOM 2709 O O . GLN A 1 340 ? 16.142 7.987 -0.672 1.00 96.75 340 GLN A O 1
ATOM 2714 N N . THR A 1 341 ? 18.295 8.084 -1.290 1.00 96.50 341 THR A N 1
ATOM 2715 C CA . THR A 1 341 ? 18.744 7.198 -0.204 1.00 96.50 341 THR A CA 1
ATOM 2716 C C . THR A 1 341 ? 18.551 7.819 1.179 1.00 96.50 341 THR A C 1
ATOM 2718 O O . THR A 1 341 ? 18.203 7.105 2.114 1.00 96.50 341 THR A O 1
ATOM 2721 N N . GLY A 1 342 ? 18.697 9.143 1.306 1.00 95.94 342 GLY A N 1
ATOM 2722 C CA . GLY A 1 342 ? 18.401 9.864 2.545 1.00 95.94 342 GLY A CA 1
ATOM 2723 C C . GLY A 1 342 ? 16.917 9.816 2.913 1.00 95.94 342 GLY A C 1
ATOM 2724 O O . GLY A 1 342 ? 16.583 9.633 4.078 1.00 95.94 342 GLY A O 1
ATOM 2725 N N . ILE A 1 343 ? 16.021 9.905 1.924 1.00 93.50 343 ILE A N 1
ATOM 2726 C CA . ILE A 1 343 ? 14.575 9.741 2.139 1.00 93.50 343 ILE A CA 1
ATOM 2727 C C . ILE A 1 343 ? 14.256 8.314 2.587 1.00 93.50 343 ILE A C 1
ATOM 2729 O O . ILE A 1 343 ? 13.513 8.129 3.545 1.00 93.50 343 ILE A O 1
ATOM 2733 N N . ALA A 1 344 ? 14.848 7.312 1.932 1.00 94.81 344 ALA A N 1
ATOM 2734 C CA . ALA A 1 344 ? 14.666 5.911 2.298 1.00 94.81 344 ALA A CA 1
ATOM 2735 C C . ALA A 1 344 ? 15.103 5.624 3.746 1.00 94.81 344 ALA A C 1
ATOM 2737 O O . ALA A 1 344 ? 14.442 4.863 4.452 1.00 94.81 344 ALA A O 1
ATOM 2738 N N . ASP A 1 345 ? 16.202 6.243 4.188 1.00 93.75 345 ASP A N 1
ATOM 2739 C CA . ASP A 1 345 ? 16.692 6.125 5.560 1.00 93.75 345 ASP A CA 1
ATOM 2740 C C . ASP A 1 345 ? 15.775 6.832 6.568 1.00 93.75 345 ASP A C 1
ATOM 2742 O O . ASP A 1 345 ? 15.389 6.219 7.562 1.00 93.75 345 ASP A O 1
ATOM 2746 N N . MET A 1 346 ? 15.358 8.067 6.265 1.00 91.88 346 MET A N 1
ATOM 2747 C CA . MET A 1 346 ? 14.418 8.856 7.074 1.00 91.88 346 MET A CA 1
ATOM 2748 C C . MET A 1 346 ? 13.086 8.122 7.285 1.00 91.88 346 MET A C 1
ATOM 2750 O O . MET A 1 346 ? 12.592 8.055 8.405 1.00 91.88 346 MET A O 1
ATOM 2754 N N . MET A 1 347 ? 12.516 7.532 6.230 1.00 91.00 347 MET A N 1
ATOM 2755 C CA . MET A 1 347 ? 11.257 6.772 6.293 1.00 91.00 347 MET A CA 1
ATOM 2756 C C . MET A 1 347 ? 11.323 5.577 7.258 1.00 91.00 347 MET A C 1
ATOM 2758 O O . MET A 1 347 ? 10.322 5.182 7.858 1.00 91.00 347 MET A O 1
ATOM 2762 N N . CYS A 1 348 ? 12.516 5.004 7.428 1.00 89.88 348 CYS A N 1
ATOM 2763 C CA . CYS A 1 348 ? 12.760 3.868 8.310 1.00 89.88 348 CYS A CA 1
ATOM 2764 C C . CYS A 1 348 ? 13.374 4.274 9.662 1.00 89.88 348 CYS A C 1
ATOM 2766 O O . CYS A 1 348 ? 13.874 3.405 10.386 1.00 89.88 348 CYS A O 1
ATOM 2768 N N . GLU A 1 349 ? 13.433 5.566 9.993 1.00 89.38 349 GLU A N 1
ATOM 2769 C CA . GLU A 1 349 ? 13.912 6.034 11.293 1.00 89.38 349 GLU A CA 1
ATOM 2770 C C . GLU A 1 349 ? 12.820 5.849 12.352 1.00 89.38 349 GLU A C 1
ATOM 2772 O O . GLU A 1 349 ? 11.686 6.300 12.198 1.00 89.38 349 GLU A O 1
ATOM 2777 N N . GLU A 1 350 ? 13.158 5.155 13.437 1.00 86.69 350 GLU A N 1
ATOM 2778 C CA . GLU A 1 350 ? 12.214 4.872 14.514 1.00 86.69 350 GLU A CA 1
ATOM 2779 C C . 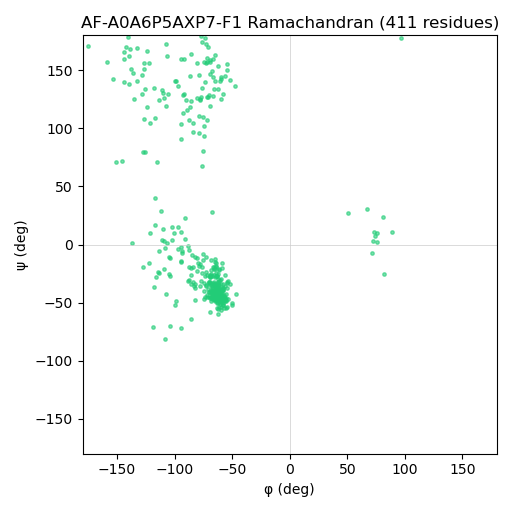GLU A 1 350 ? 12.287 5.957 15.597 1.00 86.69 350 GLU A C 1
ATOM 2781 O O . GLU A 1 350 ? 13.376 6.250 16.111 1.00 86.69 350 GLU A O 1
ATOM 2786 N N . PRO A 1 351 ? 11.143 6.537 16.007 1.00 86.81 351 PRO A N 1
ATOM 2787 C CA . PRO A 1 351 ? 11.083 7.388 17.185 1.00 86.81 351 PRO A CA 1
ATOM 2788 C C . PRO A 1 351 ? 11.605 6.660 18.430 1.00 86.81 351 PRO A C 1
ATOM 2790 O O . PRO A 1 351 ? 11.374 5.469 18.630 1.00 86.81 351 PRO A O 1
ATOM 2793 N N . ARG A 1 352 ? 12.277 7.388 19.330 1.00 87.50 352 ARG A N 1
ATOM 2794 C CA . ARG A 1 352 ? 12.836 6.798 20.567 1.00 87.50 352 ARG A CA 1
ATOM 2795 C C . ARG A 1 352 ? 11.777 6.206 21.496 1.00 87.50 352 ARG A C 1
ATOM 2797 O O . ARG A 1 352 ? 12.097 5.361 22.326 1.00 87.50 352 ARG A O 1
ATOM 2804 N N . ASP A 1 353 ? 10.557 6.711 21.407 1.00 92.75 353 ASP A N 1
ATOM 2805 C CA . ASP A 1 353 ? 9.392 6.348 22.204 1.00 92.75 353 ASP A CA 1
ATOM 2806 C C . ASP A 1 353 ? 8.324 5.629 21.360 1.00 92.75 353 ASP A C 1
ATOM 2808 O O . ASP A 1 353 ? 7.126 5.740 21.651 1.00 92.75 353 ASP A O 1
ATOM 2812 N N . GLU A 1 354 ? 8.752 4.917 20.310 1.00 95.31 354 GLU A N 1
ATOM 2813 C CA . GLU A 1 354 ? 7.874 4.119 19.455 1.00 95.31 354 GLU A CA 1
ATOM 2814 C C . GLU A 1 354 ? 7.134 3.038 20.256 1.00 95.31 354 GLU A C 1
ATOM 2816 O O . GLU A 1 354 ? 7.674 2.443 21.194 1.00 95.31 354 GLU A O 1
ATOM 2821 N N . VAL A 1 355 ? 5.873 2.794 19.890 1.00 96.50 355 VAL A N 1
ATOM 2822 C CA . VAL A 1 355 ? 5.028 1.778 20.529 1.00 96.50 355 VAL A CA 1
ATOM 2823 C C . VAL A 1 355 ? 4.519 0.816 19.466 1.00 96.50 355 VAL A C 1
ATOM 2825 O O . VAL A 1 355 ? 3.799 1.203 18.548 1.00 96.50 355 VAL A O 1
ATOM 2828 N N . TYR A 1 356 ? 4.889 -0.451 19.621 1.00 97.00 356 TYR A N 1
ATOM 2829 C CA . TYR A 1 356 ? 4.601 -1.514 18.664 1.00 97.00 356 TYR A CA 1
ATOM 2830 C C . TYR A 1 356 ? 3.223 -2.149 18.866 1.00 97.00 356 TYR A C 1
ATOM 2832 O O . TYR A 1 356 ? 2.611 -2.030 19.931 1.00 97.00 356 TYR A O 1
ATOM 2840 N N . LEU A 1 357 ? 2.763 -2.873 17.845 1.00 97.50 357 LEU A N 1
ATOM 2841 C CA . LEU A 1 357 ? 1.475 -3.546 17.781 1.00 97.50 357 LEU A CA 1
ATOM 2842 C C . LEU A 1 357 ? 1.207 -4.337 19.063 1.00 97.50 357 LEU A C 1
ATOM 2844 O O . LEU A 1 357 ? 2.092 -5.026 19.576 1.00 97.50 357 LEU A O 1
ATOM 2848 N N . SER A 1 358 ? -0.023 -4.237 19.570 1.00 96.00 358 SER A N 1
ATOM 2849 C CA . SER A 1 358 ? -0.516 -4.838 20.824 1.00 96.00 358 SER A CA 1
ATOM 2850 C C . SER A 1 358 ? 0.002 -4.238 22.135 1.00 96.00 358 SER A C 1
ATOM 2852 O O . SER A 1 358 ? -0.532 -4.561 23.199 1.00 96.00 358 SER A O 1
ATOM 2854 N N . HIS A 1 359 ? 0.969 -3.319 22.104 1.00 96.00 359 HIS A N 1
ATOM 2855 C CA . HIS A 1 359 ? 1.433 -2.640 23.312 1.00 96.00 359 HIS A CA 1
ATOM 2856 C C . HIS A 1 359 ? 0.623 -1.365 23.557 1.00 96.00 359 HIS A C 1
ATOM 2858 O O . HIS A 1 359 ? 0.577 -0.483 22.709 1.00 96.00 359 HIS A O 1
ATOM 2864 N N . TYR A 1 360 ? 0.016 -1.237 24.739 1.00 96.00 360 TYR A N 1
ATOM 2865 C CA . TYR A 1 360 ? -0.800 -0.074 25.114 1.00 96.00 360 TYR A CA 1
ATOM 2866 C C . TYR A 1 360 ? -0.316 0.506 26.455 1.00 96.00 360 TYR A C 1
ATOM 2868 O O . TYR A 1 360 ? -0.875 0.184 27.509 1.00 96.00 360 TYR A O 1
ATOM 2876 N N . PRO A 1 361 ? 0.774 1.300 26.462 1.00 94.62 361 PRO A N 1
ATOM 2877 C CA . PRO A 1 361 ? 1.322 1.861 27.696 1.00 94.62 361 PRO A CA 1
ATOM 2878 C C . PRO A 1 361 ? 0.385 2.906 28.318 1.00 94.62 361 PRO A C 1
ATOM 2880 O O . PRO A 1 361 ? 0.281 2.981 29.548 1.00 94.62 361 PRO A O 1
ATOM 2883 N N . GLU A 1 362 ? -0.344 3.675 27.501 1.00 92.69 362 GLU A N 1
ATOM 2884 C CA . GLU A 1 362 ? -1.425 4.533 27.972 1.00 92.69 362 GLU A CA 1
ATOM 2885 C C . GLU A 1 362 ? -2.635 3.684 28.383 1.00 92.69 362 GLU A C 1
ATOM 2887 O O . GLU A 1 362 ? -3.366 3.130 27.561 1.00 92.69 362 GLU A O 1
ATOM 2892 N N . ARG A 1 363 ? -2.872 3.588 29.694 1.00 91.06 363 ARG A N 1
ATOM 2893 C CA . ARG A 1 363 ? -3.957 2.782 30.276 1.00 91.06 363 ARG A CA 1
ATOM 2894 C C . ARG A 1 363 ? -5.327 3.453 30.126 1.00 91.06 363 ARG A C 1
ATOM 2896 O O . ARG A 1 363 ? -5.927 3.877 31.111 1.00 91.06 363 ARG A O 1
ATOM 2903 N N . HIS A 1 364 ? -5.815 3.558 28.892 1.00 95.38 364 HIS A N 1
ATOM 2904 C CA . HIS A 1 364 ? -7.153 4.072 28.583 1.00 95.38 364 HIS A CA 1
ATOM 2905 C C . HIS A 1 364 ? -8.266 3.129 29.067 1.00 95.38 364 HIS A C 1
ATOM 2907 O O . HIS A 1 364 ? -9.288 3.582 29.595 1.00 95.38 364 HIS A O 1
ATOM 2913 N N . PHE A 1 365 ? -8.048 1.821 28.929 1.00 96.44 365 PHE A N 1
ATOM 2914 C CA . PHE A 1 365 ? -8.878 0.782 29.529 1.00 96.44 365 PHE A CA 1
ATOM 2915 C C . PHE A 1 365 ? -8.310 0.370 30.889 1.00 96.44 365 PHE A C 1
ATOM 2917 O O . PHE A 1 365 ? -7.127 0.055 31.027 1.00 96.44 365 PHE A O 1
ATOM 2924 N N . VAL A 1 366 ? -9.169 0.380 31.905 1.00 95.19 366 VAL A N 1
ATOM 2925 C CA . VAL A 1 366 ? -8.847 -0.015 33.290 1.00 95.19 366 VAL A CA 1
ATOM 2926 C C . VAL A 1 366 ? -9.750 -1.148 33.782 1.00 95.19 366 VAL A C 1
ATOM 2928 O O . VAL A 1 366 ? -9.446 -1.821 34.769 1.00 95.19 366 VAL A O 1
ATOM 2931 N N . GLU A 1 367 ? -10.849 -1.375 33.072 1.00 97.25 367 GLU A N 1
ATOM 2932 C CA . GLU A 1 367 ? -11.827 -2.424 33.288 1.00 97.25 367 GLU A CA 1
ATOM 2933 C C . GLU A 1 367 ? -11.159 -3.809 33.159 1.00 97.25 367 GLU A C 1
ATOM 2935 O O . GLU A 1 367 ? -10.249 -4.014 32.357 1.00 97.25 367 GLU A O 1
ATOM 2940 N N . GLU A 1 368 ? -11.537 -4.766 34.010 1.00 97.38 368 GLU A N 1
ATOM 2941 C CA . GLU A 1 368 ? -10.884 -6.087 34.066 1.00 97.38 368 GLU A CA 1
ATOM 2942 C C . GLU A 1 368 ? -11.143 -6.931 32.813 1.00 97.38 368 GLU A C 1
ATOM 2944 O O . GLU A 1 368 ? -10.218 -7.536 32.280 1.00 97.38 368 GLU A O 1
ATOM 2949 N N . ASN A 1 369 ? -12.372 -6.902 32.299 1.00 97.88 369 ASN A N 1
ATOM 2950 C CA . ASN A 1 369 ? -12.748 -7.568 31.052 1.00 97.88 369 ASN A CA 1
ATOM 2951 C C . ASN A 1 369 ? -11.990 -7.002 29.839 1.00 97.88 369 ASN A C 1
ATOM 2953 O O . ASN A 1 369 ? -11.474 -7.773 29.040 1.00 97.88 369 ASN A O 1
ATOM 2957 N N . ALA A 1 370 ? -11.861 -5.677 29.731 1.00 97.88 370 ALA A N 1
ATOM 2958 C CA . ALA A 1 370 ? -11.108 -5.036 28.653 1.00 97.88 370 ALA A CA 1
ATOM 2959 C C . ALA A 1 370 ? -9.612 -5.382 28.716 1.00 97.88 370 ALA A C 1
ATOM 2961 O O . ALA A 1 370 ? -8.994 -5.666 27.694 1.00 97.88 370 ALA A O 1
ATOM 2962 N N . ARG A 1 371 ? -9.029 -5.425 29.923 1.00 97.38 371 ARG A N 1
ATOM 2963 C CA . ARG A 1 371 ? -7.639 -5.868 30.113 1.00 97.38 371 ARG A CA 1
ATOM 2964 C C . ARG A 1 371 ? -7.438 -7.326 29.708 1.00 97.38 371 ARG A C 1
ATOM 2966 O O . ARG A 1 371 ? -6.469 -7.607 29.023 1.00 97.38 371 ARG A O 1
ATOM 2973 N N . ALA A 1 372 ? -8.371 -8.216 30.043 1.00 98.38 372 ALA A N 1
ATOM 2974 C CA . ALA A 1 372 ? -8.293 -9.615 29.625 1.00 98.38 372 ALA A CA 1
ATOM 2975 C C . ALA A 1 372 ? -8.304 -9.774 28.092 1.00 98.38 372 ALA A C 1
ATOM 2977 O O . ALA A 1 372 ? -7.552 -10.584 27.557 1.00 98.38 372 ALA A O 1
ATOM 2978 N N . VAL A 1 373 ? -9.104 -8.970 27.382 1.00 98.62 373 VAL A N 1
ATOM 2979 C CA . VAL A 1 373 ? -9.118 -8.955 25.908 1.00 98.62 373 VAL A CA 1
ATOM 2980 C C . VAL A 1 373 ? -7.790 -8.435 25.338 1.00 98.62 373 VAL A C 1
ATOM 2982 O O . VAL A 1 373 ? -7.264 -9.003 24.382 1.00 98.62 373 VAL A O 1
ATOM 2985 N N . ILE A 1 374 ? -7.206 -7.393 25.940 1.00 98.38 374 ILE A N 1
ATOM 2986 C CA . ILE A 1 374 ? -5.875 -6.890 25.561 1.00 98.38 374 ILE A CA 1
ATOM 2987 C C . ILE A 1 374 ? -4.790 -7.949 25.808 1.00 98.38 374 ILE A C 1
ATOM 2989 O O . ILE A 1 374 ? -3.945 -8.156 24.938 1.00 98.38 374 ILE A O 1
ATOM 2993 N N . ASP A 1 375 ? -4.820 -8.633 26.953 1.00 98.31 375 ASP A N 1
ATOM 2994 C CA . ASP A 1 375 ? -3.856 -9.683 27.300 1.00 98.31 375 ASP A CA 1
ATOM 2995 C C . ASP A 1 375 ? -3.933 -10.852 26.297 1.00 98.31 375 ASP A C 1
ATOM 2997 O O . ASP A 1 375 ? -2.906 -11.365 25.846 1.00 98.31 375 ASP A O 1
ATOM 3001 N N . GLU A 1 376 ? -5.145 -11.246 25.887 1.00 98.69 376 GLU A N 1
ATOM 3002 C CA . GLU A 1 376 ? -5.346 -12.259 24.845 1.00 98.69 376 GLU A CA 1
ATOM 3003 C C . GLU A 1 376 ? -4.808 -11.788 23.483 1.00 98.69 376 GLU A C 1
ATOM 3005 O O . GLU A 1 376 ? -4.128 -12.548 22.786 1.00 98.69 376 GLU A O 1
ATOM 3010 N N . PHE A 1 377 ? -5.052 -10.528 23.109 1.00 98.62 377 PHE A N 1
ATOM 3011 C CA . PHE A 1 377 ? -4.516 -9.952 21.875 1.00 98.62 377 PHE A CA 1
ATOM 3012 C C . PHE A 1 377 ? -2.981 -9.951 21.864 1.00 98.62 377 PHE A C 1
ATOM 3014 O O . PHE A 1 377 ? -2.375 -10.397 20.890 1.00 98.62 377 PHE A O 1
ATOM 3021 N N . GLN A 1 378 ? -2.345 -9.535 22.960 1.00 98.56 378 GLN A N 1
ATOM 3022 C CA . GLN A 1 378 ? -0.886 -9.560 23.120 1.00 98.56 378 GLN A CA 1
ATOM 3023 C C . GLN A 1 378 ? -0.317 -10.976 23.016 1.00 98.56 378 GLN A C 1
ATOM 3025 O O . GLN A 1 378 ? 0.694 -11.19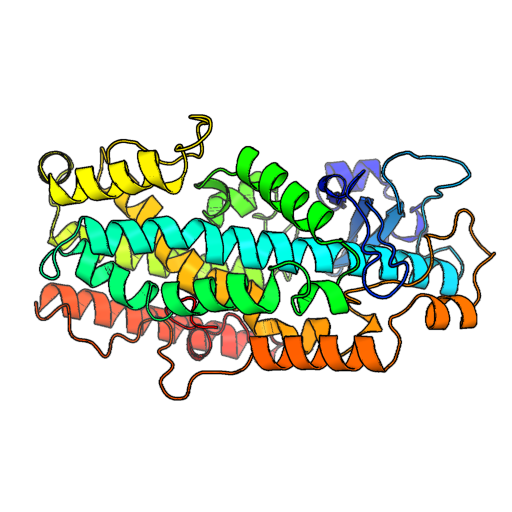6 22.341 1.00 98.56 378 GLN A O 1
ATOM 3030 N N . TYR A 1 379 ? -0.977 -11.948 23.648 1.00 98.56 379 TYR A N 1
ATOM 3031 C CA . TYR A 1 379 ? -0.590 -13.353 23.562 1.00 98.56 379 TYR A CA 1
ATOM 3032 C C . TYR A 1 379 ? -0.630 -13.864 22.115 1.00 98.56 379 TYR A C 1
ATOM 3034 O O . TYR A 1 379 ? 0.352 -14.431 21.628 1.00 98.56 379 TYR A O 1
ATOM 3042 N N . ASN A 1 380 ? -1.732 -13.614 21.404 1.00 98.56 380 ASN A N 1
ATOM 3043 C CA . ASN A 1 380 ? -1.909 -14.061 20.022 1.00 98.56 380 ASN A CA 1
ATOM 3044 C C . ASN A 1 380 ? -0.912 -13.385 19.068 1.00 98.56 380 ASN A C 1
ATOM 3046 O O . ASN A 1 380 ? -0.303 -14.058 18.236 1.00 98.56 380 ASN A O 1
ATOM 3050 N N . ILE A 1 381 ? -0.678 -12.080 19.226 1.00 98.50 381 ILE A N 1
ATOM 3051 C CA . ILE A 1 381 ? 0.312 -11.337 18.438 1.00 98.50 381 ILE A CA 1
ATOM 3052 C C . ILE A 1 381 ? 1.737 -11.852 18.686 1.00 98.50 381 ILE A C 1
ATOM 3054 O O . ILE A 1 381 ? 2.503 -12.018 17.735 1.00 98.50 381 ILE A O 1
ATOM 3058 N N . THR A 1 382 ? 2.082 -12.187 19.931 1.00 98.50 382 THR A N 1
ATOM 3059 C CA . THR A 1 382 ? 3.383 -12.792 20.265 1.00 98.50 382 THR A CA 1
ATOM 3060 C C . THR A 1 382 ? 3.546 -14.160 19.599 1.00 98.50 382 THR A C 1
ATOM 3062 O O . THR A 1 382 ? 4.578 -14.437 18.989 1.00 98.50 382 THR A O 1
ATOM 3065 N N . ALA A 1 383 ? 2.508 -15.000 19.630 1.00 98.50 383 ALA A N 1
ATOM 3066 C CA . ALA A 1 383 ? 2.534 -16.302 18.967 1.00 98.50 383 ALA A CA 1
ATOM 3067 C C . ALA A 1 383 ? 2.695 -16.181 17.437 1.00 98.50 383 ALA A C 1
ATOM 3069 O O . ALA A 1 383 ? 3.443 -16.953 16.831 1.00 98.50 383 ALA A O 1
ATOM 3070 N N . ILE A 1 384 ? 2.038 -15.195 16.811 1.00 98.38 384 ILE A N 1
ATOM 3071 C CA . ILE A 1 384 ? 2.217 -14.888 15.384 1.00 98.38 384 ILE A CA 1
ATOM 3072 C C . ILE A 1 384 ? 3.657 -14.434 15.110 1.00 98.38 384 ILE A C 1
ATOM 3074 O O . ILE A 1 384 ? 4.276 -14.929 14.167 1.00 98.38 384 ILE A O 1
ATOM 3078 N N . ASN A 1 385 ? 4.226 -13.557 15.944 1.00 98.31 385 ASN A N 1
ATOM 3079 C CA . ASN A 1 385 ? 5.619 -13.118 15.821 1.00 98.31 385 ASN A CA 1
ATOM 3080 C C . ASN A 1 385 ? 6.596 -14.300 15.813 1.00 98.31 385 ASN A C 1
ATOM 3082 O O . ASN A 1 385 ? 7.426 -14.405 14.909 1.00 98.31 385 ASN A O 1
ATOM 3086 N N . ASP A 1 386 ? 6.446 -15.230 16.756 1.00 98.06 386 ASP A N 1
ATOM 3087 C CA . ASP A 1 386 ? 7.300 -16.415 16.854 1.00 98.06 386 ASP A CA 1
ATOM 3088 C C . ASP A 1 386 ? 7.158 -17.335 15.632 1.00 98.06 386 ASP A C 1
ATOM 3090 O O . ASP A 1 386 ? 8.150 -17.873 15.125 1.00 98.06 386 ASP A O 1
ATOM 3094 N N . ALA A 1 387 ? 5.937 -17.497 15.113 1.00 97.31 387 ALA A N 1
ATOM 3095 C CA . ALA A 1 387 ? 5.681 -18.281 13.909 1.00 97.31 387 ALA A CA 1
ATOM 3096 C C . ALA A 1 387 ? 6.341 -17.659 12.665 1.00 97.31 387 ALA A C 1
ATOM 3098 O O . ALA A 1 387 ? 7.024 -18.365 11.912 1.00 97.31 387 ALA A O 1
ATOM 3099 N N . ILE A 1 388 ? 6.194 -16.341 12.477 1.00 97.06 388 ILE A N 1
ATOM 3100 C CA . ILE A 1 388 ? 6.806 -15.585 11.374 1.00 97.06 388 ILE A CA 1
ATOM 3101 C C . ILE A 1 388 ? 8.333 -15.654 11.475 1.00 97.06 388 ILE A C 1
ATOM 3103 O O . ILE A 1 388 ? 8.991 -15.995 10.488 1.00 97.06 388 ILE A O 1
ATOM 3107 N N . ALA A 1 389 ? 8.897 -15.411 12.663 1.00 96.81 389 ALA A N 1
ATOM 3108 C CA . ALA A 1 389 ? 10.334 -15.463 12.923 1.00 96.81 389 ALA A CA 1
ATOM 3109 C C . ALA A 1 389 ? 10.915 -16.853 12.644 1.00 96.81 389 ALA A C 1
ATOM 3111 O O . ALA A 1 389 ? 11.919 -16.978 11.942 1.00 96.81 389 ALA A O 1
ATOM 3112 N N . LYS A 1 390 ? 10.250 -17.917 13.112 1.00 96.50 390 LYS A N 1
ATOM 3113 C CA . LYS A 1 390 ? 10.660 -19.296 12.827 1.00 96.50 390 LYS A CA 1
ATOM 3114 C C . LYS A 1 390 ? 10.653 -19.581 11.328 1.00 96.50 390 LYS A C 1
ATOM 3116 O O . LYS A 1 390 ? 11.618 -20.140 10.811 1.00 96.50 390 LYS A O 1
ATOM 3121 N N . ARG A 1 391 ? 9.595 -19.197 10.613 1.00 94.62 391 ARG A N 1
ATOM 3122 C CA . ARG A 1 391 ? 9.490 -19.419 9.163 1.00 94.62 391 ARG A CA 1
ATOM 3123 C C . ARG A 1 391 ? 10.530 -18.609 8.382 1.00 94.62 391 ARG A C 1
ATOM 3125 O O . ARG A 1 391 ? 11.045 -19.110 7.387 1.00 94.62 391 ARG A O 1
ATOM 3132 N N . ASN A 1 392 ? 10.901 -17.421 8.858 1.00 94.94 392 ASN A N 1
ATOM 3133 C CA . ASN A 1 392 ? 11.965 -16.603 8.267 1.00 94.94 392 ASN A CA 1
ATOM 3134 C C . ASN A 1 392 ? 13.358 -17.257 8.331 1.00 94.94 392 ASN A C 1
ATOM 3136 O O . ASN A 1 392 ? 14.217 -16.896 7.537 1.00 94.94 392 ASN A O 1
ATOM 3140 N N . THR A 1 393 ? 13.584 -18.254 9.197 1.00 94.31 393 THR A N 1
ATOM 3141 C CA . THR A 1 393 ? 14.858 -19.006 9.232 1.00 94.31 393 THR A CA 1
ATOM 3142 C C . THR A 1 393 ? 15.054 -19.978 8.060 1.00 94.31 393 THR A C 1
ATOM 3144 O O . THR A 1 393 ? 16.143 -20.522 7.901 1.00 94.31 393 THR A O 1
ATOM 3147 N N . LEU A 1 394 ? 14.011 -20.226 7.257 1.00 86.50 394 LEU A N 1
ATOM 3148 C CA . LEU A 1 394 ? 13.988 -21.273 6.226 1.00 86.50 394 LEU A CA 1
ATOM 3149 C C . LEU A 1 394 ? 14.192 -20.756 4.788 1.00 86.50 394 LEU A C 1
ATOM 3151 O O . LEU A 1 394 ? 14.065 -21.548 3.858 1.00 86.50 394 LEU A O 1
ATOM 3155 N N . GLY A 1 395 ? 14.452 -19.460 4.578 1.00 77.56 395 GLY A N 1
ATOM 3156 C CA . GLY A 1 395 ? 14.591 -18.864 3.241 1.00 77.56 395 GLY A CA 1
ATOM 3157 C C . GLY A 1 395 ? 15.726 -17.846 3.135 1.00 77.56 395 GLY A C 1
ATOM 3158 O O . GLY A 1 395 ? 16.268 -17.413 4.148 1.00 77.56 395 GLY A O 1
ATOM 3159 N N . ASP A 1 396 ? 16.055 -17.459 1.899 1.00 78.19 396 ASP A N 1
ATOM 3160 C CA . ASP A 1 396 ? 17.212 -16.600 1.601 1.00 78.19 396 ASP A CA 1
ATOM 3161 C C . ASP A 1 396 ? 16.993 -15.130 1.990 1.00 78.19 396 ASP A C 1
ATOM 3163 O O . ASP A 1 396 ? 17.931 -14.450 2.403 1.00 78.19 396 ASP A O 1
ATOM 3167 N N . VAL A 1 397 ? 15.750 -14.641 1.885 1.00 88.88 397 VAL A N 1
ATOM 3168 C CA . VAL A 1 397 ? 15.369 -13.266 2.244 1.00 88.88 397 VAL A CA 1
ATOM 3169 C C . VAL A 1 397 ? 14.197 -13.306 3.234 1.00 88.88 397 VAL A C 1
ATOM 3171 O O . VAL A 1 397 ? 13.080 -13.670 2.849 1.00 88.88 397 VAL A O 1
ATOM 3174 N N . PRO A 1 398 ? 14.417 -12.981 4.520 1.00 91.75 398 PRO A N 1
ATOM 3175 C CA . PRO A 1 398 ? 13.358 -12.987 5.524 1.00 91.75 398 PRO A CA 1
ATOM 3176 C C . PRO A 1 398 ? 12.409 -11.791 5.345 1.00 91.75 398 PRO A C 1
ATOM 3178 O O . PRO A 1 398 ? 12.857 -10.671 5.122 1.00 91.75 398 PRO A O 1
ATOM 3181 N N . ASN A 1 399 ? 11.098 -12.002 5.517 1.00 89.25 399 ASN A N 1
ATOM 3182 C CA . ASN A 1 399 ? 10.134 -10.898 5.591 1.00 89.25 399 ASN A CA 1
ATOM 3183 C C . ASN A 1 399 ? 10.083 -10.360 7.027 1.00 89.25 399 ASN A C 1
ATOM 3185 O O . ASN A 1 399 ? 9.411 -10.939 7.884 1.00 89.25 399 ASN A O 1
ATOM 3189 N N . THR A 1 400 ? 10.822 -9.291 7.315 1.00 93.75 400 THR A N 1
ATOM 3190 C CA . THR A 1 400 ? 10.935 -8.726 8.671 1.00 93.75 400 THR A CA 1
ATOM 3191 C C . THR A 1 400 ? 9.961 -7.582 8.945 1.00 93.75 400 THR A C 1
ATOM 3193 O O . THR A 1 400 ? 9.746 -7.251 10.111 1.00 93.75 400 THR A O 1
ATOM 3196 N N . TYR A 1 401 ? 9.346 -7.006 7.909 1.00 92.00 401 TYR A N 1
ATOM 3197 C CA . TYR A 1 401 ? 8.476 -5.827 8.027 1.00 92.00 401 TYR A CA 1
ATOM 3198 C C . TYR A 1 401 ? 7.136 -6.143 8.698 1.00 92.00 401 TYR A C 1
ATOM 3200 O O . TYR A 1 401 ? 6.532 -5.278 9.321 1.00 92.00 401 TYR A O 1
ATOM 3208 N N . LEU A 1 402 ? 6.688 -7.399 8.591 1.00 95.69 402 LEU A N 1
ATOM 3209 C CA . LEU A 1 402 ? 5.461 -7.897 9.215 1.00 95.69 402 LEU A CA 1
ATOM 3210 C C . LEU A 1 402 ? 5.708 -8.734 10.475 1.00 95.69 402 LEU A C 1
ATOM 3212 O O . LEU A 1 402 ? 4.803 -9.419 10.944 1.00 95.69 402 LEU A O 1
ATOM 3216 N N . LEU A 1 403 ? 6.915 -8.687 11.047 1.00 96.94 403 LEU A N 1
ATOM 3217 C CA . LEU A 1 403 ? 7.121 -9.167 12.412 1.00 96.94 403 LEU A CA 1
ATOM 3218 C C . LEU A 1 403 ? 6.404 -8.200 13.366 1.00 96.94 403 LEU A C 1
ATOM 3220 O O . LEU A 1 403 ? 6.780 -7.030 13.391 1.00 96.94 403 LEU A O 1
ATOM 3224 N N . PRO A 1 404 ? 5.413 -8.636 14.165 1.00 96.94 404 PRO A N 1
ATOM 3225 C CA . PRO A 1 404 ? 4.661 -7.740 15.041 1.00 96.94 404 PRO A CA 1
ATOM 3226 C C . PRO A 1 404 ? 5.506 -6.889 15.987 1.00 96.94 404 PRO A C 1
ATOM 3228 O O . PRO A 1 404 ? 5.147 -5.746 16.252 1.00 96.94 404 PRO A O 1
ATOM 3231 N N . GLN A 1 405 ? 6.660 -7.392 16.434 1.00 95.75 405 GLN A N 1
ATOM 3232 C CA . GLN A 1 405 ? 7.602 -6.616 17.249 1.00 95.75 405 GLN A CA 1
ATOM 3233 C C . GLN A 1 405 ? 8.216 -5.400 16.522 1.00 95.75 405 GLN A C 1
ATOM 3235 O O . GLN A 1 405 ? 8.794 -4.547 17.182 1.00 95.75 405 GLN A O 1
ATOM 3240 N N . ASN A 1 406 ? 8.111 -5.338 15.189 1.00 95.62 406 ASN A N 1
ATOM 3241 C CA . ASN A 1 406 ? 8.601 -4.255 14.331 1.00 95.62 406 ASN A CA 1
ATOM 3242 C C . ASN A 1 406 ? 7.459 -3.395 13.755 1.00 95.62 406 ASN A C 1
ATOM 3244 O O . ASN A 1 406 ? 7.728 -2.446 13.024 1.00 95.62 406 ASN A O 1
ATOM 3248 N N . ILE A 1 407 ? 6.191 -3.732 14.022 1.00 97.75 407 ILE A N 1
ATOM 3249 C CA . ILE A 1 407 ? 5.027 -3.012 13.486 1.00 97.75 407 ILE A CA 1
ATOM 3250 C C . ILE A 1 407 ? 4.613 -1.938 14.498 1.00 97.75 407 ILE A C 1
ATOM 3252 O O . ILE A 1 407 ? 4.162 -2.310 15.578 1.00 97.75 407 ILE A O 1
ATO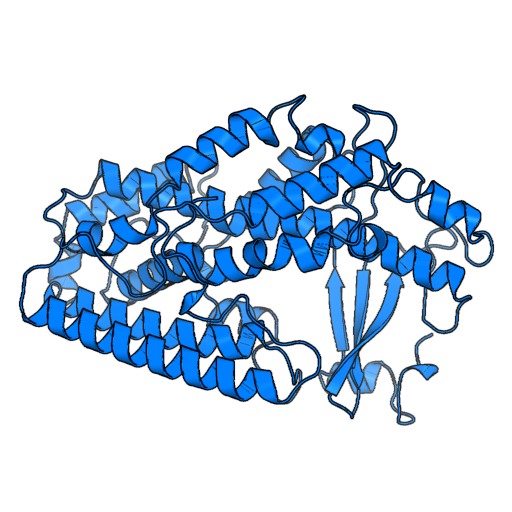M 3256 N N . PRO A 1 408 ? 4.730 -0.629 14.211 1.00 97.62 408 PRO A N 1
ATOM 3257 C CA . PRO A 1 408 ? 4.189 0.416 15.081 1.00 97.62 408 PRO A CA 1
ATOM 3258 C C . PRO A 1 408 ? 2.665 0.322 15.203 1.00 97.62 408 PRO A C 1
ATOM 3260 O O . PRO A 1 408 ? 1.988 -0.134 14.284 1.00 97.62 408 PRO A O 1
ATOM 3263 N N . ASN A 1 409 ? 2.095 0.805 16.306 1.00 97.31 409 ASN A N 1
ATOM 3264 C CA . ASN A 1 409 ? 0.639 0.902 16.453 1.00 97.31 409 ASN A CA 1
ATOM 3265 C C . ASN A 1 409 ? 0.004 1.910 15.484 1.00 97.31 409 ASN A C 1
ATOM 3267 O O . ASN A 1 409 ? -1.187 1.792 15.191 1.00 97.31 409 ASN A O 1
ATOM 3271 N N . SER A 1 410 ? 0.760 2.912 15.039 1.00 97.56 410 SER A N 1
ATOM 3272 C CA . SER A 1 410 ? 0.247 4.084 14.335 1.00 97.56 410 SER A CA 1
ATOM 3273 C C . SER A 1 410 ? 1.191 4.570 13.239 1.00 97.56 410 SER A C 1
ATOM 3275 O O . SER A 1 410 ? 2.376 4.241 13.201 1.00 97.56 410 SER A O 1
ATOM 3277 N N . ILE A 1 411 ? 0.665 5.436 12.377 1.00 97.06 411 ILE A N 1
ATOM 3278 C CA . ILE A 1 411 ? 1.438 6.150 11.362 1.00 97.06 411 ILE A CA 1
ATOM 3279 C C . ILE A 1 411 ? 2.156 7.326 12.035 1.00 97.06 411 ILE A C 1
ATOM 3281 O O . ILE A 1 411 ? 1.554 8.372 12.269 1.00 97.06 411 ILE A O 1
ATOM 3285 N N . SER A 1 412 ? 3.419 7.136 12.415 1.00 91.81 412 SER A N 1
ATOM 3286 C CA . SER A 1 412 ? 4.220 8.098 13.194 1.00 91.81 412 SER A CA 1
ATOM 3287 C C . SER A 1 412 ? 5.411 8.696 12.433 1.00 91.81 412 SER A C 1
ATOM 3289 O O . SER A 1 412 ? 6.075 9.586 12.968 1.00 91.81 412 SER A O 1
ATOM 3291 N N . ARG A 1 413 ? 5.679 8.224 11.215 1.00 87.69 413 ARG A N 1
ATOM 3292 C CA . ARG A 1 413 ? 6.854 8.548 10.398 1.00 87.69 413 ARG A CA 1
ATOM 3293 C C . ARG A 1 413 ? 6.532 8.463 8.918 1.00 87.69 413 ARG A C 1
ATOM 3295 O O . ARG A 1 413 ? 5.584 7.710 8.611 1.00 87.69 413 ARG A O 1
#

InterPro domains:
  IPR000907 Lipoxygenase [PTHR11771] (6-412)
  IPR013819 Lipoxygenase, C-terminal [PF00305] (11-393)
  IPR013819 Lipoxygenase, C-terminal [PR00087] (82-99)
  IPR013819 Lipoxygenase, C-terminal [PR00087] (100-117)
  IPR013819 Lipoxygenase, C-terminal [PR00087] (120-140)
  IPR013819 Lipoxygenase, C-terminal [PS51393] (1-413)
  IPR020834 Lipoxygenase, conserved site [PS00081] (127-137)
  IPR036226 Lipoxigenase, C-terminal domain superfamily [SSF48484] (3-412)

Mean predicted aligned error: 3.6 Å

Sequence (413 aa):
MVQGCFDDKTTLSEEIEAGHIYIVDCGILDGLEPNSTKGNFYFAAPLALFHVNRLGDFLPIAIQLNQRPGNDNPVFTSEDSDIDWLMAKIFLRNADAQLQLVVSHLLDTHLVMEPFAVATYRQLPGVHPLYKLLVPHFRGMLGINVFVREALLKEGGVLDDVMSLGPQGRHELLRKCYKAFNLRALDLPASLKDRGLDDFRLLPGYRYRDDGMMIWGCIEKFVTDMLSLHYDRDATLQDDLELQRWISDVYEHGFNWEDNQDRGIPHRIKSLQQLVDIVTIIIWTCSVQHAAVNGGARDTYGFVPNAPLCLRRPPPPWKGIVGMTDIVRTLPDMDTALLQTGIADMMCEEPRDEVYLSHYPERHFVEENARAVIDEFQYNITAINDAIAKRNTLGDVPNTYLLPQNIPNSISR

Secondary structure (DSSP, 8-state):
--GGG-SSS--HHHHHHHT-EEEEE-GGGTTPPBP-BTB--B----EEEEEE-TT--EEEEEEESSSS-BTTBPEE-TTS-HHHHHHHHHHHHHHHHHHIIIIIIIIIIIIHHHHHHHHHHHH--TTSHHHHHHGGGGTTHHHHHHHIIIIIISTTSTHHHH-SB-HHHHHHHHHHHHHH--GGGG-HHHHHHHTT---TTTSTT-HHHHHHHHHHHHHHHHHHHHHHTT-SSHHHHHT-HHHHHHHHHIIIIIISTTT----S--SS--SHHHHHHHHHHHHHIIIIIHHHHHTTHHHHHSSGGGS-S-BSSPPPSSTT---HHHHHHHSPPHHHHHHHHHHHHHHTPPPTT--BTT---S----SHHHHHHHHHHHHHHHHHHHHHHHHHTTSSS---TT-GGG-BSS---

Foldseek 3Di:
DQCVVAPDNDDPVRQVVVLFKAKDWQQLLPPFDWFCPPHAWEAFGKMWMWGLYPVLDTGTAWMFGYDDDDLQTDIDGPPAPPQLNLLRLLRVLLSVLLCLVLPLACQLFQQLLVLLVVLLVVQPDLLRLVNLLCVQAAPQRVVVNVCCCVADLDVVHLLSLFARGHSRSSVSSSVVCLLVAALLCLQLVSVCVVSVNQDCVSRPPPCLNVLLVLLLVLLLQLLLQSVCVPDVWQVSQQPPPSQLSSLLSCQCVNRCVPPNDHRNRDNGDRTSSSVSSNSSSSQCSFWVSNLLSQQCLCVQPVPCSNRGNTFNDYRGRHGPPDDPVNVVNGGDDPVNSVSSNVVSVVSNDDDPPFAFPLDDPPCSDPDPSSVVSSVVSVVSLVVSLVVLVVVQVVDDHRDPSSNRVNITSGDND

Radius of gyration: 22.8 Å; Cα contacts (8 Å, |Δi|>4): 655; chains: 1; bounding box: 56×50×68 Å

Organism: Branchiostoma belcheri (NCBI:txid7741)